Protein AF-A0A6A7G0G7-F1 (afdb_monomer)

InterPro domains:
  IPR011989 Armadillo-like helical [G3DSA:1.25.10.10] (144-352)
  IPR016024 Armadillo-type fold [SSF48371] (147-342)
  IPR021133 HEAT, type 2 [PS50077] (295-333)
  IPR034085 TOG domain [SM01349] (129-358)

Mean predicted aligned error: 17.04 Å

pLDDT: mean 71.74, std 29.47, range [22.48, 98.75]

Radius of gyration: 30.57 Å; Cα contacts (8 Å, |Δi|>4): 276; chains: 1; bounding box: 88×88×100 Å

Organism: NCBI:txid1518452

Solvent-accessible surface area (backbone atoms only — not comparable to full-atom values): 23245 Å² total; per-residue (Å²): 134,86,86,89,88,78,91,84,78,90,84,82,89,76,75,81,82,78,83,74,90,84,88,83,85,88,86,86,84,88,87,86,87,82,90,76,91,82,90,80,89,81,87,82,84,89,79,90,82,88,87,85,87,80,89,85,81,91,80,89,88,84,91,83,91,81,90,84,86,90,82,86,86,87,84,86,87,86,87,87,86,90,84,90,86,84,87,83,84,83,87,88,82,89,81,91,80,92,86,82,80,91,63,100,71,87,78,84,49,76,67,57,57,54,62,58,59,74,50,67,50,69,60,46,42,53,49,50,54,50,34,55,49,46,67,68,66,50,85,79,56,95,55,78,43,53,58,51,40,46,51,34,45,54,49,45,36,51,43,33,73,74,43,41,60,66,57,45,67,78,40,41,71,63,52,51,52,51,42,62,58,39,60,70,46,91,48,54,72,48,28,21,40,40,33,45,27,55,35,36,36,55,70,32,72,86,48,39,72,67,42,65,86,42,44,64,61,50,53,54,54,37,35,55,36,49,63,49,92,46,69,64,27,28,51,28,21,52,55,27,36,38,50,50,33,56,69,47,61,64,71,63,53,50,63,59,34,41,59,34,34,63,70,43,55,88,51,36,15,36,45,34,38,51,27,50,37,35,26,56,75,62,49,60,39,73,62,51,56,72,42,40,82,67,48,44,64,27,38,60,53,24,52,69,40,91,49,66,69,33,20,52,35,25,52,54,33,52,40,52,47,36,74,50,50,32,64,83,71,47,48,79,71,50,69,84,49,57,70,70,58,49,53,51,50,51,53,52,40,55,51,51,52,53,63,67,57,65,80,65,76,81,81,79,78,83,83,133

Secondary structure (DSSP, 8-state):
---------------GGG---------------------------------------------------------------------------------------S---HHHHHHTT-S-HHHHHHHHHHHHHHHHHTTS-SSHHHHHHHHHHHHHHHHHHHS-HHHHHHHHHHHHHHHHHHTT-S-HHHHHHHHHHHHHHHHSHHHHHHHGGGHHHHHHHHHHGGG-SSHHHHHHHHHHHHHHHHHS-HHHHHHHHHHHHHHPPTTHHHHHHHHHHHHHHHS-HHHHHHHHHHHHHHHHHHHT-SSHHHHHHHHHHHHHHHHHH-HHHHHHHHTTS-HHHHHHHHHHHHHHHHHHHTT-----PPP-

Structure (mmCIF, N/CA/C/O backbone):
data_AF-A0A6A7G0G7-F1
#
_entry.id   AF-A0A6A7G0G7-F1
#
loop_
_atom_site.group_PDB
_atom_site.id
_atom_site.type_symbol
_atom_site.label_atom_id
_atom_site.label_alt_id
_atom_site.label_comp_id
_atom_site.label_asym_id
_atom_site.label_entity_id
_atom_site.label_seq_id
_atom_site.pdbx_PDB_ins_code
_atom_site.Cartn_x
_atom_site.Cartn_y
_atom_site.Cartn_z
_atom_site.occupancy
_atom_site.B_iso_or_equiv
_atom_site.auth_seq_id
_atom_site.auth_comp_id
_atom_site.auth_asym_id
_atom_site.auth_atom_id
_atom_site.pdbx_PDB_model_num
ATOM 1 N N . GLN A 1 1 ? -38.908 9.859 -48.781 1.00 34.94 1 GLN A N 1
ATOM 2 C CA . GLN A 1 1 ? -37.747 10.245 -49.603 1.00 34.94 1 GLN A CA 1
ATOM 3 C C . GLN A 1 1 ? -36.650 10.562 -48.596 1.00 34.94 1 GLN A C 1
ATOM 5 O O . GLN A 1 1 ? -36.760 11.580 -47.932 1.00 34.94 1 GLN A O 1
ATOM 10 N N . ASP A 1 2 ? -35.967 9.528 -48.093 1.00 33.44 2 ASP A N 1
ATOM 11 C CA . ASP A 1 2 ? -34.634 9.066 -48.559 1.00 33.44 2 ASP A CA 1
ATOM 12 C C . ASP A 1 2 ? -33.589 10.191 -48.471 1.00 33.44 2 ASP A C 1
ATOM 14 O O . ASP A 1 2 ? -33.844 11.280 -48.962 1.00 33.44 2 ASP A O 1
ATOM 18 N N . SER A 1 3 ? -32.396 10.052 -47.892 1.00 37.91 3 SER A N 1
ATOM 19 C CA . SER A 1 3 ? -31.595 8.891 -47.472 1.00 37.91 3 SER A CA 1
ATOM 20 C C . SER A 1 3 ? -30.309 9.437 -46.819 1.00 37.91 3 SER A C 1
ATOM 22 O O . SER A 1 3 ? -29.847 10.495 -47.246 1.00 37.91 3 SER A O 1
ATOM 24 N N . GLY A 1 4 ? -29.674 8.723 -45.878 1.00 29.58 4 GLY A N 1
ATOM 25 C CA . GLY A 1 4 ? -28.279 9.028 -45.509 1.00 29.58 4 GLY A CA 1
ATOM 26 C C . GLY A 1 4 ? -27.792 8.545 -44.141 1.00 29.58 4 GLY A C 1
ATOM 27 O O . GLY A 1 4 ? -27.326 9.353 -43.347 1.00 29.58 4 GLY A O 1
ATOM 28 N N . ILE A 1 5 ? -27.885 7.240 -43.867 1.00 34.88 5 ILE A N 1
ATOM 29 C CA . ILE A 1 5 ? -27.209 6.571 -42.743 1.00 34.88 5 ILE A CA 1
ATOM 30 C C . ILE A 1 5 ? -25.944 5.891 -43.285 1.00 34.88 5 ILE A C 1
ATOM 32 O O . ILE A 1 5 ? -26.058 5.020 -44.142 1.00 34.88 5 ILE A O 1
ATOM 36 N N . SER A 1 6 ? -24.781 6.230 -42.724 1.00 33.91 6 SER A N 1
ATOM 37 C CA . SER A 1 6 ? -23.532 5.445 -42.768 1.00 33.91 6 SER A CA 1
ATOM 38 C C . SER A 1 6 ? -22.862 5.611 -41.399 1.00 33.91 6 SER A C 1
ATOM 40 O O . SER A 1 6 ? -22.441 6.708 -41.051 1.00 33.91 6 SER A O 1
ATOM 42 N N . GLN A 1 7 ? -23.011 4.672 -40.461 1.00 31.38 7 GLN A N 1
ATOM 43 C CA . GLN A 1 7 ? -22.086 3.557 -40.205 1.00 31.38 7 GLN A CA 1
ATOM 44 C C . GLN A 1 7 ? -20.597 3.900 -40.367 1.00 31.38 7 GLN A C 1
ATOM 46 O O . GLN A 1 7 ? -20.078 3.892 -41.477 1.00 31.38 7 GLN A O 1
ATOM 51 N N . LEU A 1 8 ? -19.901 4.054 -39.235 1.00 30.91 8 LEU A N 1
ATOM 52 C CA . LEU A 1 8 ? -18.546 3.533 -39.062 1.00 30.91 8 LEU A CA 1
ATOM 53 C C . LEU A 1 8 ? -18.450 2.819 -37.712 1.00 30.91 8 LEU A C 1
ATOM 55 O O . LEU A 1 8 ? -18.943 3.279 -36.684 1.00 30.91 8 LEU A O 1
ATOM 59 N N . SER A 1 9 ? -17.886 1.624 -37.810 1.00 28.50 9 SER A N 1
ATOM 60 C CA . SER A 1 9 ? -17.938 0.514 -36.877 1.00 28.50 9 SER A CA 1
ATOM 61 C C . SER A 1 9 ? -16.769 0.516 -35.892 1.00 28.50 9 SER A C 1
ATOM 63 O O . SER A 1 9 ? -15.684 1.013 -36.177 1.00 28.50 9 SER A O 1
ATOM 65 N N . ALA A 1 10 ? -17.056 -0.120 -34.759 1.00 31.69 10 ALA A N 1
ATOM 66 C CA . ALA A 1 10 ? -16.210 -0.693 -33.723 1.00 31.69 10 ALA A CA 1
ATOM 67 C C . ALA A 1 10 ? -14.714 -0.915 -34.021 1.00 31.69 10 ALA A C 1
ATOM 69 O O . ALA A 1 10 ? -14.333 -1.500 -35.034 1.00 31.69 10 ALA A O 1
ATOM 70 N N . GLY A 1 11 ? -13.896 -0.618 -33.005 1.00 26.17 11 GLY A N 1
ATOM 71 C CA . GLY A 1 11 ? -12.540 -1.138 -32.863 1.00 26.17 11 GLY A CA 1
ATOM 72 C C . GLY A 1 11 ? -12.043 -1.073 -31.415 1.00 26.17 11 GLY A C 1
ATOM 73 O O . GLY A 1 11 ? -11.683 -0.006 -30.935 1.00 26.17 11 GLY A O 1
ATOM 74 N N . GLY A 1 12 ? -11.983 -2.229 -30.741 1.00 30.06 12 GLY A N 1
ATOM 75 C CA . GLY A 1 12 ? -10.941 -2.501 -29.740 1.00 30.06 12 GLY A CA 1
ATOM 76 C C . GLY A 1 12 ? -11.233 -2.241 -28.257 1.00 30.06 12 GLY A C 1
ATOM 77 O O . GLY A 1 12 ? -10.374 -1.707 -27.561 1.00 30.06 12 GLY A O 1
ATOM 78 N N . GLY A 1 13 ? -12.385 -2.667 -27.732 1.00 29.58 13 GLY A N 1
ATOM 79 C CA . GLY A 1 13 ? -12.567 -2.858 -26.286 1.00 29.58 13 GLY A CA 1
ATOM 80 C C . GLY A 1 13 ? -11.817 -4.104 -25.804 1.00 29.58 13 GLY A C 1
ATOM 81 O O . GLY A 1 13 ? -12.367 -5.198 -25.809 1.00 29.58 13 GLY A O 1
ATOM 82 N N . GLY A 1 14 ? -10.542 -3.956 -25.441 1.00 32.03 14 GLY A N 1
ATOM 83 C CA . GLY A 1 14 ? -9.771 -5.006 -24.772 1.00 32.03 14 GLY A CA 1
ATOM 84 C C . GLY A 1 14 ? -10.023 -4.979 -23.266 1.00 32.03 14 GLY A C 1
ATOM 85 O O . GLY A 1 14 ? -9.379 -4.210 -22.552 1.00 32.03 14 GLY A O 1
ATOM 86 N N . ASP A 1 15 ? -10.957 -5.806 -22.798 1.00 32.72 15 ASP A N 1
ATOM 87 C CA . ASP A 1 15 ? -11.280 -6.000 -21.383 1.00 32.72 15 ASP A CA 1
ATOM 88 C C . ASP A 1 15 ? -10.048 -6.454 -20.574 1.00 32.72 15 ASP A C 1
ATOM 90 O O . ASP A 1 15 ? -9.529 -7.556 -20.741 1.00 32.72 15 ASP A O 1
ATOM 94 N N . LEU A 1 16 ? -9.591 -5.610 -19.639 1.00 39.34 16 LEU A N 1
ATOM 95 C CA . LEU A 1 16 ? -8.617 -5.974 -18.594 1.00 39.34 16 LEU A CA 1
ATOM 96 C C . LEU A 1 16 ? -9.263 -6.706 -17.401 1.00 39.34 16 LEU A C 1
ATOM 98 O O . LEU A 1 16 ? -8.578 -7.012 -16.428 1.00 39.34 16 LEU A O 1
ATOM 102 N N . ARG A 1 17 ? -10.565 -7.005 -17.471 1.00 35.94 17 ARG A N 1
ATOM 103 C CA . ARG A 1 17 ? -11.309 -7.731 -16.429 1.00 35.94 17 ARG A CA 1
ATOM 104 C C . ARG A 1 17 ? -11.047 -9.243 -16.398 1.00 35.94 17 ARG A C 1
ATOM 106 O O . ARG A 1 17 ? -11.525 -9.907 -15.490 1.00 35.94 17 ARG A O 1
ATOM 113 N N . SER A 1 18 ? -10.257 -9.786 -17.324 1.00 34.88 18 SER A N 1
ATOM 114 C CA . SER A 1 18 ? -10.039 -11.237 -17.463 1.00 34.88 18 SER A CA 1
ATOM 115 C C . SER A 1 18 ? -8.810 -11.794 -16.724 1.00 34.88 18 SER A C 1
ATOM 117 O O . SER A 1 18 ? -8.313 -12.852 -17.095 1.00 34.88 18 SER A O 1
ATOM 119 N N . LEU A 1 19 ? -8.282 -11.111 -15.702 1.00 38.56 19 LEU A N 1
ATOM 120 C CA . LEU A 1 19 ? -7.096 -11.564 -14.947 1.00 38.56 19 LEU A CA 1
ATOM 121 C C . LEU A 1 19 ? -7.419 -12.308 -13.634 1.00 38.56 19 LEU A C 1
ATOM 123 O O . LEU A 1 19 ? -6.564 -12.400 -12.754 1.00 38.56 19 LEU A O 1
ATOM 127 N N . GLU A 1 20 ? -8.614 -12.894 -13.516 1.00 33.66 20 GLU A N 1
ATOM 128 C CA . GLU A 1 20 ? -8.984 -13.777 -12.404 1.00 33.66 20 GLU A CA 1
ATOM 129 C C . GLU A 1 20 ? -9.326 -15.211 -12.870 1.00 33.66 20 GLU A C 1
ATOM 131 O O . GLU A 1 20 ? -10.279 -15.440 -13.606 1.00 33.66 20 GLU A O 1
ATOM 136 N N . I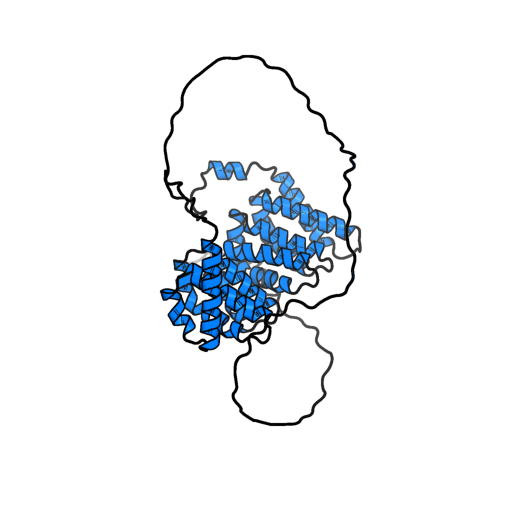LE A 1 21 ? -8.544 -16.158 -12.327 1.00 33.84 21 ILE A N 1
ATOM 137 C CA . ILE A 1 21 ? -8.809 -17.592 -12.079 1.00 33.84 21 ILE A CA 1
ATOM 138 C C . ILE A 1 21 ? -8.577 -18.605 -13.224 1.00 33.84 21 ILE A C 1
ATOM 140 O O . ILE A 1 21 ? -9.418 -18.866 -14.077 1.00 33.84 21 ILE A O 1
ATOM 144 N N . GLY A 1 22 ? -7.463 -19.326 -13.066 1.00 26.91 22 GLY A N 1
ATOM 145 C CA . GLY A 1 22 ? -7.235 -20.736 -13.407 1.00 26.91 22 GLY A CA 1
ATOM 146 C C . GLY A 1 22 ? -5.876 -21.099 -12.792 1.00 26.91 22 GLY A C 1
ATOM 147 O O . GLY A 1 22 ? -4.883 -20.471 -13.125 1.00 26.91 22 GLY A O 1
ATOM 148 N N . GLY A 1 23 ? -5.726 -21.929 -11.764 1.00 26.20 23 GLY A N 1
ATOM 149 C CA . GLY A 1 23 ? -6.361 -23.207 -11.485 1.00 26.20 23 GLY A CA 1
ATOM 150 C C . GLY A 1 23 ? -5.241 -24.247 -11.534 1.00 26.20 23 GLY A C 1
ATOM 151 O O . GLY A 1 23 ? -4.833 -24.620 -12.620 1.00 26.20 23 GLY A O 1
ATOM 152 N N . ASN A 1 24 ? -4.723 -24.665 -10.377 1.00 28.34 24 ASN A N 1
ATOM 153 C CA . ASN A 1 24 ? -4.057 -25.957 -10.217 1.00 28.34 24 ASN A CA 1
ATOM 154 C C . ASN A 1 24 ? -4.375 -26.463 -8.810 1.00 28.34 24 ASN A C 1
ATOM 156 O O . ASN A 1 24 ? -3.899 -25.922 -7.811 1.00 28.34 24 ASN A O 1
ATOM 160 N N . GLY A 1 25 ? -5.276 -27.441 -8.777 1.00 26.47 25 GLY A N 1
ATOM 161 C CA . GLY A 1 25 ? -5.603 -28.229 -7.606 1.00 26.47 25 GLY A CA 1
ATOM 162 C C . GLY A 1 25 ? -4.661 -29.418 -7.435 1.00 26.47 25 GLY A C 1
ATOM 163 O O . GLY A 1 25 ? -3.776 -29.666 -8.252 1.00 26.47 25 GLY A O 1
ATOM 164 N N . ASP A 1 26 ? -4.966 -30.139 -6.363 1.00 26.75 26 ASP A N 1
ATOM 165 C CA . ASP A 1 26 ? -4.500 -31.460 -5.950 1.00 26.75 26 ASP A CA 1
ATOM 166 C C . ASP A 1 26 ? -3.193 -31.507 -5.153 1.00 26.75 26 ASP A C 1
ATOM 168 O O . ASP A 1 26 ? -2.092 -31.465 -5.691 1.00 26.75 26 ASP A O 1
ATOM 172 N N . CYS A 1 27 ? -3.340 -31.674 -3.831 1.00 26.83 27 CYS A N 1
ATOM 173 C CA . CYS A 1 27 ? -2.954 -32.910 -3.140 1.00 26.83 27 CYS A CA 1
ATOM 174 C C . CYS A 1 27 ? -3.470 -32.937 -1.681 1.00 26.83 27 CYS A C 1
ATOM 176 O O . CYS A 1 27 ? -3.237 -32.012 -0.909 1.00 26.83 27 CYS A O 1
ATOM 178 N N . MET A 1 28 ? -4.057 -34.085 -1.322 1.00 27.17 28 MET A N 1
ATOM 179 C CA . MET A 1 28 ? -4.250 -34.669 0.019 1.00 27.17 28 MET A CA 1
ATOM 180 C C . MET A 1 28 ? -5.543 -34.382 0.799 1.00 27.17 28 MET A C 1
ATOM 182 O O . MET A 1 28 ? -5.667 -33.460 1.601 1.00 27.17 28 MET A O 1
ATOM 186 N N . ALA A 1 29 ? -6.464 -35.331 0.625 1.00 26.03 29 ALA A N 1
ATOM 187 C CA . ALA A 1 29 ? -7.542 -35.665 1.536 1.00 26.03 29 ALA A CA 1
ATOM 188 C C . ALA A 1 29 ? -7.064 -36.586 2.680 1.00 26.03 29 ALA A C 1
ATOM 190 O O . ALA A 1 29 ? -6.302 -37.520 2.448 1.00 26.03 29 ALA A O 1
ATOM 191 N N . GLY A 1 30 ? -7.636 -36.365 3.870 1.00 23.08 30 GLY A N 1
ATOM 192 C CA . GLY A 1 30 ? -8.114 -37.417 4.776 1.00 23.08 30 GLY A CA 1
ATOM 193 C C . GLY A 1 30 ? -7.166 -37.933 5.860 1.00 23.08 30 GLY A C 1
ATOM 194 O O . GLY A 1 30 ? -6.303 -38.735 5.549 1.00 23.08 30 GLY A O 1
ATOM 195 N N . ILE A 1 31 ? -7.458 -37.601 7.131 1.00 27.08 31 ILE A N 1
ATOM 196 C CA . ILE A 1 31 ? -7.625 -38.564 8.245 1.00 27.08 31 ILE A CA 1
ATOM 197 C C . ILE A 1 31 ? -8.688 -38.001 9.216 1.00 27.08 31 ILE A C 1
ATOM 199 O O . ILE A 1 31 ? -8.594 -36.859 9.660 1.00 27.08 31 ILE A O 1
ATOM 203 N N . SER A 1 32 ? -9.703 -38.819 9.511 1.00 25.78 32 SER A N 1
ATOM 204 C CA . SER A 1 32 ? -10.804 -38.591 10.463 1.00 25.78 32 SER A CA 1
ATOM 205 C C . SER A 1 32 ? -10.525 -39.202 11.848 1.00 25.78 32 SER A C 1
ATOM 207 O O . SER A 1 32 ? -9.626 -40.027 11.986 1.00 25.78 32 SER A O 1
ATOM 209 N N . HIS A 1 33 ? -11.423 -38.880 12.798 1.00 27.16 33 HIS A N 1
ATOM 210 C CA . HIS A 1 33 ? -11.582 -39.310 14.208 1.00 27.16 33 HIS A CA 1
ATOM 211 C C . HIS A 1 33 ? -10.867 -38.395 15.220 1.00 27.16 33 HIS A C 1
ATOM 213 O O . HIS A 1 33 ? -9.677 -38.159 15.104 1.00 27.16 33 HIS A O 1
A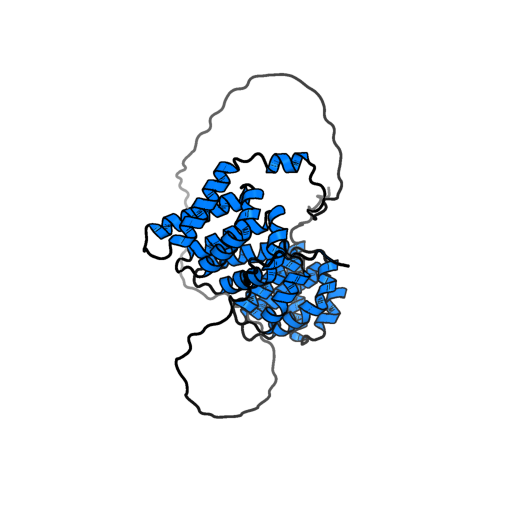TOM 219 N N . GLY A 1 34 ? -11.503 -37.809 16.239 1.00 22.48 34 GLY A N 1
ATOM 220 C CA . GLY A 1 34 ? -12.749 -38.123 16.948 1.00 22.48 34 GLY A CA 1
ATOM 221 C C . GLY A 1 34 ? -12.442 -38.180 18.457 1.00 22.48 34 GLY A C 1
ATOM 222 O O . GLY A 1 34 ? -11.366 -38.646 18.809 1.00 22.48 34 GLY A O 1
ATOM 223 N N . LEU A 1 35 ? -13.400 -37.772 19.309 1.00 25.83 35 LEU A N 1
ATOM 224 C CA . LEU A 1 35 ? -13.350 -37.596 20.786 1.00 25.83 35 LEU A CA 1
ATOM 225 C C . LEU A 1 35 ? -12.915 -36.180 21.212 1.00 25.83 35 LEU A C 1
ATOM 227 O O . LEU A 1 35 ? -11.928 -35.658 20.723 1.00 25.83 35 LEU A O 1
ATOM 231 N N . GLY A 1 36 ? -13.569 -35.474 22.127 1.00 24.50 36 GLY A N 1
ATOM 232 C CA . GLY A 1 36 ? -14.703 -35.763 22.992 1.00 24.50 36 GLY A CA 1
ATOM 233 C C . GLY A 1 36 ? -14.853 -34.571 23.946 1.00 24.50 36 GLY A C 1
ATOM 234 O O . GLY A 1 36 ? -13.863 -33.969 24.350 1.00 24.50 36 GLY A O 1
ATOM 235 N N . SER A 1 37 ? -16.102 -34.211 24.226 1.00 24.38 37 SER A N 1
ATOM 236 C CA . SER A 1 37 ? -16.552 -33.224 25.215 1.00 24.38 37 SER A CA 1
ATOM 237 C C . SER A 1 37 ? -15.744 -33.241 26.518 1.00 24.38 37 SER A C 1
ATOM 239 O O . SER A 1 37 ? -15.443 -34.327 26.997 1.00 24.38 37 SER A O 1
ATOM 241 N N . LEU A 1 38 ? -15.504 -32.070 27.123 1.00 24.64 38 LEU A N 1
ATOM 242 C CA . LEU A 1 38 ? -15.735 -31.846 28.557 1.00 24.64 38 LEU A CA 1
ATOM 243 C C . LEU A 1 38 ? -15.773 -30.339 28.873 1.00 24.64 38 LEU A C 1
ATOM 245 O O . LEU A 1 38 ? -14.800 -29.605 28.722 1.00 24.64 38 LEU A O 1
ATOM 249 N N . ILE A 1 39 ? -16.949 -29.911 29.324 1.00 25.02 39 ILE A N 1
ATOM 250 C CA . ILE A 1 39 ? -17.215 -28.675 30.060 1.00 25.02 39 ILE A CA 1
ATOM 251 C C . ILE A 1 39 ? -16.638 -28.833 31.470 1.00 25.02 39 ILE A C 1
ATOM 253 O O . ILE A 1 39 ?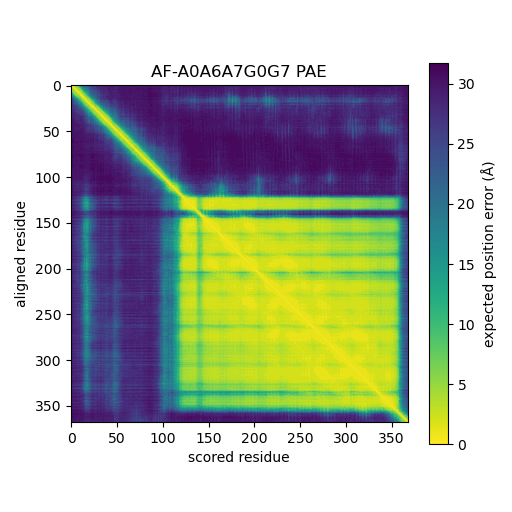 -16.902 -29.854 32.100 1.00 25.02 39 ILE A O 1
ATOM 257 N N . LEU A 1 40 ? -15.959 -27.808 31.995 1.00 27.03 40 LEU A N 1
ATOM 258 C CA . LEU A 1 40 ? -16.019 -27.450 33.418 1.00 27.03 40 LEU A CA 1
ATOM 259 C C . LEU A 1 40 ? -15.506 -26.024 33.656 1.00 27.03 40 LEU A C 1
ATOM 261 O O . LEU A 1 40 ? -14.372 -25.670 33.343 1.00 27.03 40 LEU A O 1
ATOM 265 N N . SER A 1 41 ? -16.401 -25.222 34.222 1.00 25.42 41 SER A N 1
ATOM 266 C CA . SER A 1 41 ? -16.170 -23.922 34.840 1.00 25.42 41 SER A CA 1
ATOM 267 C C . SER A 1 41 ? -15.200 -24.016 36.020 1.00 25.42 41 SER A C 1
ATOM 269 O O . SER A 1 41 ? -15.302 -24.954 36.803 1.00 25.42 41 SER A O 1
ATOM 271 N N . SER A 1 42 ? -14.374 -22.989 36.236 1.00 27.53 42 SER A N 1
ATOM 272 C CA . SER A 1 42 ? -14.136 -22.417 37.572 1.00 27.53 42 SER A CA 1
ATOM 273 C C . SER A 1 42 ? -13.305 -21.134 37.490 1.00 27.53 42 SER A C 1
ATOM 275 O O . SER A 1 42 ? -12.354 -21.030 36.722 1.00 27.53 42 SER A O 1
ATOM 277 N N . ASN A 1 43 ? -13.711 -20.186 38.328 1.00 27.30 43 ASN A N 1
ATOM 278 C CA . ASN A 1 43 ? -13.117 -18.900 38.676 1.00 27.30 43 ASN A CA 1
ATOM 279 C C . ASN A 1 43 ? -11.617 -18.945 39.012 1.00 27.30 43 ASN A C 1
ATOM 281 O O . ASN A 1 43 ? -11.125 -19.960 39.500 1.00 27.30 43 ASN A O 1
ATOM 285 N N . GLY A 1 44 ? -10.975 -17.770 38.955 1.00 26.91 44 GLY A N 1
ATOM 286 C CA . GLY A 1 44 ? -9.929 -17.427 39.925 1.00 26.91 44 GLY A CA 1
ATOM 287 C C . GLY A 1 44 ? -8.726 -16.672 39.372 1.00 26.91 44 GLY A C 1
ATOM 288 O O . GLY A 1 44 ? -7.779 -17.284 38.908 1.00 26.91 44 GLY A O 1
ATOM 289 N N . ASP A 1 45 ? -8.797 -15.353 39.516 1.00 25.16 45 ASP A N 1
ATOM 290 C CA . ASP A 1 45 ? -7.733 -14.408 39.864 1.00 25.16 45 ASP A CA 1
ATOM 291 C C . ASP A 1 45 ? -6.447 -14.189 39.049 1.00 25.16 45 ASP A C 1
ATOM 293 O O . ASP A 1 45 ? -5.744 -15.058 38.545 1.00 25.16 45 ASP A O 1
ATOM 297 N N . ALA A 1 46 ? -6.162 -12.887 39.018 1.00 28.44 46 ALA A N 1
ATOM 298 C CA . ALA A 1 46 ? -4.995 -12.185 38.539 1.00 28.44 46 ALA A CA 1
ATOM 299 C C . ALA A 1 46 ? -3.659 -12.743 39.048 1.00 28.44 46 ALA A C 1
ATOM 301 O O . ALA A 1 46 ? -3.463 -12.941 40.244 1.00 28.44 46 ALA A O 1
ATOM 302 N N . ALA A 1 47 ? -2.675 -12.784 38.150 1.00 28.08 47 ALA A N 1
ATOM 303 C CA . ALA A 1 47 ? -1.281 -12.603 38.524 1.00 28.08 47 ALA A CA 1
ATOM 304 C C . ALA A 1 47 ? -0.545 -11.826 37.427 1.00 28.08 47 ALA A C 1
ATOM 306 O O . ALA A 1 47 ? -0.420 -12.252 36.280 1.00 28.08 47 ALA A O 1
ATOM 307 N N . VAL A 1 48 ? -0.094 -10.639 37.823 1.00 29.61 48 VAL A N 1
ATOM 308 C CA . VAL A 1 48 ? 0.927 -9.829 37.164 1.00 29.61 48 VAL A CA 1
ATOM 309 C C . VAL A 1 48 ? 2.248 -10.587 37.255 1.00 29.61 48 VAL A C 1
ATOM 311 O O . VAL A 1 48 ? 2.607 -11.033 38.341 1.00 29.61 48 VAL A O 1
ATOM 314 N N . VAL A 1 49 ? 2.997 -10.696 36.155 1.00 31.16 49 VAL A N 1
ATOM 315 C CA . VAL A 1 49 ? 4.389 -11.163 36.220 1.00 31.16 49 VAL A CA 1
ATOM 316 C C . VAL A 1 49 ? 5.269 -10.346 35.278 1.00 31.16 49 VAL A C 1
ATOM 318 O O . VAL A 1 49 ? 5.202 -10.463 34.056 1.00 31.16 49 VAL A O 1
ATOM 321 N N . SER A 1 50 ? 6.076 -9.481 35.888 1.00 28.52 50 SER A N 1
ATOM 322 C CA . SER A 1 50 ? 7.328 -8.941 35.361 1.00 28.52 50 SER A CA 1
ATOM 323 C C . SER A 1 50 ? 8.451 -9.939 35.646 1.00 28.52 50 SER A C 1
ATOM 325 O O . SER A 1 50 ? 8.534 -10.431 36.770 1.00 28.52 50 SER A O 1
ATOM 327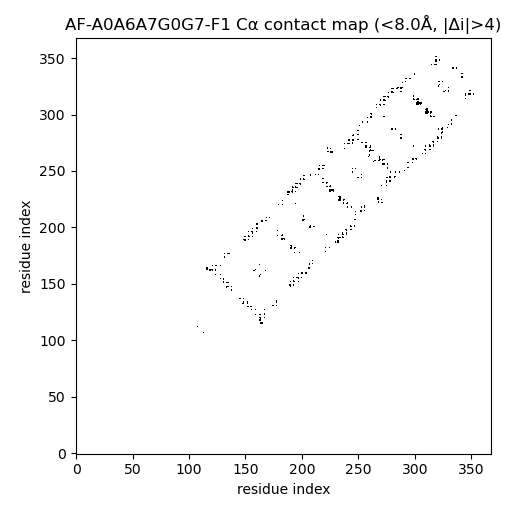 N N . ALA A 1 51 ? 9.331 -10.196 34.678 1.00 28.48 51 ALA A N 1
ATOM 328 C CA . ALA A 1 51 ? 10.522 -11.021 34.874 1.00 28.48 51 ALA A CA 1
ATOM 329 C C . ALA A 1 51 ? 11.757 -10.375 34.217 1.00 28.48 51 ALA A C 1
ATOM 331 O O . ALA A 1 51 ? 11.855 -10.313 32.994 1.00 28.48 51 ALA A O 1
ATOM 332 N N . VAL A 1 52 ? 12.653 -9.887 35.077 1.00 31.73 52 VAL A N 1
ATOM 333 C CA . VAL A 1 52 ? 14.112 -9.661 34.959 1.00 31.73 52 VAL A CA 1
ATOM 334 C C . VAL A 1 52 ? 14.555 -9.797 36.433 1.00 31.73 52 VAL A C 1
ATOM 336 O O . VAL A 1 52 ? 13.857 -9.249 37.283 1.00 31.73 52 VAL A O 1
ATOM 339 N N . ASP A 1 53 ? 15.557 -10.524 36.910 1.00 29.44 53 ASP A N 1
ATOM 340 C CA . ASP A 1 53 ? 16.815 -11.104 36.431 1.00 29.44 53 ASP A CA 1
ATOM 341 C C . ASP A 1 53 ? 17.219 -12.172 37.487 1.00 29.44 53 ASP A C 1
ATOM 343 O O . ASP A 1 53 ? 16.750 -12.086 38.625 1.00 29.44 53 ASP A O 1
ATOM 347 N N . ASP A 1 54 ? 18.107 -13.116 37.174 1.00 28.62 54 ASP A N 1
ATOM 348 C CA . ASP A 1 54 ? 18.844 -13.923 38.175 1.00 28.62 54 ASP A CA 1
ATOM 349 C C . ASP A 1 54 ? 20.201 -14.276 37.533 1.00 28.62 54 ASP A C 1
ATOM 351 O O . ASP A 1 54 ? 20.234 -14.855 36.447 1.00 28.62 54 ASP A O 1
ATOM 355 N N . GLY A 1 55 ? 21.336 -13.719 37.980 1.00 27.95 55 GLY A N 1
ATOM 356 C CA . GLY A 1 55 ? 22.099 -14.154 39.163 1.00 27.95 55 GLY A CA 1
ATOM 357 C C . GLY A 1 55 ? 23.035 -15.310 38.757 1.00 27.95 55 GLY A C 1
ATOM 358 O O . GLY A 1 55 ? 22.597 -16.255 38.122 1.00 27.95 55 GLY A O 1
ATOM 359 N N . GLY A 1 56 ? 24.343 -15.374 39.004 1.00 26.17 56 GLY A N 1
ATOM 360 C CA . GLY A 1 56 ? 25.328 -14.669 39.822 1.00 26.17 56 GLY A CA 1
ATOM 361 C C . GLY A 1 56 ? 26.528 -15.635 39.997 1.00 26.17 56 GLY A C 1
ATOM 362 O O . GLY A 1 56 ? 26.378 -16.819 39.710 1.00 26.17 56 GLY A O 1
ATOM 363 N N . SER A 1 57 ? 27.707 -15.139 40.410 1.00 29.09 57 SER A N 1
ATOM 364 C CA . SER A 1 57 ? 28.719 -15.815 41.273 1.00 29.09 57 SER A CA 1
ATOM 365 C C . SER A 1 57 ? 30.082 -15.094 41.203 1.00 29.09 57 SER A C 1
ATOM 367 O O . SER A 1 57 ? 30.673 -14.998 40.135 1.00 29.09 57 SER A O 1
ATOM 369 N N . SER A 1 58 ? 30.499 -14.411 42.286 1.00 31.19 58 SER A N 1
ATOM 370 C CA . SER A 1 58 ? 31.541 -14.824 43.272 1.00 31.19 58 SER A CA 1
ATOM 371 C C . SER A 1 58 ? 32.983 -14.580 42.751 1.00 31.19 58 SER A C 1
ATOM 373 O O . SER A 1 58 ? 33.328 -15.078 41.694 1.00 31.19 58 SER A O 1
ATOM 375 N N . SER A 1 59 ? 33.934 -13.876 43.392 1.00 32.53 59 SER A N 1
ATOM 376 C CA . SER A 1 59 ? 34.375 -13.907 44.800 1.00 32.53 59 SER A CA 1
ATOM 377 C C . SER A 1 59 ? 35.457 -12.825 45.082 1.00 32.53 59 SER A C 1
ATOM 379 O O . SER A 1 59 ? 36.318 -12.624 44.237 1.00 32.53 59 SER A O 1
ATOM 381 N N . GLY A 1 60 ? 35.451 -12.234 46.291 1.00 28.11 60 GLY A N 1
ATOM 382 C CA . GLY A 1 60 ? 36.603 -11.967 47.193 1.00 28.11 60 GLY A CA 1
ATOM 383 C C . GLY A 1 60 ? 37.776 -11.019 46.838 1.00 28.11 60 GLY A C 1
ATOM 384 O O . GLY A 1 60 ? 38.451 -11.197 45.834 1.00 28.11 60 GLY A O 1
ATOM 385 N N . GLY A 1 61 ? 38.152 -10.146 47.793 1.00 27.17 61 GLY A N 1
ATOM 386 C CA . GLY A 1 61 ? 39.555 -9.722 48.001 1.00 27.17 61 GLY A CA 1
ATOM 387 C C . GLY A 1 61 ? 39.809 -8.228 48.254 1.00 27.17 61 GLY A C 1
ATOM 388 O O . GLY A 1 61 ? 39.294 -7.376 47.551 1.00 27.17 61 GLY A O 1
ATOM 389 N N . LEU A 1 62 ? 40.625 -7.919 49.264 1.00 30.27 62 LEU A N 1
ATOM 390 C CA . LEU A 1 62 ? 40.855 -6.615 49.906 1.00 30.27 62 LEU A CA 1
ATOM 391 C C . LEU A 1 62 ? 42.104 -5.850 49.387 1.00 30.27 62 LEU A C 1
ATOM 393 O O . LEU A 1 62 ? 43.107 -6.474 49.069 1.00 30.27 62 LEU A O 1
ATOM 397 N N . LEU A 1 63 ? 42.042 -4.508 49.487 1.00 31.47 63 LEU A N 1
ATOM 398 C CA . LEU A 1 63 ? 43.108 -3.501 49.738 1.00 31.47 63 LEU A CA 1
ATOM 399 C C . LEU A 1 63 ? 44.276 -3.291 48.736 1.00 31.47 63 LEU A C 1
ATOM 401 O O . LEU A 1 63 ? 45.085 -4.178 48.502 1.00 31.47 63 LEU A O 1
ATOM 405 N N . SER A 1 64 ? 44.467 -2.019 48.338 1.00 29.14 64 SER A N 1
ATOM 406 C CA . SER A 1 64 ? 45.734 -1.237 48.337 1.00 29.14 64 SER A CA 1
ATOM 407 C C . SER A 1 64 ? 45.880 -0.339 47.099 1.00 29.14 64 SER A C 1
ATOM 409 O O . SER A 1 64 ? 45.610 -0.746 45.973 1.00 29.14 64 SER A O 1
ATOM 411 N N . GLY A 1 65 ? 46.287 0.913 47.325 1.00 28.38 65 GLY A N 1
ATOM 412 C CA . GLY A 1 65 ? 46.412 1.943 46.296 1.00 28.38 65 GLY A CA 1
ATOM 413 C C . GLY A 1 65 ? 47.678 1.857 45.442 1.00 28.38 65 GLY A C 1
ATOM 414 O O . GLY A 1 65 ? 48.630 1.164 45.785 1.00 28.38 65 GLY A O 1
ATOM 415 N N . ARG A 1 66 ? 47.682 2.638 44.353 1.00 29.89 66 ARG A N 1
ATOM 416 C CA . ARG A 1 66 ? 48.797 3.445 43.815 1.00 29.89 66 ARG A CA 1
ATOM 417 C C . ARG A 1 66 ? 48.440 3.963 42.421 1.00 29.89 66 ARG A C 1
ATOM 419 O O . ARG A 1 66 ? 47.975 3.217 41.568 1.00 29.89 66 ARG A O 1
ATOM 426 N N . SER A 1 67 ? 48.700 5.246 42.207 1.00 32.25 67 SER A N 1
ATOM 427 C CA . SER A 1 67 ? 48.690 5.910 40.906 1.00 32.25 67 SER A CA 1
ATOM 428 C C . SER A 1 67 ? 49.843 5.427 40.020 1.00 32.25 67 SER A C 1
ATOM 430 O O . SER A 1 67 ? 50.963 5.302 40.513 1.00 32.25 67 SER A O 1
ATOM 432 N N . SER A 1 68 ? 49.606 5.299 38.712 1.00 31.50 68 SER A N 1
ATOM 433 C CA . SER A 1 68 ? 50.595 5.608 37.667 1.00 31.50 68 SER A CA 1
ATOM 434 C C . SER A 1 68 ? 49.950 5.716 36.279 1.00 31.50 68 SER A C 1
ATOM 436 O O . SER A 1 68 ? 48.933 5.093 35.996 1.00 31.50 68 SER A O 1
ATOM 438 N N . SER A 1 69 ? 50.584 6.565 35.479 1.00 29.36 69 SER A N 1
ATOM 439 C CA . SER A 1 69 ? 50.190 7.282 34.263 1.00 29.36 69 SER A CA 1
ATOM 440 C C . SER A 1 69 ? 50.210 6.478 32.946 1.00 29.36 69 SER A C 1
ATOM 442 O O . SER A 1 69 ? 50.525 5.298 32.971 1.00 29.36 69 SER A O 1
ATOM 444 N N . VAL A 1 70 ? 50.028 7.223 31.831 1.00 30.42 70 VAL A N 1
ATOM 445 C CA . VAL A 1 70 ? 50.251 6.963 30.375 1.00 30.42 70 VAL A CA 1
ATOM 446 C C . VAL A 1 70 ? 49.008 6.506 29.583 1.00 30.42 70 VAL A C 1
ATOM 448 O O . VAL A 1 70 ? 48.298 5.630 30.044 1.00 30.42 70 VAL A O 1
ATOM 451 N N . SER A 1 71 ? 48.634 7.000 28.392 1.00 29.72 71 SER A N 1
ATOM 452 C CA . SER A 1 71 ? 49.077 8.082 27.488 1.00 29.72 71 SER A CA 1
ATOM 453 C C . SER A 1 71 ? 47.976 8.337 26.432 1.00 29.72 71 SER A C 1
ATOM 455 O O . SER A 1 71 ? 47.242 7.418 26.075 1.00 29.72 71 SER A O 1
ATOM 457 N N . SER A 1 72 ? 47.890 9.570 25.917 1.00 31.20 72 SER A N 1
ATOM 458 C CA . SER A 1 72 ? 47.033 10.011 24.793 1.00 31.20 72 SER A CA 1
ATOM 459 C C . SER A 1 72 ? 47.442 9.409 23.431 1.00 31.20 72 SER A C 1
ATOM 461 O O . SER A 1 72 ? 48.532 8.844 23.314 1.00 31.20 72 SER A O 1
ATOM 463 N N . PRO A 1 73 ? 46.655 9.650 22.359 1.00 37.47 73 PRO A N 1
ATOM 464 C CA . PRO A 1 73 ? 47.161 10.619 21.384 1.00 37.47 73 PRO A CA 1
ATOM 465 C C . PRO A 1 73 ? 46.148 11.633 20.819 1.00 37.47 73 PRO A C 1
ATOM 467 O O . PRO A 1 73 ? 44.944 11.430 20.711 1.00 37.47 73 PRO A O 1
ATOM 470 N N . THR A 1 74 ? 46.778 12.747 20.473 1.00 34.19 74 THR A N 1
ATOM 471 C CA . THR A 1 74 ? 46.434 14.034 19.868 1.00 34.19 74 THR A CA 1
ATOM 472 C C . THR A 1 74 ? 45.786 13.955 18.478 1.00 34.19 74 THR A C 1
ATOM 474 O O . THR A 1 74 ? 46.169 13.113 17.673 1.00 34.19 74 THR A O 1
ATOM 477 N N . HIS A 1 75 ? 44.971 14.956 18.115 1.00 30.95 75 HIS A N 1
ATOM 478 C CA . HIS A 1 75 ? 45.005 15.501 16.752 1.00 30.95 75 HIS A CA 1
ATOM 479 C C . HIS A 1 75 ? 44.926 17.032 16.739 1.00 30.95 75 HIS A C 1
ATOM 481 O O . HIS A 1 75 ? 44.284 17.673 17.568 1.00 30.95 75 HIS A O 1
ATOM 487 N N . HIS A 1 76 ? 45.708 17.574 15.814 1.00 28.95 76 HIS A N 1
ATOM 488 C CA . HIS A 1 76 ? 46.293 18.903 15.775 1.00 28.95 76 HIS A CA 1
ATOM 489 C C . HIS A 1 76 ? 45.347 19.995 15.252 1.00 28.95 76 HIS A C 1
ATOM 491 O O . HIS A 1 76 ? 44.525 19.771 14.368 1.00 28.95 76 HIS A O 1
ATOM 497 N N . ARG A 1 77 ? 45.561 21.204 15.774 1.00 27.16 77 ARG A N 1
ATOM 498 C CA . ARG A 1 77 ? 44.974 22.497 15.395 1.00 27.16 77 ARG A CA 1
ATOM 499 C C . ARG A 1 77 ? 45.768 23.129 14.242 1.00 27.16 77 ARG A C 1
ATOM 501 O O . ARG A 1 77 ? 46.995 23.033 14.251 1.00 27.16 77 ARG A O 1
ATOM 508 N N . VAL A 1 78 ? 45.096 23.868 13.352 1.00 29.11 78 VAL A N 1
ATOM 509 C CA . VAL A 1 78 ? 45.700 24.908 12.491 1.00 29.11 78 VAL A CA 1
ATOM 510 C C . VAL A 1 78 ? 44.795 26.155 12.492 1.00 29.11 78 VAL A C 1
ATOM 512 O O . VAL A 1 78 ? 43.586 26.046 12.318 1.00 29.11 78 VAL A O 1
ATOM 515 N N . ILE A 1 79 ? 45.397 27.325 12.736 1.00 30.89 79 ILE A N 1
ATOM 516 C CA . ILE A 1 79 ? 44.890 28.715 12.604 1.00 30.89 79 ILE A CA 1
ATOM 517 C C . ILE A 1 79 ? 45.921 29.394 11.673 1.00 30.89 79 ILE A C 1
ATOM 519 O O . ILE A 1 79 ? 47.099 29.076 11.812 1.00 30.89 79 ILE A O 1
ATOM 523 N N . ALA A 1 80 ? 45.624 30.200 10.646 1.00 30.16 80 ALA A N 1
ATOM 524 C CA . ALA A 1 80 ? 45.080 31.575 10.542 1.00 30.16 80 ALA A CA 1
ATOM 525 C C . ALA A 1 80 ? 45.227 31.998 9.037 1.00 30.16 80 ALA A C 1
ATOM 527 O O . ALA A 1 80 ? 45.760 31.172 8.292 1.00 30.16 80 ALA A O 1
ATOM 528 N N . PRO A 1 81 ? 44.919 33.231 8.547 1.00 38.66 81 PRO A N 1
ATOM 529 C CA . PRO A 1 81 ? 44.584 34.468 9.260 1.00 38.66 81 PRO A CA 1
ATOM 530 C C . PRO A 1 81 ? 43.416 35.304 8.671 1.00 38.66 81 PRO A C 1
ATOM 532 O O . PRO A 1 81 ? 42.784 34.983 7.672 1.00 38.66 81 PRO A O 1
ATOM 535 N N . THR A 1 82 ? 43.160 36.405 9.374 1.00 31.00 82 THR A N 1
ATOM 536 C CA . THR A 1 82 ? 42.231 37.524 9.164 1.00 31.00 82 THR A CA 1
ATOM 537 C C . THR A 1 82 ? 42.501 38.397 7.929 1.00 31.00 82 THR A C 1
ATOM 539 O O . THR A 1 82 ? 43.651 38.743 7.667 1.00 31.00 82 THR A O 1
ATOM 542 N N . PHE A 1 83 ? 41.432 38.907 7.300 1.00 25.69 83 PHE A N 1
ATOM 543 C CA . PHE A 1 83 ? 41.419 40.180 6.563 1.00 25.69 83 PHE A CA 1
ATOM 544 C C . PHE A 1 83 ? 40.087 40.919 6.797 1.00 25.69 83 PHE A C 1
ATOM 546 O O . PHE A 1 83 ? 39.024 40.309 6.880 1.00 25.69 83 PHE A O 1
ATOM 553 N N . SER A 1 84 ? 40.185 42.235 6.958 1.00 29.91 84 SER A N 1
ATOM 554 C CA . SER A 1 84 ? 39.137 43.220 7.248 1.00 29.91 84 SER A CA 1
ATOM 555 C C . SER A 1 84 ? 38.325 43.632 6.013 1.00 29.91 84 SER A C 1
ATOM 557 O O . SER A 1 84 ? 38.906 43.847 4.955 1.00 29.91 84 SER A O 1
ATOM 559 N N . GLY A 1 85 ? 37.021 43.890 6.164 1.00 26.47 85 GLY A N 1
ATOM 560 C CA . GLY A 1 85 ? 36.198 44.534 5.132 1.00 26.47 85 GLY A CA 1
ATOM 561 C C . GLY A 1 85 ? 34.833 44.976 5.664 1.00 26.47 85 GLY A C 1
ATOM 562 O O . GLY A 1 85 ? 34.125 44.194 6.278 1.00 26.47 85 GLY A O 1
ATOM 563 N N . SER A 1 86 ? 34.519 46.253 5.467 1.00 28.59 86 SER A N 1
ATOM 564 C CA . SER A 1 86 ? 33.450 47.060 6.073 1.00 28.59 86 SER A CA 1
ATOM 565 C C . SER A 1 86 ? 32.114 47.025 5.306 1.00 28.59 86 SER A C 1
ATOM 567 O O . SER A 1 86 ? 32.123 46.934 4.083 1.00 28.59 86 SER A O 1
ATOM 569 N N . GLY A 1 87 ? 31.013 47.310 6.021 1.00 27.83 87 GLY A N 1
ATOM 570 C CA . GLY A 1 87 ? 29.718 47.785 5.493 1.00 27.83 87 GLY A CA 1
ATOM 571 C C . GLY A 1 87 ? 28.648 46.690 5.500 1.00 27.83 87 GLY A C 1
ATOM 572 O O . GLY A 1 87 ? 28.892 45.604 5.006 1.00 27.83 87 GLY A O 1
ATOM 573 N N . GLY A 1 88 ? 27.446 46.835 6.050 1.00 26.30 88 GLY A N 1
ATOM 574 C CA . GLY A 1 88 ? 26.659 47.999 6.437 1.00 26.30 88 GLY A CA 1
ATOM 575 C C . GLY A 1 88 ? 25.191 47.674 6.111 1.00 26.30 88 GLY A C 1
ATOM 576 O O . GLY A 1 88 ? 24.929 47.054 5.088 1.00 26.30 88 GLY A O 1
ATOM 577 N N . ALA A 1 89 ? 24.273 48.127 6.968 1.00 30.84 89 ALA A N 1
ATOM 578 C CA . ALA A 1 89 ? 22.808 48.150 6.818 1.00 30.84 89 ALA A CA 1
ATOM 579 C C . ALA A 1 89 ? 21.971 46.915 7.256 1.00 30.84 89 ALA A C 1
ATOM 581 O O . ALA A 1 89 ? 21.741 45.972 6.511 1.00 30.84 89 ALA A O 1
ATOM 582 N N . SER A 1 90 ? 21.434 47.058 8.476 1.00 30.42 90 SER A N 1
ATOM 583 C CA . SER A 1 90 ? 19.990 47.098 8.798 1.00 30.42 90 SER A CA 1
ATOM 584 C C . SER A 1 90 ? 19.131 45.819 8.775 1.00 30.42 90 SER A C 1
ATOM 586 O O . SER A 1 90 ? 18.849 45.233 7.738 1.00 30.42 90 SER A O 1
ATOM 588 N N . LEU A 1 91 ? 18.608 45.495 9.968 1.00 33.59 91 LEU A N 1
ATOM 589 C CA . LEU A 1 91 ? 17.457 44.617 10.255 1.00 33.59 91 LEU A CA 1
ATOM 590 C C . LEU A 1 91 ? 16.140 45.204 9.667 1.00 33.59 91 LEU A C 1
ATOM 592 O O . LEU A 1 91 ? 16.117 46.393 9.337 1.00 33.59 91 LEU A O 1
ATOM 596 N N . PRO A 1 92 ? 15.021 44.444 9.613 1.00 37.38 92 PRO A N 1
ATOM 597 C CA . PRO A 1 92 ? 14.188 44.304 10.810 1.00 37.38 92 PRO A CA 1
ATOM 598 C C . PRO A 1 92 ? 13.599 42.903 11.068 1.00 37.38 92 PRO A C 1
ATOM 600 O O . PRO A 1 92 ? 13.637 41.978 10.265 1.00 37.38 92 PRO A O 1
ATOM 603 N N . PHE A 1 93 ? 13.082 42.826 12.287 1.00 28.12 93 PHE A N 1
ATOM 604 C CA . PHE A 1 93 ? 12.417 41.766 13.033 1.00 28.12 93 PHE A CA 1
ATOM 605 C C . PHE A 1 93 ? 10.882 41.767 12.802 1.00 28.12 93 PHE A C 1
ATOM 607 O O . PHE A 1 93 ? 10.362 42.761 12.302 1.00 28.12 93 PHE A O 1
ATOM 614 N N . MET A 1 94 ? 10.199 40.704 13.281 1.00 32.91 94 MET A N 1
ATOM 615 C CA . MET A 1 94 ? 8.738 40.409 13.348 1.00 32.91 94 MET A CA 1
ATOM 616 C C . MET A 1 94 ? 8.107 39.802 12.079 1.00 32.91 94 MET A C 1
ATOM 618 O O . MET A 1 94 ? 8.354 40.271 10.983 1.00 32.91 94 MET A O 1
ATOM 622 N N . GLY A 1 95 ? 7.264 38.766 12.129 1.00 27.78 95 GLY A N 1
ATOM 623 C CA . GLY A 1 95 ? 6.600 38.075 13.234 1.00 27.78 95 GLY A CA 1
ATOM 624 C C . GLY A 1 95 ? 5.783 36.880 12.703 1.00 27.78 95 GLY A C 1
ATOM 625 O O . GLY A 1 95 ? 5.680 36.656 11.501 1.00 27.78 95 GLY A O 1
ATOM 626 N N . THR A 1 96 ? 5.266 36.094 13.636 1.00 34.59 96 THR A N 1
ATOM 627 C CA . THR A 1 96 ? 4.445 34.881 13.498 1.00 34.59 96 THR A CA 1
ATOM 628 C C . THR A 1 96 ? 3.106 35.113 12.782 1.00 34.59 96 THR A C 1
ATOM 630 O O . THR A 1 96 ? 2.443 36.087 13.110 1.00 34.59 96 THR A O 1
ATOM 633 N N . ASP A 1 97 ? 2.671 34.206 11.895 1.00 26.75 97 ASP A N 1
ATOM 634 C CA . ASP A 1 97 ? 1.478 33.355 12.110 1.00 26.75 97 ASP A CA 1
ATOM 635 C C . ASP A 1 97 ? 1.132 32.438 10.912 1.00 26.75 97 ASP A C 1
ATOM 637 O O . ASP A 1 97 ? 1.041 32.864 9.765 1.00 26.75 97 ASP A O 1
ATOM 641 N N . SER A 1 98 ? 0.941 31.156 11.234 1.00 33.81 98 SER A N 1
ATOM 642 C CA . SER A 1 98 ? -0.209 30.300 10.899 1.00 33.81 98 SER A CA 1
ATOM 643 C C . SER A 1 98 ? -0.898 30.410 9.524 1.00 33.81 98 SER A C 1
ATOM 645 O O . SER A 1 98 ? -1.697 31.307 9.292 1.00 33.81 98 SER A O 1
ATOM 647 N N . HIS A 1 99 ? -0.689 29.391 8.675 1.00 31.22 99 HIS A N 1
ATOM 648 C CA . HIS A 1 99 ? -1.709 28.543 8.015 1.00 31.22 99 HIS A CA 1
ATOM 649 C C . HIS A 1 99 ? -1.133 27.913 6.740 1.00 31.22 99 HIS A C 1
ATOM 651 O O . HIS A 1 99 ? -1.141 28.508 5.667 1.00 31.22 99 HIS A O 1
ATOM 657 N N . GLN A 1 100 ? -0.660 26.672 6.843 1.00 36.22 100 GLN A N 1
ATOM 658 C CA . GLN A 1 100 ? -0.286 25.875 5.678 1.00 36.22 100 GLN A CA 1
ATOM 659 C C . GLN A 1 100 ? -1.449 24.934 5.344 1.00 36.22 100 GLN A C 1
ATOM 661 O O . GLN A 1 100 ? -1.728 24.028 6.136 1.00 36.22 100 GLN A O 1
ATOM 666 N N . PRO A 1 101 ? -2.167 25.116 4.221 1.00 35.12 101 PRO A N 1
ATOM 667 C CA . PRO A 1 101 ? -3.145 24.133 3.803 1.00 35.12 101 PRO A CA 1
ATOM 668 C C . PRO A 1 101 ? -2.391 22.933 3.222 1.00 35.12 101 PRO A C 1
ATOM 670 O O . PRO A 1 101 ? -1.827 22.980 2.131 1.00 35.12 101 PRO A O 1
ATOM 673 N N . ARG A 1 102 ? -2.389 21.823 3.966 1.00 45.56 102 ARG A N 1
ATOM 674 C CA . ARG A 1 102 ? -2.280 20.485 3.380 1.00 45.56 102 ARG A CA 1
ATOM 675 C C . ARG A 1 102 ? -3.544 20.270 2.556 1.00 45.56 102 ARG A C 1
ATOM 677 O O . ARG A 1 102 ? -4.577 19.966 3.134 1.00 45.56 102 ARG A O 1
ATOM 684 N N . ASN A 1 103 ? -3.463 20.531 1.256 1.00 35.97 103 ASN A N 1
ATOM 685 C CA . ASN A 1 103 ? -4.281 19.936 0.199 1.00 35.97 103 ASN A CA 1
ATOM 686 C C . ASN A 1 103 ? -3.750 20.453 -1.142 1.00 35.97 103 ASN A C 1
ATOM 688 O O . ASN A 1 103 ? -3.941 21.614 -1.491 1.00 35.97 103 ASN A O 1
ATOM 692 N N . GLY A 1 104 ? -3.038 19.587 -1.865 1.00 40.88 104 GLY A N 1
ATOM 693 C CA . GLY A 1 104 ? -2.445 19.868 -3.173 1.00 40.88 104 GLY A CA 1
ATOM 694 C C . GLY A 1 104 ? -3.483 19.895 -4.289 1.00 40.88 104 GLY A C 1
ATOM 695 O O . GLY A 1 104 ? -3.453 19.050 -5.180 1.00 40.88 104 GLY A O 1
ATOM 696 N N . LEU A 1 105 ? -4.403 20.853 -4.240 1.00 43.91 105 LEU A N 1
ATOM 697 C CA . LEU A 1 105 ? -5.298 21.134 -5.349 1.00 43.91 105 LEU A CA 1
ATOM 698 C C . LEU A 1 105 ? -5.472 22.650 -5.482 1.00 43.91 105 LEU A C 1
ATOM 700 O O . LEU A 1 105 ? -5.895 23.302 -4.531 1.00 43.91 105 LEU A O 1
ATOM 704 N N . LEU A 1 106 ? -5.202 23.139 -6.702 1.00 52.16 106 LEU A N 1
ATOM 705 C CA . LEU A 1 106 ? -5.254 24.525 -7.211 1.00 52.16 106 LEU A CA 1
ATOM 706 C C . LEU A 1 106 ? -3.964 25.322 -6.916 1.00 52.16 106 LEU A C 1
ATOM 708 O O . LEU A 1 106 ? -3.561 25.439 -5.770 1.00 52.16 106 LEU A O 1
ATOM 712 N N . SER A 1 107 ? -3.222 25.887 -7.869 1.00 44.03 107 SER A N 1
ATOM 713 C CA . SER A 1 107 ? -3.496 26.346 -9.233 1.00 44.03 107 SER A CA 1
ATOM 714 C C . SER A 1 107 ? -2.197 26.190 -10.035 1.00 44.03 107 SER A C 1
ATOM 716 O O . SER A 1 107 ? -1.230 26.873 -9.717 1.00 44.03 107 SER A O 1
ATOM 718 N N . LEU A 1 108 ? -2.148 25.300 -11.032 1.00 49.97 108 LEU A N 1
ATOM 719 C CA . LEU A 1 108 ? -1.022 25.288 -11.975 1.00 49.97 108 LEU A CA 1
ATOM 720 C C . LEU A 1 108 ? -1.221 26.465 -12.931 1.00 49.97 108 LEU A C 1
ATOM 722 O O . LEU A 1 108 ? -2.283 26.570 -13.549 1.00 49.97 108 LEU A O 1
ATOM 726 N N . THR A 1 109 ? -0.255 27.376 -12.998 1.00 46.69 109 THR A N 1
ATOM 727 C CA . THR A 1 109 ? -0.231 28.396 -14.052 1.00 46.69 109 THR A CA 1
ATOM 728 C C . THR A 1 109 ? 0.138 27.728 -15.376 1.00 46.69 109 THR A C 1
ATOM 730 O O . THR A 1 109 ? 0.778 26.679 -15.382 1.00 46.69 109 THR A O 1
ATOM 733 N N . ASP A 1 110 ? -0.270 28.317 -16.501 1.00 48.78 110 ASP A N 1
ATOM 734 C CA . ASP A 1 110 ? 0.050 27.813 -17.851 1.00 48.78 110 ASP A CA 1
ATOM 735 C C . ASP A 1 110 ? 1.579 27.638 -18.033 1.00 48.78 110 ASP A C 1
ATOM 737 O O . ASP A 1 110 ? 2.043 26.654 -18.606 1.00 48.78 110 ASP A O 1
ATOM 741 N N . ASP A 1 111 ? 2.365 28.509 -17.386 1.00 50.00 111 ASP A N 1
ATOM 742 C CA . ASP A 1 111 ? 3.832 28.465 -17.339 1.00 50.00 111 ASP A CA 1
ATOM 743 C C . ASP A 1 111 ? 4.408 27.267 -16.543 1.00 50.00 111 ASP A C 1
ATOM 745 O O . ASP A 1 111 ? 5.489 26.771 -16.866 1.00 50.00 111 ASP A O 1
ATOM 749 N N . ASP A 1 112 ? 3.704 26.750 -15.525 1.00 54.44 112 ASP A N 1
ATOM 750 C CA . ASP A 1 112 ? 4.119 25.537 -14.795 1.00 54.44 112 ASP A CA 1
ATOM 751 C C . ASP A 1 112 ? 3.880 24.269 -15.630 1.00 54.44 112 ASP A C 1
ATOM 753 O O . ASP A 1 112 ? 4.587 23.269 -15.474 1.00 54.44 112 ASP A O 1
ATOM 757 N N . VAL A 1 113 ? 2.902 24.298 -16.542 1.00 56.00 113 VAL A N 1
ATOM 758 C CA . VAL A 1 113 ? 2.657 23.210 -17.500 1.00 56.00 113 VAL A CA 1
ATOM 759 C C . VAL A 1 113 ? 3.771 23.177 -18.546 1.00 56.00 113 VAL A C 1
ATOM 761 O O . VAL A 1 113 ? 4.255 22.091 -18.873 1.00 56.00 113 VAL A O 1
ATOM 764 N N . ASP A 1 114 ? 4.245 24.352 -18.974 1.00 47.78 114 ASP A N 1
ATOM 765 C CA . ASP A 1 114 ? 5.365 24.485 -19.908 1.00 47.78 114 ASP A CA 1
ATOM 766 C C . ASP A 1 114 ? 6.726 24.129 -19.281 1.00 47.78 114 ASP A C 1
ATOM 768 O O . ASP A 1 114 ? 7.611 23.580 -19.936 1.00 47.78 114 ASP A O 1
ATOM 772 N N . HIS A 1 115 ? 6.911 24.315 -17.973 1.00 50.06 115 HIS A N 1
ATOM 773 C CA . HIS A 1 115 ? 8.139 23.851 -17.316 1.00 50.06 115 HIS A CA 1
ATOM 774 C C . HIS A 1 115 ? 8.151 22.324 -17.079 1.00 50.06 115 HIS A C 1
ATOM 776 O O . HIS A 1 115 ? 9.220 21.718 -16.980 1.00 50.06 115 HIS A O 1
ATOM 782 N N . LEU A 1 116 ? 6.977 21.676 -17.049 1.00 49.59 116 LEU A N 1
ATOM 783 C CA . LEU A 1 116 ? 6.828 20.213 -17.020 1.00 49.59 116 LEU A CA 1
ATOM 784 C C . LEU A 1 116 ? 6.963 19.555 -18.409 1.00 49.59 116 LEU A C 1
ATOM 786 O O . LEU A 1 116 ? 7.106 18.329 -18.482 1.00 49.59 116 LEU A O 1
ATOM 790 N N . THR A 1 117 ? 6.918 20.333 -19.496 1.00 49.75 117 THR A N 1
ATOM 791 C CA . THR A 1 117 ? 7.126 19.875 -20.883 1.00 49.75 117 THR A CA 1
ATOM 792 C C . THR A 1 117 ? 8.560 20.078 -21.383 1.00 49.75 117 THR A C 1
ATOM 794 O O . THR A 1 117 ? 8.945 19.417 -22.344 1.00 49.75 117 THR A O 1
ATOM 797 N N . MET A 1 118 ? 9.397 20.874 -20.705 1.00 47.97 118 MET A N 1
ATOM 798 C CA . MET A 1 118 ? 10.809 21.112 -21.073 1.00 47.97 118 MET A CA 1
ATOM 799 C C . MET A 1 118 ? 11.781 20.070 -20.487 1.00 47.97 118 MET A C 1
ATOM 801 O O . MET A 1 118 ? 12.860 20.386 -19.986 1.00 47.97 118 MET A O 1
ATOM 805 N N . GLY A 1 119 ? 11.390 18.798 -20.552 1.00 50.09 119 GLY A N 1
ATOM 806 C CA . GLY A 1 119 ? 12.296 17.656 -20.436 1.00 50.09 119 GLY A CA 1
ATOM 807 C C . GLY A 1 119 ? 12.512 17.048 -21.816 1.00 50.09 119 GLY A C 1
ATOM 808 O O . GLY A 1 119 ? 11.640 17.161 -22.669 1.00 50.09 119 GLY A O 1
ATOM 809 N N . ASP A 1 120 ? 13.658 16.406 -22.028 1.00 55.47 120 ASP A N 1
ATOM 810 C CA . ASP A 1 120 ? 14.078 15.700 -23.248 1.00 55.47 120 ASP A CA 1
ATOM 811 C C . ASP A 1 120 ? 13.089 14.571 -23.645 1.00 55.47 120 ASP A C 1
ATOM 813 O O . ASP A 1 120 ? 13.353 13.380 -23.489 1.00 55.47 120 ASP A O 1
ATOM 817 N N . GLY A 1 121 ? 11.880 14.943 -24.076 1.00 60.41 121 GLY A N 1
ATOM 818 C CA . GLY A 1 121 ? 10.731 14.051 -24.231 1.00 60.41 121 GLY A CA 1
ATOM 819 C C . GLY A 1 121 ? 10.943 12.984 -25.300 1.00 60.41 121 GLY A C 1
ATOM 820 O O . GLY A 1 121 ? 10.394 11.887 -25.191 1.00 60.41 121 GLY A O 1
ATOM 821 N N . GLU A 1 122 ? 11.787 13.271 -26.291 1.00 66.31 122 GLU A N 1
ATOM 822 C CA . GLU A 1 122 ? 12.207 12.310 -27.309 1.00 66.31 122 GLU A CA 1
ATOM 823 C C . GLU A 1 122 ? 13.135 11.237 -26.710 1.00 66.31 122 GLU A C 1
ATOM 825 O O . GLU A 1 122 ? 12.923 10.039 -26.924 1.00 66.31 122 GLU A O 1
ATOM 830 N N . SER A 1 123 ? 14.076 11.635 -25.850 1.00 85.56 123 SER A N 1
ATOM 831 C CA . SER A 1 123 ? 14.940 10.717 -25.095 1.00 85.56 123 SER A CA 1
ATOM 832 C C . SER A 1 123 ? 14.176 9.900 -24.051 1.00 85.56 123 SER A C 1
ATOM 834 O O . SER A 1 123 ? 14.391 8.689 -23.924 1.00 85.56 123 SER A O 1
ATOM 836 N N . ASP A 1 124 ? 13.222 10.505 -23.341 1.00 90.50 124 ASP A N 1
ATOM 837 C CA . ASP A 1 124 ? 12.363 9.789 -22.391 1.00 90.50 124 ASP A CA 1
ATOM 838 C C . ASP A 1 124 ? 11.437 8.790 -23.103 1.00 90.50 124 ASP A C 1
ATOM 840 O O . ASP A 1 124 ? 11.237 7.682 -22.600 1.00 90.50 124 ASP A O 1
ATOM 844 N N . SER A 1 125 ? 10.917 9.128 -24.289 1.00 92.38 125 SER A N 1
ATOM 845 C CA . SER A 1 125 ? 10.114 8.219 -25.120 1.00 92.38 125 SER A CA 1
ATOM 846 C C . SER A 1 125 ? 10.925 7.008 -25.598 1.00 92.38 125 SER A C 1
ATOM 848 O O . SER A 1 125 ? 10.486 5.857 -25.456 1.00 92.38 125 SER A O 1
ATOM 850 N N . ALA A 1 126 ? 12.151 7.238 -26.082 1.00 93.31 126 ALA A N 1
ATOM 851 C CA . ALA A 1 126 ? 13.072 6.168 -26.461 1.00 93.31 126 ALA A CA 1
ATOM 852 C C . ALA A 1 126 ? 13.443 5.288 -25.255 1.00 93.31 126 ALA A C 1
ATOM 854 O O . ALA A 1 126 ? 13.416 4.055 -25.338 1.00 93.31 126 ALA A O 1
ATOM 855 N N . THR A 1 127 ? 13.715 5.911 -24.104 1.00 94.38 127 THR A N 1
ATOM 856 C CA . THR A 1 127 ? 14.027 5.206 -22.855 1.00 94.38 127 THR A CA 1
ATOM 857 C C . THR A 1 127 ? 12.848 4.349 -22.390 1.00 94.38 127 THR A C 1
ATOM 859 O O . THR A 1 127 ? 13.034 3.173 -22.076 1.00 94.38 127 THR A O 1
ATOM 862 N N . MET A 1 128 ? 11.628 4.896 -22.382 1.00 95.38 128 MET A N 1
ATOM 863 C CA . MET A 1 128 ? 10.407 4.170 -22.016 1.00 95.38 128 MET A CA 1
ATOM 864 C C . MET A 1 128 ? 10.185 2.961 -22.929 1.00 95.38 128 MET A C 1
ATOM 866 O O . MET A 1 128 ? 9.939 1.854 -22.448 1.00 95.38 128 MET A O 1
ATOM 870 N N . SER A 1 129 ? 10.337 3.150 -24.241 1.00 94.50 129 SER A N 1
ATOM 871 C CA . SER A 1 129 ? 10.192 2.081 -25.234 1.00 94.50 129 SER A CA 1
ATOM 872 C C . SER A 1 129 ? 11.202 0.952 -25.010 1.00 94.50 129 SER A C 1
ATOM 874 O O . SER A 1 129 ? 10.834 -0.225 -25.037 1.00 94.50 129 SER A O 1
ATOM 876 N N . SER A 1 130 ? 12.458 1.302 -24.716 1.00 93.75 130 SER A N 1
ATOM 877 C CA . SER A 1 130 ? 13.512 0.340 -24.376 1.00 93.75 130 SER A CA 1
ATOM 878 C C . SER A 1 130 ? 13.181 -0.444 -23.101 1.00 93.75 130 SER A C 1
ATOM 880 O O . SER A 1 130 ? 13.213 -1.676 -23.101 1.00 93.75 130 SER A O 1
ATOM 882 N N . VAL A 1 131 ? 12.757 0.242 -22.032 1.00 94.25 131 VAL A N 1
ATOM 883 C CA . VAL A 1 131 ? 12.342 -0.402 -20.774 1.00 94.25 131 VAL A CA 1
ATOM 884 C C . VAL A 1 131 ? 11.180 -1.373 -21.003 1.00 94.25 131 VAL A C 1
ATOM 886 O O . VAL A 1 131 ? 11.243 -2.518 -20.555 1.00 94.25 131 VAL A O 1
ATOM 889 N N . ILE A 1 132 ? 10.139 -0.957 -21.732 1.00 93.94 132 ILE A N 1
ATOM 890 C CA . ILE A 1 132 ? 8.987 -1.811 -22.067 1.00 93.94 132 ILE A CA 1
ATOM 891 C C . ILE A 1 132 ? 9.444 -3.061 -22.826 1.00 93.94 132 ILE A C 1
ATOM 893 O O . ILE A 1 132 ? 8.988 -4.166 -22.521 1.00 93.94 132 ILE A O 1
ATOM 897 N N . HIS A 1 133 ? 10.350 -2.905 -23.794 1.00 92.00 133 HIS A N 1
ATOM 898 C CA . HIS A 1 133 ? 10.894 -4.020 -24.562 1.00 92.00 133 HIS A CA 1
ATOM 899 C C . HIS A 1 133 ? 11.656 -5.013 -23.668 1.00 92.00 133 HIS A C 1
ATOM 901 O O . HIS A 1 133 ? 11.362 -6.210 -23.701 1.00 92.00 133 HIS A O 1
ATOM 907 N N . ILE A 1 134 ? 12.571 -4.529 -22.821 1.00 91.56 134 ILE A N 1
ATOM 908 C CA . ILE A 1 134 ? 13.367 -5.367 -21.906 1.00 91.56 134 ILE A CA 1
ATOM 909 C C . ILE A 1 134 ? 12.459 -6.144 -20.943 1.00 91.56 134 ILE A C 1
ATOM 911 O O . ILE A 1 134 ? 12.609 -7.359 -20.776 1.00 91.56 134 ILE A O 1
ATOM 915 N N . LEU A 1 135 ? 11.478 -5.469 -20.333 1.00 90.25 135 LEU A N 1
ATOM 916 C CA . LEU A 1 135 ? 10.577 -6.099 -19.365 1.00 90.25 135 LEU A CA 1
ATOM 917 C C . LEU A 1 135 ? 9.646 -7.134 -20.006 1.00 90.25 135 LEU A C 1
ATOM 919 O O . LEU A 1 135 ? 9.328 -8.127 -19.351 1.00 90.25 135 LEU A O 1
ATOM 923 N N . ARG A 1 136 ? 9.250 -6.937 -21.272 1.00 87.19 136 ARG A N 1
ATOM 924 C CA . ARG A 1 136 ? 8.385 -7.862 -22.023 1.00 87.19 136 ARG A CA 1
ATOM 925 C C . ARG A 1 136 ? 9.136 -9.085 -22.555 1.00 87.19 136 ARG A C 1
ATOM 927 O O . ARG A 1 136 ? 8.620 -10.194 -22.479 1.00 87.19 136 ARG A O 1
ATOM 934 N N . VAL A 1 137 ? 10.328 -8.897 -23.121 1.00 78.50 137 VAL A N 1
ATOM 935 C CA . VAL A 1 137 ? 11.086 -9.967 -23.803 1.00 78.50 137 VAL A CA 1
ATOM 936 C C . VAL A 1 137 ? 11.921 -10.803 -22.823 1.00 78.50 137 VAL A C 1
ATOM 938 O O . VAL A 1 137 ? 12.250 -11.954 -23.104 1.00 78.50 137 VAL A O 1
ATOM 941 N N . GLY A 1 138 ? 12.243 -10.264 -21.645 1.00 59.00 138 GLY A N 1
ATOM 942 C CA . GLY A 1 138 ? 13.206 -10.846 -20.706 1.00 59.00 138 GLY A CA 1
ATOM 943 C C . GLY A 1 138 ? 12.828 -12.165 -20.010 1.00 59.00 138 GLY A C 1
ATOM 944 O O . GLY A 1 138 ? 13.583 -12.600 -19.148 1.00 59.00 138 GLY A O 1
ATOM 945 N N . GLY A 1 139 ? 11.715 -12.822 -20.351 1.00 55.25 139 GLY A N 1
ATOM 946 C CA . GLY A 1 139 ? 11.205 -14.007 -19.640 1.00 55.25 139 GLY A CA 1
ATOM 947 C C . GLY A 1 139 ? 11.969 -15.331 -19.834 1.00 55.25 139 GLY A C 1
ATOM 948 O O . GLY A 1 139 ? 11.582 -16.324 -19.227 1.00 55.25 139 GLY A O 1
ATOM 949 N N . SER A 1 140 ? 13.021 -15.399 -20.666 1.00 51.59 140 SER A N 1
ATOM 950 C CA . SER A 1 140 ? 13.619 -16.689 -21.085 1.00 51.59 140 SER A CA 1
ATOM 951 C C . SER A 1 140 ? 15.161 -16.742 -21.195 1.00 51.59 140 SER A C 1
ATOM 953 O O . SER A 1 140 ? 15.701 -17.224 -22.187 1.00 51.59 140 SER A O 1
ATOM 955 N N . GLY A 1 141 ? 15.924 -16.257 -20.203 1.00 51.75 141 GLY A N 1
ATOM 956 C CA . GLY A 1 141 ? 17.385 -16.506 -20.137 1.00 51.75 141 GLY A CA 1
ATOM 957 C C . GLY A 1 141 ? 18.039 -16.019 -18.835 1.00 51.75 141 GLY A C 1
ATOM 958 O O . GLY A 1 141 ? 17.771 -14.903 -18.418 1.00 51.75 141 GLY A O 1
ATOM 959 N N . VAL A 1 142 ? 18.859 -16.853 -18.181 1.00 64.69 142 VAL A N 1
ATOM 960 C CA . VAL A 1 142 ? 18.782 -17.058 -16.714 1.00 64.69 142 VAL A CA 1
ATOM 961 C C . VAL A 1 142 ? 19.605 -16.134 -15.791 1.00 64.69 142 VAL A C 1
ATOM 963 O O . VAL A 1 142 ? 19.249 -16.074 -14.627 1.00 64.69 142 VAL A O 1
ATOM 966 N N . GLU A 1 143 ? 20.586 -15.328 -16.215 1.00 58.88 143 GLU A N 1
ATOM 967 C CA . GLU A 1 143 ? 21.256 -14.400 -15.255 1.00 58.88 143 GLU A CA 1
ATOM 968 C C . GLU A 1 143 ? 21.591 -13.019 -15.833 1.00 58.88 143 GLU A C 1
ATOM 970 O O . GLU A 1 143 ? 21.199 -12.009 -15.257 1.00 58.88 143 GLU A O 1
ATOM 975 N N . ALA A 1 144 ? 22.198 -12.941 -17.023 1.00 60.00 144 ALA A N 1
ATOM 976 C CA . ALA A 1 144 ? 22.525 -11.652 -17.654 1.00 60.00 144 ALA A CA 1
ATOM 977 C C . ALA A 1 144 ? 21.289 -10.761 -17.906 1.00 60.00 144 ALA A C 1
ATOM 979 O O . ALA A 1 144 ? 21.368 -9.537 -17.830 1.00 60.00 144 ALA A O 1
ATOM 980 N N . ARG A 1 145 ? 20.120 -11.371 -18.149 1.00 77.56 145 ARG A N 1
ATOM 981 C CA . ARG A 1 145 ? 18.856 -10.634 -18.294 1.00 77.56 145 ARG A CA 1
ATOM 982 C C . ARG A 1 145 ? 18.282 -10.158 -16.964 1.00 77.56 145 ARG A C 1
ATOM 984 O O . ARG A 1 145 ? 17.520 -9.200 -16.975 1.00 77.56 145 ARG A O 1
ATOM 991 N N . ALA A 1 146 ? 18.618 -10.784 -15.836 1.00 81.38 146 ALA A N 1
ATOM 992 C CA . ALA A 1 146 ? 18.124 -10.345 -14.531 1.00 81.38 146 ALA A CA 1
ATOM 993 C C . ALA A 1 146 ? 18.717 -8.977 -14.158 1.00 81.38 146 ALA A C 1
ATOM 995 O O . ALA A 1 146 ? 17.989 -8.080 -13.733 1.00 81.38 146 ALA A O 1
ATOM 996 N N . ASP A 1 147 ? 20.015 -8.776 -14.405 1.00 86.75 147 ASP A N 1
ATOM 997 C CA . ASP A 1 147 ? 20.666 -7.479 -14.196 1.00 86.75 147 ASP A CA 1
ATOM 998 C C . ASP A 1 147 ? 20.139 -6.407 -15.159 1.00 86.75 147 ASP A C 1
ATOM 1000 O O . ASP A 1 147 ? 19.871 -5.279 -14.743 1.00 86.75 147 ASP A O 1
ATOM 1004 N N . GLU A 1 148 ? 19.905 -6.764 -16.425 1.00 89.75 148 GLU A N 1
ATOM 1005 C CA . GLU A 1 148 ? 19.310 -5.862 -17.418 1.00 89.75 148 GLU A CA 1
ATOM 1006 C C . GLU A 1 148 ? 17.885 -5.439 -17.023 1.00 89.75 148 GLU A C 1
ATOM 1008 O O . GLU A 1 148 ? 17.540 -4.257 -17.063 1.00 89.75 148 GLU A O 1
ATOM 1013 N N . ARG A 1 149 ? 17.059 -6.381 -16.558 1.00 90.56 149 ARG A N 1
ATOM 1014 C CA . ARG A 1 149 ? 15.696 -6.112 -16.075 1.00 90.56 149 ARG A CA 1
ATOM 1015 C C . ARG A 1 149 ? 15.699 -5.264 -14.813 1.00 90.56 149 ARG A C 1
ATOM 1017 O O . ARG A 1 149 ? 14.914 -4.321 -14.704 1.00 90.56 149 ARG A O 1
ATOM 1024 N N . LYS A 1 150 ? 16.614 -5.538 -13.884 1.00 92.38 150 LYS A N 1
ATOM 1025 C CA . LYS A 1 150 ? 16.831 -4.710 -12.696 1.00 92.38 150 LYS A CA 1
ATOM 1026 C C . LYS A 1 150 ? 17.217 -3.279 -13.085 1.00 92.38 150 LYS A C 1
ATOM 1028 O O . LYS A 1 150 ? 16.655 -2.331 -12.535 1.00 92.38 150 LYS A O 1
ATOM 1033 N N . ALA A 1 151 ? 18.123 -3.110 -14.048 1.00 93.75 151 ALA A N 1
ATOM 1034 C CA . ALA A 1 151 ? 18.513 -1.802 -14.573 1.00 93.75 151 ALA A CA 1
ATOM 1035 C C . ALA A 1 151 ? 17.350 -1.089 -15.288 1.00 93.75 151 ALA A C 1
ATOM 1037 O O . ALA A 1 151 ? 17.165 0.120 -15.114 1.00 93.75 151 ALA A O 1
ATOM 1038 N N . ALA A 1 152 ? 16.515 -1.828 -16.023 1.00 95.25 152 ALA A N 1
ATOM 1039 C CA . ALA A 1 152 ? 15.317 -1.297 -16.665 1.00 95.25 152 ALA A CA 1
ATOM 1040 C C . ALA A 1 152 ? 14.285 -0.814 -15.632 1.00 95.25 152 ALA A C 1
ATOM 1042 O O . ALA A 1 152 ? 13.783 0.304 -15.743 1.00 95.25 152 ALA A O 1
ATOM 1043 N N . LEU A 1 153 ? 14.023 -1.593 -14.576 1.00 96.12 153 LEU A N 1
ATOM 1044 C CA . LEU A 1 153 ? 13.147 -1.179 -13.474 1.00 96.12 153 LEU A CA 1
ATOM 1045 C C . LEU A 1 153 ? 13.710 0.031 -12.717 1.00 96.12 153 LEU A C 1
ATOM 1047 O O . LEU A 1 153 ? 12.960 0.948 -12.397 1.00 96.12 153 LEU A O 1
ATOM 1051 N N . ALA A 1 154 ? 15.022 0.085 -12.471 1.00 96.00 154 ALA A N 1
ATOM 1052 C CA . ALA A 1 154 ? 15.661 1.249 -11.853 1.00 96.00 154 ALA A CA 1
ATOM 1053 C C . ALA A 1 154 ? 15.537 2.509 -12.731 1.00 96.00 154 ALA A C 1
ATOM 1055 O O . ALA A 1 154 ? 15.247 3.599 -12.234 1.00 96.00 154 ALA A O 1
ATOM 1056 N N . THR A 1 155 ? 15.679 2.356 -14.048 1.00 96.19 155 THR A N 1
ATOM 1057 C CA . THR A 1 155 ? 15.415 3.430 -15.014 1.00 96.19 155 THR A CA 1
ATOM 1058 C C . THR A 1 155 ? 13.950 3.862 -14.976 1.00 96.19 155 THR A C 1
ATOM 1060 O O . THR A 1 155 ? 13.659 5.057 -15.012 1.00 96.19 155 THR A O 1
ATOM 1063 N N . LEU A 1 156 ? 13.021 2.917 -14.824 1.00 96.25 156 LEU A N 1
ATOM 1064 C CA . LEU A 1 156 ? 11.599 3.217 -14.694 1.00 96.25 156 LEU A CA 1
ATOM 1065 C C . LEU A 1 156 ? 11.279 3.972 -13.397 1.00 96.25 156 LEU A C 1
ATOM 1067 O O . LEU A 1 156 ? 10.448 4.872 -13.425 1.00 96.25 156 LEU A O 1
ATOM 1071 N N . VAL A 1 157 ? 11.979 3.691 -12.289 1.00 95.62 157 VAL A N 1
ATOM 1072 C CA . VAL A 1 157 ? 11.896 4.495 -11.052 1.00 95.62 157 VAL A CA 1
ATOM 1073 C C . VAL A 1 157 ? 12.324 5.941 -11.322 1.00 95.62 157 VAL A C 1
ATOM 1075 O O . VAL A 1 157 ? 11.641 6.870 -10.894 1.00 95.62 157 VAL A O 1
ATOM 1078 N N . ARG A 1 158 ? 13.424 6.157 -12.059 1.00 94.75 158 ARG A N 1
ATOM 1079 C CA . ARG A 1 158 ? 13.868 7.508 -12.456 1.00 94.75 158 ARG A CA 1
ATOM 1080 C C . ARG A 1 158 ? 12.799 8.213 -13.295 1.00 94.75 158 ARG A C 1
ATOM 1082 O O . ARG A 1 158 ? 12.408 9.331 -12.965 1.00 94.75 158 ARG A O 1
ATOM 1089 N N . LEU A 1 159 ? 12.288 7.553 -14.336 1.00 94.19 159 LEU A N 1
ATOM 1090 C CA . LEU A 1 159 ? 11.215 8.088 -15.182 1.00 94.19 159 LEU A CA 1
ATOM 1091 C C . LEU A 1 159 ? 9.950 8.393 -14.369 1.00 94.19 159 LEU A C 1
ATOM 1093 O O . LEU A 1 159 ? 9.302 9.416 -14.590 1.00 94.19 159 LEU A O 1
ATOM 1097 N N . ALA A 1 160 ? 9.612 7.547 -13.397 1.00 93.38 160 ALA A N 1
ATOM 1098 C CA . ALA A 1 160 ? 8.457 7.729 -12.526 1.00 93.38 160 ALA A CA 1
ATOM 1099 C C . ALA A 1 160 ? 8.619 8.908 -11.564 1.00 93.38 160 ALA A C 1
ATOM 1101 O O . ALA A 1 160 ? 7.622 9.336 -11.009 1.00 93.38 160 ALA A O 1
ATOM 1102 N N . ARG A 1 161 ? 9.826 9.458 -11.382 1.00 92.19 161 ARG A N 1
ATOM 1103 C CA . ARG A 1 161 ? 10.071 10.661 -10.572 1.00 92.19 161 ARG A CA 1
ATOM 1104 C C . ARG A 1 161 ? 10.110 11.933 -11.405 1.00 92.19 161 ARG A C 1
ATOM 1106 O O . ARG A 1 161 ? 9.486 12.916 -11.026 1.00 92.19 161 ARG A O 1
ATOM 1113 N N . THR A 1 162 ? 10.830 11.914 -12.526 1.00 89.50 162 THR A N 1
ATOM 1114 C CA . THR A 1 162 ? 11.169 13.144 -13.264 1.00 89.50 162 THR A CA 1
ATOM 1115 C C . THR A 1 162 ? 10.874 13.087 -14.760 1.00 89.50 162 THR A C 1
ATOM 1117 O O . THR A 1 162 ? 11.135 14.062 -15.449 1.00 89.50 162 THR A O 1
ATOM 1120 N N . GLY A 1 163 ? 10.386 11.962 -15.289 1.00 88.94 163 GLY A N 1
ATOM 1121 C CA . GLY A 1 163 ? 10.180 11.803 -16.731 1.00 88.94 163 GLY A CA 1
ATOM 1122 C C . GLY A 1 163 ? 8.987 12.595 -17.272 1.00 88.94 163 GLY A C 1
ATOM 1123 O O . GLY A 1 163 ? 8.100 12.996 -16.510 1.00 88.94 163 GLY A O 1
ATOM 1124 N N . SER A 1 164 ? 8.919 12.764 -18.589 1.00 89.94 164 SER A N 1
ATOM 1125 C CA . SER A 1 164 ? 7.802 13.449 -19.254 1.00 89.94 164 SER A CA 1
ATOM 1126 C C . SER A 1 164 ? 6.438 12.827 -18.918 1.00 89.94 164 SER A C 1
ATOM 1128 O O . SER A 1 164 ? 6.216 11.623 -19.073 1.00 89.94 164 SER A O 1
ATOM 1130 N N . THR A 1 165 ? 5.493 13.661 -18.476 1.00 89.50 165 THR A N 1
ATOM 1131 C CA . THR A 1 165 ? 4.118 13.235 -18.164 1.00 89.50 165 THR A CA 1
ATOM 1132 C C . THR A 1 165 ? 3.381 12.736 -19.412 1.00 89.50 165 THR A C 1
ATOM 1134 O O . THR A 1 165 ? 2.589 11.803 -19.316 1.00 89.50 165 THR A O 1
ATOM 1137 N N . ILE A 1 166 ? 3.670 13.312 -20.585 1.00 90.69 166 ILE A N 1
ATOM 1138 C CA . ILE A 1 166 ? 3.055 12.924 -21.864 1.00 90.69 166 ILE A CA 1
ATOM 1139 C C . ILE A 1 166 ? 3.421 11.473 -22.197 1.00 90.69 166 ILE A C 1
ATOM 1141 O O . ILE A 1 166 ? 2.538 10.641 -22.391 1.00 90.69 166 ILE A O 1
ATOM 1145 N N . VAL A 1 167 ? 4.716 11.138 -22.129 1.00 92.50 167 VAL A N 1
ATOM 1146 C CA . VAL A 1 167 ? 5.213 9.772 -22.367 1.00 92.50 167 VAL A CA 1
ATOM 1147 C C . VAL A 1 167 ? 4.566 8.773 -21.404 1.00 92.50 167 VAL A C 1
ATOM 1149 O O . VAL A 1 167 ? 4.204 7.665 -21.805 1.00 92.50 167 VAL A O 1
ATOM 1152 N N . TRP A 1 168 ? 4.386 9.153 -20.136 1.00 93.19 168 TRP A N 1
ATOM 1153 C CA . TRP A 1 168 ? 3.687 8.316 -19.162 1.00 93.19 168 TRP A CA 1
ATOM 1154 C C . TRP A 1 168 ? 2.216 8.106 -19.503 1.00 93.19 168 TRP A C 1
ATOM 1156 O O . TRP A 1 168 ? 1.759 6.969 -19.423 1.00 93.19 168 TRP A O 1
ATOM 1166 N N . ASN A 1 169 ? 1.488 9.155 -19.886 1.00 91.75 169 ASN A N 1
ATOM 1167 C CA . ASN A 1 169 ? 0.076 9.051 -20.255 1.00 91.75 169 ASN A CA 1
ATOM 1168 C C . ASN A 1 169 ? -0.127 8.062 -21.412 1.00 91.75 169 ASN A C 1
ATOM 1170 O O . ASN A 1 169 ? -0.984 7.180 -21.315 1.00 91.75 169 ASN A O 1
ATOM 1174 N N . ASP A 1 170 ? 0.714 8.142 -22.444 1.00 93.75 170 ASP A N 1
ATOM 1175 C CA . ASP A 1 170 ? 0.627 7.278 -23.627 1.00 93.75 170 ASP A CA 1
ATOM 1176 C C . ASP A 1 170 ? 0.941 5.810 -23.304 1.00 93.75 170 ASP A C 1
ATOM 1178 O O . ASP A 1 170 ? 0.336 4.885 -23.850 1.00 93.75 170 ASP A O 1
ATOM 1182 N N . ASN A 1 171 ? 1.868 5.577 -22.371 1.00 95.12 171 ASN A N 1
ATOM 1183 C CA . ASN A 1 171 ? 2.376 4.241 -22.061 1.00 95.12 171 ASN A CA 1
ATOM 1184 C C . ASN A 1 171 ? 1.788 3.628 -20.780 1.00 95.12 171 ASN A C 1
ATOM 1186 O O . ASN A 1 171 ? 2.063 2.462 -20.481 1.00 95.12 171 ASN A O 1
ATOM 1190 N N . PHE A 1 172 ? 0.955 4.358 -20.030 1.00 94.69 172 PHE A N 1
ATOM 1191 C CA . PHE A 1 172 ? 0.546 3.996 -18.669 1.00 94.69 172 PHE A CA 1
ATOM 1192 C C . PHE A 1 172 ? -0.008 2.576 -18.563 1.00 94.69 172 PHE A C 1
ATOM 1194 O O . PHE A 1 172 ? 0.444 1.794 -17.733 1.00 94.69 172 PHE A O 1
ATOM 1201 N N . ARG A 1 173 ? -0.967 2.209 -19.424 1.00 94.38 173 ARG A N 1
ATOM 1202 C CA . ARG A 1 173 ? -1.617 0.886 -19.368 1.00 94.38 173 ARG A CA 1
ATOM 1203 C C . ARG A 1 173 ? -0.641 -0.248 -19.665 1.00 94.38 173 ARG A C 1
ATOM 1205 O O . ARG A 1 173 ? -0.727 -1.306 -19.045 1.00 94.38 173 ARG A O 1
ATOM 1212 N N . ALA A 1 174 ? 0.265 -0.036 -20.618 1.00 95.06 174 ALA A N 1
ATOM 1213 C CA . ALA A 1 174 ? 1.271 -1.024 -20.985 1.00 95.06 174 ALA A CA 1
ATOM 1214 C C . ALA A 1 174 ? 2.270 -1.224 -19.841 1.00 95.06 174 ALA A C 1
ATOM 1216 O O . ALA A 1 174 ? 2.538 -2.362 -19.458 1.00 95.06 174 ALA A O 1
ATOM 1217 N N . VAL A 1 175 ? 2.756 -0.126 -19.257 1.00 95.69 175 VAL A N 1
ATOM 1218 C CA . VAL A 1 175 ? 3.683 -0.165 -18.124 1.00 95.69 175 VAL A CA 1
ATOM 1219 C C . VAL A 1 175 ? 3.015 -0.768 -16.893 1.00 95.69 175 VAL A C 1
ATOM 1221 O O . VAL A 1 175 ? 3.578 -1.672 -16.290 1.00 95.69 175 VAL A O 1
ATOM 1224 N N . LEU A 1 176 ? 1.799 -0.344 -16.545 1.00 95.69 176 LEU A N 1
ATOM 1225 C CA . LEU A 1 176 ? 1.073 -0.875 -15.393 1.00 95.69 176 LEU A CA 1
ATOM 1226 C C . LEU A 1 176 ? 0.858 -2.389 -15.509 1.00 95.69 176 LEU A C 1
ATOM 1228 O O . LEU A 1 176 ? 1.087 -3.114 -14.543 1.00 95.69 176 LEU A O 1
ATOM 1232 N N . ARG A 1 177 ? 0.467 -2.877 -16.692 1.00 94.31 177 ARG A N 1
ATOM 1233 C CA . ARG A 1 177 ? 0.328 -4.315 -16.945 1.00 94.31 177 ARG A CA 1
ATOM 1234 C C . ARG A 1 177 ? 1.647 -5.050 -16.700 1.00 94.31 177 ARG A C 1
ATOM 1236 O O . ARG A 1 177 ? 1.659 -6.017 -15.945 1.00 94.31 177 ARG A O 1
ATOM 1243 N N . LEU A 1 178 ? 2.745 -4.550 -17.271 1.00 94.94 178 LEU A N 1
ATOM 1244 C CA . LEU A 1 178 ? 4.073 -5.128 -17.064 1.00 94.94 178 LEU A CA 1
ATOM 1245 C C . LEU A 1 178 ? 4.452 -5.128 -15.580 1.00 94.94 178 LEU A C 1
ATOM 1247 O O . LEU A 1 178 ? 4.898 -6.148 -15.073 1.00 94.94 178 LEU A O 1
ATOM 1251 N N . LEU A 1 179 ? 4.239 -4.030 -14.854 1.00 96.06 179 LEU A N 1
ATOM 1252 C CA . LEU A 1 179 ? 4.519 -3.968 -13.418 1.00 96.06 179 LEU A CA 1
ATOM 1253 C C . LEU A 1 179 ? 3.741 -5.045 -12.651 1.00 96.06 179 LEU A C 1
ATOM 1255 O O . LEU A 1 179 ? 4.331 -5.774 -11.861 1.00 96.06 179 LEU A O 1
ATOM 1259 N N . VAL A 1 180 ? 2.445 -5.204 -12.922 1.00 94.31 180 VAL A N 1
ATOM 1260 C CA . VAL A 1 180 ? 1.613 -6.218 -12.256 1.00 94.31 180 VAL A CA 1
ATOM 1261 C C . VAL A 1 180 ? 2.093 -7.643 -12.550 1.00 94.31 180 VAL A C 1
ATOM 1263 O O . VAL A 1 180 ? 2.142 -8.452 -11.626 1.00 94.31 180 VAL A O 1
ATOM 1266 N N . GLU A 1 181 ? 2.487 -7.942 -13.788 1.00 91.81 181 GLU A N 1
ATOM 1267 C CA . GLU A 1 181 ? 3.087 -9.234 -14.164 1.00 91.81 181 GLU A CA 1
ATOM 1268 C C . GLU A 1 181 ? 4.428 -9.459 -13.442 1.00 91.81 181 GLU A C 1
ATOM 1270 O O . GLU A 1 181 ? 4.706 -10.538 -12.924 1.00 91.81 181 GLU A O 1
ATOM 1275 N N . ASN A 1 182 ? 5.249 -8.414 -13.327 1.00 92.06 182 ASN A N 1
ATOM 1276 C CA . ASN A 1 182 ? 6.570 -8.488 -12.701 1.00 92.06 182 ASN A CA 1
ATOM 1277 C C . ASN A 1 182 ? 6.521 -8.571 -11.161 1.00 92.06 182 ASN A C 1
ATOM 1279 O O . ASN A 1 182 ? 7.525 -8.933 -10.546 1.00 92.06 182 ASN A O 1
ATOM 1283 N N . LEU A 1 183 ? 5.368 -8.329 -10.522 1.00 93.69 183 LEU A N 1
ATOM 1284 C CA . LEU A 1 183 ? 5.155 -8.672 -9.105 1.00 93.69 183 LEU A CA 1
ATOM 1285 C C . LEU A 1 183 ? 5.182 -10.186 -8.851 1.00 93.69 183 LEU A C 1
ATOM 1287 O O . LEU A 1 183 ? 5.313 -10.600 -7.703 1.00 93.69 183 LEU A O 1
ATOM 1291 N N . GLU A 1 184 ? 5.067 -11.009 -9.892 1.00 89.19 184 GLU A N 1
ATOM 1292 C CA . GLU A 1 184 ? 5.135 -12.473 -9.810 1.00 89.19 184 GLU A CA 1
ATOM 1293 C C . GLU A 1 184 ? 6.508 -13.012 -10.255 1.00 89.19 184 GLU A C 1
ATOM 1295 O O . GLU A 1 184 ? 6.701 -14.222 -10.364 1.00 89.19 184 GLU A O 1
ATOM 1300 N N . SER A 1 185 ? 7.490 -12.123 -10.470 1.00 88.56 185 SER A N 1
ATOM 1301 C CA . SER A 1 185 ? 8.866 -12.503 -10.805 1.00 88.56 185 SER A CA 1
ATOM 1302 C C . SER A 1 185 ? 9.477 -13.414 -9.738 1.00 88.56 185 SER A C 1
ATOM 1304 O O . SER A 1 185 ? 9.230 -13.256 -8.539 1.00 88.56 185 SER A O 1
ATOM 1306 N N . SER A 1 186 ? 10.337 -14.345 -10.158 1.00 86.50 186 SER A N 1
ATOM 1307 C CA . SER A 1 186 ? 11.086 -15.222 -9.253 1.00 86.50 186 SER A CA 1
ATOM 1308 C C . SER A 1 186 ? 12.082 -14.448 -8.379 1.00 86.50 186 SER A C 1
ATOM 1310 O O . SER A 1 186 ? 12.317 -14.835 -7.229 1.00 86.50 186 SER A O 1
ATOM 1312 N N . ALA A 1 187 ? 12.607 -13.323 -8.874 1.00 90.25 187 ALA A N 1
ATOM 1313 C CA . ALA A 1 187 ? 13.595 -12.492 -8.195 1.00 90.25 187 ALA A CA 1
ATOM 1314 C C . ALA A 1 187 ? 12.930 -11.416 -7.320 1.00 90.25 187 ALA A C 1
ATOM 1316 O O . ALA A 1 187 ? 12.244 -10.525 -7.825 1.00 90.25 187 ALA A O 1
ATOM 1317 N N . GLY A 1 188 ? 13.149 -11.440 -6.000 1.00 93.06 188 GLY A N 1
ATOM 1318 C CA . GLY A 1 188 ? 12.526 -10.445 -5.119 1.00 93.06 188 GLY A CA 1
ATOM 1319 C C . GLY A 1 188 ? 13.100 -9.041 -5.241 1.00 93.06 188 GLY A C 1
ATOM 1320 O O . GLY A 1 188 ? 12.382 -8.080 -4.982 1.00 93.06 188 GLY A O 1
ATOM 1321 N N . CYS A 1 189 ? 14.328 -8.878 -5.741 1.00 94.00 189 CYS A N 1
ATOM 1322 C CA . CYS A 1 189 ? 14.844 -7.552 -6.085 1.00 94.00 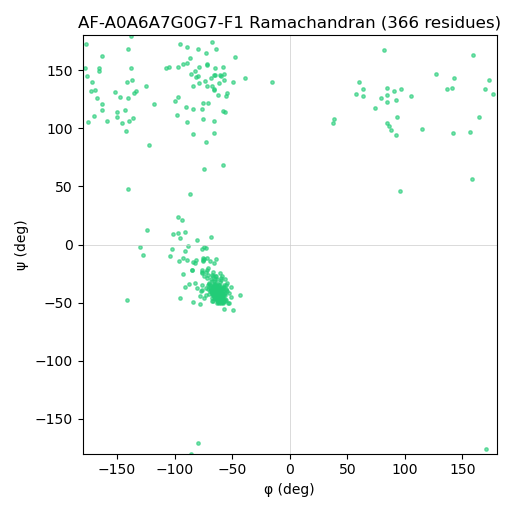189 CYS A CA 1
ATOM 1323 C C . CYS A 1 189 ? 14.004 -6.873 -7.184 1.00 94.00 189 CYS A C 1
ATOM 1325 O O . CYS A 1 189 ? 13.748 -5.673 -7.090 1.00 94.00 189 CYS A O 1
ATOM 1327 N N . GLU A 1 190 ? 13.511 -7.629 -8.175 1.00 94.12 190 GLU A N 1
ATOM 1328 C CA . GLU A 1 190 ? 12.593 -7.116 -9.197 1.00 94.12 190 GLU A CA 1
ATOM 1329 C C . GLU A 1 190 ? 11.239 -6.767 -8.574 1.00 94.12 190 GLU A C 1
ATOM 1331 O O . GLU A 1 190 ? 10.764 -5.647 -8.752 1.00 94.12 190 GLU A O 1
ATOM 1336 N N . ARG A 1 191 ? 10.651 -7.668 -7.769 1.00 96.69 191 ARG A N 1
ATOM 1337 C CA . ARG A 1 191 ? 9.365 -7.415 -7.085 1.00 96.69 191 ARG A CA 1
ATOM 1338 C C . ARG A 1 191 ? 9.418 -6.159 -6.201 1.00 96.69 191 ARG A C 1
ATOM 1340 O O . ARG A 1 191 ? 8.499 -5.341 -6.227 1.00 96.69 191 ARG A O 1
ATOM 1347 N N . ALA A 1 192 ? 10.510 -5.960 -5.460 1.00 97.88 192 ALA A N 1
ATOM 1348 C CA . ALA A 1 192 ? 10.725 -4.768 -4.636 1.00 97.88 192 ALA A CA 1
ATOM 1349 C C . ALA A 1 192 ? 10.871 -3.488 -5.480 1.00 97.88 192 ALA A C 1
ATOM 1351 O O . ALA A 1 192 ? 10.300 -2.446 -5.138 1.00 97.88 192 ALA A O 1
ATOM 1352 N N . LEU A 1 193 ? 11.594 -3.554 -6.605 1.00 97.69 193 LEU A N 1
ATOM 1353 C CA . LEU A 1 193 ? 11.709 -2.429 -7.534 1.00 97.69 193 LEU A CA 1
ATOM 1354 C C . LEU A 1 193 ? 10.367 -2.088 -8.180 1.00 97.69 193 LEU A C 1
ATOM 1356 O O . LEU A 1 193 ? 10.038 -0.913 -8.273 1.00 97.69 193 LEU A O 1
ATOM 1360 N N . VAL A 1 194 ? 9.557 -3.077 -8.552 1.00 97.94 194 VAL A N 1
ATOM 1361 C CA . VAL A 1 194 ? 8.208 -2.856 -9.089 1.00 97.94 194 VAL A CA 1
ATOM 1362 C C . VAL A 1 194 ? 7.330 -2.091 -8.096 1.00 97.94 194 VAL A C 1
ATOM 1364 O O . VAL A 1 194 ? 6.708 -1.096 -8.465 1.00 97.94 194 VAL A O 1
ATOM 1367 N N . LEU A 1 195 ? 7.317 -2.499 -6.823 1.00 98.44 195 LEU A N 1
ATOM 1368 C CA . LEU A 1 195 ? 6.598 -1.773 -5.766 1.00 98.44 195 LEU A CA 1
ATOM 1369 C C . LEU A 1 195 ? 7.139 -0.349 -5.591 1.00 98.44 195 LEU A C 1
ATOM 1371 O O . LEU A 1 195 ? 6.372 0.585 -5.354 1.00 98.44 195 LEU A O 1
ATOM 1375 N N . THR A 1 196 ? 8.449 -0.164 -5.760 1.00 98.19 196 THR A N 1
ATOM 1376 C CA . THR A 1 196 ? 9.079 1.162 -5.748 1.00 98.19 196 THR A CA 1
ATOM 1377 C C . THR A 1 196 ? 8.606 2.009 -6.930 1.00 98.19 196 THR A C 1
ATOM 1379 O O . THR A 1 196 ? 8.206 3.148 -6.718 1.00 98.19 196 THR A O 1
ATOM 1382 N N . VAL A 1 197 ? 8.556 1.462 -8.150 1.00 97.56 197 VAL A N 1
ATOM 1383 C CA . VAL A 1 197 ? 8.019 2.161 -9.331 1.00 97.56 197 VAL A CA 1
ATOM 1384 C C . VAL A 1 197 ? 6.570 2.583 -9.088 1.00 97.56 197 VAL A C 1
ATOM 1386 O O . VAL A 1 197 ? 6.258 3.759 -9.249 1.00 97.56 197 VAL A O 1
ATOM 1389 N N . LEU A 1 198 ? 5.704 1.666 -8.637 1.00 97.19 198 LEU A N 1
ATOM 1390 C CA . LEU A 1 198 ? 4.305 1.980 -8.313 1.00 97.19 198 LEU A CA 1
ATOM 1391 C C . LEU A 1 198 ? 4.202 3.104 -7.274 1.00 97.19 198 LEU A C 1
ATOM 1393 O O . LEU A 1 198 ? 3.389 4.012 -7.422 1.00 97.19 198 LEU A O 1
ATOM 1397 N N . THR A 1 199 ? 5.060 3.074 -6.253 1.00 97.31 199 THR A N 1
ATOM 1398 C CA . THR A 1 199 ? 5.123 4.118 -5.223 1.00 97.31 199 THR A CA 1
ATOM 1399 C C . THR A 1 199 ? 5.474 5.481 -5.821 1.00 97.31 199 THR A C 1
ATOM 1401 O O . THR A 1 199 ? 4.797 6.464 -5.532 1.00 97.31 199 THR A O 1
ATOM 1404 N N . GLU A 1 200 ? 6.512 5.565 -6.655 1.00 96.19 200 GLU A N 1
ATOM 1405 C CA . GLU A 1 200 ? 6.927 6.836 -7.265 1.00 96.19 200 GLU A CA 1
ATOM 1406 C C . GLU A 1 200 ? 5.899 7.355 -8.277 1.00 96.19 200 GLU A C 1
ATOM 1408 O O . GLU A 1 200 ? 5.601 8.547 -8.284 1.00 96.19 200 GLU A O 1
ATOM 1413 N N . MET A 1 201 ? 5.280 6.466 -9.062 1.00 94.25 201 MET A N 1
ATOM 1414 C CA . MET A 1 201 ? 4.197 6.844 -9.973 1.00 94.25 201 MET A CA 1
ATOM 1415 C C . MET A 1 201 ? 3.018 7.471 -9.213 1.00 94.25 201 MET A C 1
ATOM 1417 O O . MET A 1 201 ? 2.492 8.494 -9.640 1.00 94.25 201 MET A O 1
ATOM 1421 N N . MET A 1 202 ? 2.632 6.898 -8.069 1.00 93.31 202 MET A N 1
ATOM 1422 C CA . MET A 1 202 ? 1.545 7.410 -7.223 1.00 93.31 202 MET A CA 1
ATOM 1423 C C . MET A 1 202 ? 1.874 8.754 -6.559 1.00 93.31 202 MET A C 1
ATOM 1425 O O . MET A 1 202 ? 0.967 9.524 -6.263 1.00 93.31 202 MET A O 1
ATOM 1429 N N . ARG A 1 203 ? 3.155 9.067 -6.333 1.00 92.88 203 ARG A N 1
ATOM 1430 C CA . ARG A 1 203 ? 3.580 10.369 -5.786 1.00 92.88 203 ARG A CA 1
ATOM 1431 C C . ARG A 1 203 ? 3.517 11.501 -6.806 1.00 92.88 203 ARG A C 1
ATOM 1433 O O . ARG A 1 203 ? 3.588 12.667 -6.425 1.00 92.88 203 ARG A O 1
ATOM 1440 N N . ARG A 1 204 ? 3.386 11.188 -8.097 1.00 89.25 204 ARG A N 1
ATOM 1441 C CA . ARG A 1 204 ? 3.264 12.196 -9.149 1.00 89.25 204 ARG A CA 1
ATOM 1442 C C . ARG A 1 204 ? 1.811 12.560 -9.385 1.00 89.25 204 ARG A C 1
ATOM 1444 O O . ARG A 1 204 ? 1.104 11.828 -10.073 1.00 89.25 204 ARG A O 1
ATOM 1451 N N . CYS A 1 205 ? 1.408 13.739 -8.909 1.00 82.31 205 CYS A N 1
ATOM 1452 C CA . CYS A 1 205 ? 0.044 14.263 -9.052 1.00 82.31 205 CYS A CA 1
ATOM 1453 C C . CYS A 1 205 ? -0.573 14.065 -10.455 1.00 82.31 205 CYS A C 1
ATOM 1455 O O . CYS A 1 205 ? -1.712 13.606 -10.515 1.00 82.31 205 CYS A O 1
ATOM 1457 N N . PRO A 1 206 ? 0.140 14.300 -11.583 1.00 84.12 206 PRO A N 1
ATOM 1458 C CA . PRO A 1 206 ? -0.448 14.096 -12.909 1.00 84.12 206 PRO A CA 1
ATOM 1459 C C . PRO A 1 206 ? -0.848 12.644 -13.217 1.00 84.12 206 PRO A C 1
ATOM 1461 O O . PRO A 1 206 ? -1.799 12.416 -13.961 1.00 84.12 206 PRO A O 1
ATOM 1464 N N . LEU A 1 207 ? -0.156 11.658 -12.637 1.00 86.38 207 LEU A N 1
ATOM 1465 C CA . LEU A 1 207 ? -0.421 10.237 -12.879 1.00 86.38 207 LEU A CA 1
ATOM 1466 C C . LEU A 1 207 ? -1.535 9.686 -11.986 1.00 86.38 207 LEU A C 1
ATOM 1468 O O . LEU A 1 207 ? -2.158 8.690 -12.348 1.00 86.38 207 LEU A O 1
ATOM 1472 N N . VAL A 1 208 ? -1.824 10.329 -10.850 1.00 86.56 208 VAL A N 1
ATOM 1473 C CA . VAL A 1 208 ? -2.826 9.864 -9.870 1.00 86.56 208 VAL A CA 1
ATOM 1474 C C . VAL A 1 208 ? -4.195 9.642 -10.517 1.00 86.56 208 VAL A C 1
ATOM 1476 O O . VAL A 1 208 ? -4.841 8.627 -10.261 1.00 86.56 208 VAL A O 1
ATOM 1479 N N . ASN A 1 209 ? -4.608 10.527 -11.427 1.00 87.25 209 ASN A N 1
ATOM 1480 C CA . ASN A 1 209 ? -5.886 10.404 -12.138 1.00 87.25 209 ASN A CA 1
ATOM 1481 C C . ASN A 1 209 ? -5.989 9.112 -12.964 1.00 87.25 209 ASN A C 1
ATOM 1483 O O . ASN A 1 209 ? -7.068 8.533 -13.086 1.00 87.25 209 ASN A O 1
ATOM 1487 N N . LEU A 1 210 ? -4.867 8.623 -13.500 1.00 88.69 210 LEU A N 1
ATOM 1488 C CA . LEU A 1 210 ? -4.830 7.370 -14.251 1.00 88.69 210 LEU A CA 1
ATOM 1489 C C . LEU A 1 210 ? -5.047 6.166 -13.332 1.00 88.69 210 LEU A C 1
ATOM 1491 O O . LEU A 1 210 ? -5.684 5.197 -13.743 1.00 88.69 210 LEU A O 1
ATOM 1495 N N . PHE A 1 211 ? -4.562 6.239 -12.089 1.00 88.31 211 PHE A N 1
ATOM 1496 C CA . PHE A 1 211 ? -4.673 5.168 -11.100 1.00 88.31 211 PHE A CA 1
ATOM 1497 C C . PHE A 1 211 ? -6.075 4.981 -10.532 1.00 88.31 211 PHE A C 1
ATOM 1499 O O . PHE A 1 211 ? -6.384 3.875 -10.094 1.00 88.31 211 PHE A O 1
ATOM 1506 N N . LEU A 1 212 ? -6.941 5.998 -10.562 1.00 89.19 212 LEU A N 1
ATOM 1507 C CA . LEU A 1 212 ? -8.295 5.897 -10.000 1.00 89.19 212 LEU A CA 1
ATOM 1508 C C . LEU A 1 212 ? -9.086 4.722 -10.602 1.00 89.19 212 LEU A C 1
ATOM 1510 O O . LEU A 1 212 ? -9.745 3.981 -9.870 1.00 89.19 212 LEU A O 1
ATOM 1514 N N . ASN A 1 213 ? -8.914 4.477 -11.905 1.00 90.75 213 ASN A N 1
ATOM 1515 C CA . ASN A 1 213 ? -9.544 3.369 -12.634 1.00 90.75 213 ASN A CA 1
ATOM 1516 C C . ASN A 1 213 ? -8.965 1.981 -12.301 1.00 90.75 213 ASN A C 1
ATOM 1518 O O . ASN A 1 213 ? -9.540 0.968 -12.690 1.00 90.75 213 ASN A O 1
ATOM 1522 N N . TYR A 1 214 ? -7.829 1.924 -11.604 1.00 94.38 214 TYR A N 1
ATOM 1523 C CA . TYR A 1 214 ? -7.119 0.691 -11.243 1.00 94.38 214 TYR A CA 1
ATOM 1524 C C . TYR A 1 214 ? -6.897 0.570 -9.731 1.00 94.38 214 TYR A C 1
ATOM 1526 O O . TYR A 1 214 ? -6.123 -0.273 -9.285 1.00 94.38 214 TYR A O 1
ATOM 1534 N N . SER A 1 215 ? -7.562 1.411 -8.941 1.00 94.38 215 SER A N 1
ATOM 1535 C CA . SER A 1 215 ? -7.387 1.525 -7.491 1.00 94.38 215 SER A CA 1
ATOM 1536 C C . SER A 1 215 ? -7.536 0.182 -6.772 1.00 94.38 215 SER A C 1
ATOM 1538 O O . SER A 1 215 ? -6.634 -0.223 -6.042 1.00 94.38 215 SER A O 1
ATOM 1540 N N . GLU A 1 216 ? -8.617 -0.552 -7.041 1.00 95.62 216 GLU A N 1
ATOM 1541 C CA . GLU A 1 216 ? -8.859 -1.883 -6.472 1.00 95.62 216 GLU A CA 1
ATOM 1542 C C . GLU A 1 216 ? -7.739 -2.873 -6.816 1.00 95.62 216 GLU A C 1
ATOM 1544 O O . GLU A 1 216 ? -7.160 -3.488 -5.919 1.00 95.62 216 GLU A O 1
ATOM 1549 N N . LEU A 1 217 ? -7.360 -2.962 -8.095 1.00 96.00 217 LEU A N 1
ATOM 1550 C CA . LEU A 1 217 ? -6.266 -3.824 -8.548 1.00 96.00 217 LEU A CA 1
ATOM 1551 C C . LEU A 1 217 ? -4.959 -3.502 -7.812 1.00 96.00 217 LEU A C 1
ATOM 1553 O O . LEU A 1 217 ? -4.296 -4.411 -7.313 1.00 96.00 217 LEU A O 1
ATOM 1557 N N . ILE A 1 218 ? -4.584 -2.223 -7.730 1.00 96.38 218 ILE A N 1
ATOM 1558 C CA . ILE A 1 218 ? -3.346 -1.795 -7.069 1.00 96.38 218 ILE A CA 1
ATOM 1559 C C . ILE A 1 218 ? -3.371 -2.138 -5.582 1.00 96.38 218 ILE A C 1
ATOM 1561 O O . ILE A 1 218 ? -2.410 -2.728 -5.085 1.00 96.38 218 ILE A O 1
ATOM 1565 N N . ILE A 1 219 ? -4.463 -1.827 -4.879 1.00 97.75 219 ILE A N 1
ATOM 1566 C CA . ILE A 1 219 ? -4.603 -2.125 -3.449 1.00 97.75 219 ILE A CA 1
ATOM 1567 C C . ILE A 1 219 ? -4.444 -3.632 -3.208 1.00 97.75 219 ILE A C 1
ATOM 1569 O O . ILE A 1 219 ? -3.641 -4.036 -2.364 1.00 97.75 219 ILE A O 1
ATOM 1573 N N . LEU A 1 220 ? -5.134 -4.473 -3.986 1.00 97.50 220 LEU A N 1
ATOM 1574 C CA . LEU A 1 220 ? -5.053 -5.931 -3.858 1.00 97.50 220 LEU A CA 1
ATOM 1575 C C . LEU A 1 220 ? -3.638 -6.457 -4.124 1.00 97.50 220 LEU A C 1
ATOM 1577 O O . LEU A 1 220 ? -3.130 -7.288 -3.367 1.00 97.50 220 LEU A O 1
ATOM 1581 N N . ARG A 1 221 ? -2.967 -5.952 -5.165 1.00 97.19 221 ARG A N 1
ATOM 1582 C CA . ARG A 1 221 ? -1.603 -6.369 -5.525 1.00 97.19 221 ARG A CA 1
ATOM 1583 C C . ARG A 1 221 ? -0.576 -5.963 -4.465 1.00 97.19 221 ARG A C 1
ATOM 1585 O O . ARG A 1 221 ? 0.254 -6.788 -4.082 1.00 97.19 221 ARG A O 1
ATOM 1592 N N . VAL A 1 222 ? -0.664 -4.745 -3.932 1.00 98.00 222 VAL A N 1
ATOM 1593 C CA . VAL A 1 222 ? 0.224 -4.256 -2.863 1.00 98.00 222 VAL A CA 1
ATOM 1594 C C . VAL A 1 222 ? 0.006 -5.027 -1.558 1.00 98.00 222 VAL A C 1
ATOM 1596 O O . VAL A 1 222 ? 0.969 -5.400 -0.882 1.00 98.00 222 VAL A O 1
ATOM 1599 N N . LEU A 1 223 ? -1.244 -5.319 -1.194 1.00 97.94 223 LEU A N 1
ATOM 1600 C CA . LEU A 1 223 ? -1.541 -6.100 0.008 1.00 97.94 223 LEU A CA 1
ATOM 1601 C C . LEU A 1 223 ? -1.087 -7.556 -0.123 1.00 97.94 223 LEU A C 1
ATOM 1603 O O . LEU A 1 223 ? -0.510 -8.089 0.824 1.00 97.94 223 LEU A O 1
ATOM 1607 N N . LYS A 1 224 ? -1.251 -8.177 -1.297 1.00 96.69 224 LYS A N 1
ATOM 1608 C CA . LYS A 1 224 ? -0.730 -9.526 -1.571 1.00 96.69 224 LYS A CA 1
ATOM 1609 C C . LYS A 1 224 ? 0.793 -9.595 -1.404 1.00 96.69 224 LYS A C 1
ATOM 1611 O O . LYS A 1 224 ? 1.295 -10.565 -0.842 1.00 96.69 224 LYS A O 1
ATOM 1616 N N . ALA A 1 225 ? 1.524 -8.550 -1.800 1.00 97.75 225 ALA A N 1
ATOM 1617 C CA . ALA A 1 225 ? 2.982 -8.482 -1.655 1.00 97.75 225 ALA A CA 1
ATOM 1618 C C . ALA A 1 225 ? 3.479 -8.473 -0.191 1.00 97.75 225 ALA A C 1
ATOM 1620 O O . ALA A 1 225 ? 4.660 -8.694 0.062 1.00 97.75 225 ALA A O 1
ATOM 1621 N N . HIS A 1 226 ? 2.603 -8.278 0.801 1.00 97.25 226 HIS A N 1
ATOM 1622 C CA . HIS A 1 226 ? 2.978 -8.428 2.212 1.00 97.25 226 HIS A CA 1
ATOM 1623 C C . HIS A 1 226 ? 3.134 -9.892 2.654 1.00 97.25 226 HIS A C 1
ATOM 1625 O O . HIS A 1 226 ? 3.665 -10.143 3.735 1.00 97.25 226 HIS A O 1
ATOM 1631 N N . ALA A 1 227 ? 2.682 -10.847 1.836 1.00 95.81 227 ALA A N 1
ATOM 1632 C CA . ALA A 1 227 ? 2.896 -12.278 2.038 1.00 95.81 227 ALA A CA 1
ATOM 1633 C C . ALA A 1 227 ? 4.176 -12.796 1.352 1.00 95.81 227 ALA A C 1
ATOM 1635 O O . ALA A 1 227 ? 4.368 -14.006 1.247 1.00 95.81 227 ALA A O 1
ATOM 1636 N N . ASP A 1 228 ? 5.039 -11.900 0.861 1.00 97.50 228 ASP A N 1
ATOM 1637 C CA . ASP A 1 228 ? 6.286 -12.288 0.207 1.00 97.50 228 ASP A CA 1
ATOM 1638 C C . ASP A 1 228 ? 7.255 -12.989 1.172 1.00 97.50 228 ASP A C 1
ATOM 1640 O O . ASP A 1 228 ? 7.271 -12.735 2.376 1.00 97.50 228 ASP A O 1
ATOM 1644 N N . LYS A 1 229 ? 8.106 -13.863 0.635 1.00 95.75 229 LYS A N 1
ATOM 1645 C CA . LYS A 1 229 ? 9.149 -14.559 1.401 1.00 95.75 229 LYS A CA 1
ATOM 1646 C C . LYS A 1 229 ? 10.350 -13.656 1.718 1.00 95.75 229 LYS A C 1
ATOM 1648 O O . LYS A 1 229 ? 11.076 -13.912 2.678 1.00 95.75 229 LYS A O 1
ATOM 1653 N N . GLU A 1 230 ? 10.581 -12.612 0.921 1.00 97.19 230 GLU A N 1
ATOM 1654 C CA . GLU A 1 230 ? 11.716 -11.700 1.057 1.00 97.19 230 GLU A CA 1
ATOM 1655 C C . GLU A 1 230 ? 11.340 -10.429 1.830 1.00 97.19 230 GLU A C 1
ATOM 1657 O O . GLU A 1 230 ? 10.417 -9.692 1.478 1.00 97.19 230 GLU A O 1
ATOM 1662 N N . LYS A 1 231 ? 12.113 -10.123 2.880 1.00 96.69 231 LYS A N 1
ATOM 1663 C CA . LYS A 1 231 ? 11.853 -8.978 3.771 1.00 96.69 231 LYS A CA 1
ATOM 1664 C C . LYS A 1 231 ? 11.894 -7.628 3.055 1.00 96.69 231 LYS A C 1
ATOM 1666 O O . LYS A 1 231 ? 11.123 -6.739 3.412 1.00 96.69 231 LYS A O 1
ATOM 1671 N N . GLU A 1 232 ? 12.758 -7.479 2.055 1.00 97.19 232 GLU A N 1
ATOM 1672 C CA . GLU A 1 232 ? 12.862 -6.240 1.276 1.00 97.19 232 GLU A CA 1
ATOM 1673 C C . GLU A 1 232 ? 11.605 -5.981 0.441 1.00 97.19 232 GLU A C 1
ATOM 1675 O O . GLU A 1 232 ? 11.137 -4.846 0.378 1.00 97.19 232 GLU A O 1
ATOM 1680 N N . VAL A 1 233 ? 10.985 -7.031 -0.110 1.00 98.19 233 VAL A N 1
ATOM 1681 C CA . VAL A 1 233 ? 9.704 -6.907 -0.820 1.00 98.19 233 VAL A CA 1
ATOM 1682 C C . VAL A 1 233 ? 8.605 -6.489 0.151 1.00 98.19 233 VAL A C 1
ATOM 1684 O O . VAL A 1 233 ? 7.868 -5.549 -0.136 1.00 98.19 233 VAL A O 1
ATOM 1687 N N . ILE A 1 234 ? 8.546 -7.104 1.338 1.00 98.00 234 ILE A N 1
ATOM 1688 C CA . ILE A 1 234 ? 7.586 -6.708 2.380 1.00 98.00 234 ILE A CA 1
ATOM 1689 C C . ILE A 1 234 ? 7.789 -5.236 2.776 1.00 98.00 234 ILE A C 1
ATOM 1691 O O . ILE A 1 234 ? 6.811 -4.503 2.919 1.00 98.00 234 ILE A O 1
ATOM 1695 N N . ARG A 1 235 ? 9.036 -4.767 2.942 1.00 98.12 235 ARG A N 1
ATOM 1696 C CA . ARG A 1 235 ? 9.316 -3.349 3.241 1.00 98.12 235 ARG A CA 1
ATOM 1697 C C . ARG A 1 235 ? 8.862 -2.430 2.111 1.00 98.12 235 ARG A C 1
ATOM 1699 O O . ARG A 1 235 ? 8.212 -1.424 2.387 1.00 98.12 235 ARG A O 1
ATOM 1706 N N . ALA A 1 236 ? 9.165 -2.769 0.860 1.00 98.31 236 ALA A N 1
ATOM 1707 C CA . ALA A 1 236 ? 8.714 -1.997 -0.295 1.00 98.31 236 ALA A CA 1
ATOM 1708 C C . ALA A 1 236 ? 7.177 -1.956 -0.376 1.00 98.31 236 ALA A C 1
ATOM 1710 O O . ALA A 1 236 ? 6.600 -0.896 -0.615 1.00 98.31 236 ALA A O 1
ATOM 1711 N N . ALA A 1 237 ? 6.506 -3.074 -0.081 1.00 98.50 237 ALA A N 1
ATOM 1712 C CA . ALA A 1 237 ? 5.050 -3.167 -0.053 1.00 98.50 237 ALA A CA 1
ATOM 1713 C C . ALA A 1 237 ? 4.445 -2.279 1.042 1.00 98.50 237 ALA A C 1
ATOM 1715 O O . ALA A 1 237 ? 3.443 -1.615 0.796 1.00 98.50 237 ALA A O 1
ATOM 1716 N N . GLN A 1 238 ? 5.070 -2.208 2.222 1.00 98.00 238 GLN A N 1
ATOM 1717 C CA . GLN A 1 238 ? 4.637 -1.325 3.311 1.00 98.00 238 GLN A CA 1
ATOM 1718 C C . GLN A 1 238 ? 4.729 0.153 2.927 1.00 98.00 238 GLN A C 1
ATOM 1720 O O . GLN A 1 238 ? 3.804 0.918 3.201 1.00 98.00 238 GLN A O 1
ATOM 1725 N N . VAL A 1 239 ? 5.831 0.558 2.288 1.00 98.31 239 VAL A N 1
ATOM 1726 C CA . VAL A 1 239 ? 6.004 1.937 1.806 1.00 98.31 239 VAL A CA 1
ATOM 1727 C C . VAL A 1 239 ? 4.958 2.256 0.739 1.00 98.31 239 VAL A C 1
ATOM 1729 O O . VAL A 1 239 ? 4.279 3.277 0.839 1.00 98.31 239 VAL A O 1
ATOM 1732 N N . CYS A 1 240 ? 4.776 1.354 -0.227 1.00 98.44 240 CYS A N 1
ATOM 1733 C CA . CYS A 1 240 ? 3.781 1.504 -1.283 1.00 98.44 240 CYS A CA 1
ATOM 1734 C C . CYS A 1 240 ? 2.365 1.607 -0.706 1.00 98.44 240 CYS A C 1
ATOM 1736 O O . CYS A 1 240 ? 1.616 2.509 -1.066 1.00 98.44 240 CYS A O 1
ATOM 1738 N N . ALA A 1 241 ? 2.020 0.751 0.260 1.00 98.31 241 ALA A N 1
ATOM 1739 C CA . ALA A 1 241 ? 0.720 0.764 0.916 1.00 98.31 241 ALA A CA 1
ATOM 1740 C C . ALA A 1 241 ? 0.427 2.085 1.631 1.00 98.31 241 ALA A C 1
ATOM 1742 O O . ALA A 1 241 ? -0.684 2.598 1.527 1.00 98.31 241 ALA A O 1
ATOM 1743 N N . GLY A 1 242 ? 1.423 2.646 2.325 1.00 97.88 242 GLY A N 1
ATOM 1744 C CA . GLY A 1 242 ? 1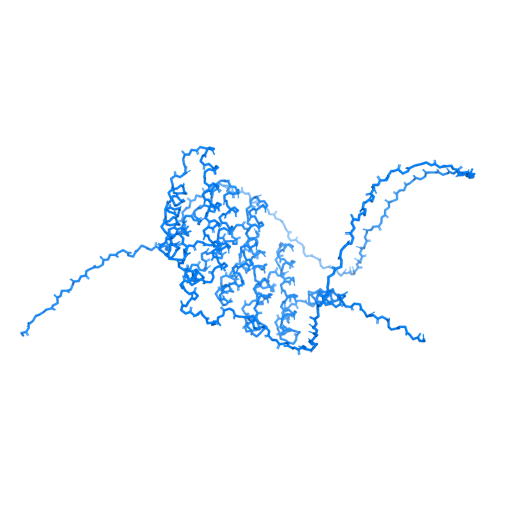.298 3.961 2.950 1.00 97.88 242 GLY A CA 1
ATOM 1745 C C . GLY A 1 242 ? 1.020 5.059 1.924 1.00 97.88 242 GLY A C 1
ATOM 1746 O O . GLY A 1 242 ? 0.093 5.837 2.106 1.00 97.88 242 GLY A O 1
ATOM 1747 N N . THR A 1 243 ? 1.758 5.071 0.812 1.00 97.88 243 THR A N 1
ATOM 1748 C CA . THR A 1 243 ? 1.538 6.039 -0.274 1.00 97.88 243 THR A CA 1
ATOM 1749 C C . THR A 1 243 ? 0.168 5.866 -0.936 1.00 97.88 243 THR A C 1
ATOM 1751 O O . THR A 1 243 ? -0.510 6.853 -1.190 1.00 97.88 243 THR A O 1
ATOM 1754 N N . VAL A 1 244 ? -0.292 4.634 -1.168 1.00 97.12 244 VAL A N 1
ATOM 1755 C CA . VAL A 1 244 ? -1.636 4.379 -1.716 1.00 97.12 244 VAL A CA 1
ATOM 1756 C C . VAL A 1 244 ? -2.729 4.910 -0.781 1.00 97.12 244 VAL A C 1
ATOM 1758 O O . VAL A 1 244 ? -3.667 5.547 -1.252 1.00 97.12 244 VAL A O 1
ATOM 1761 N N . ALA A 1 245 ? -2.592 4.688 0.528 1.00 97.25 245 ALA A N 1
ATOM 1762 C CA . ALA A 1 245 ? -3.541 5.156 1.539 1.00 97.25 245 ALA A CA 1
ATOM 1763 C C . ALA A 1 245 ? -3.600 6.691 1.669 1.00 97.25 245 ALA A C 1
ATOM 1765 O O . ALA A 1 245 ? -4.651 7.243 1.991 1.00 97.25 245 ALA A O 1
ATOM 1766 N N . GLU A 1 246 ? -2.477 7.368 1.430 1.00 95.94 246 GLU A N 1
ATOM 1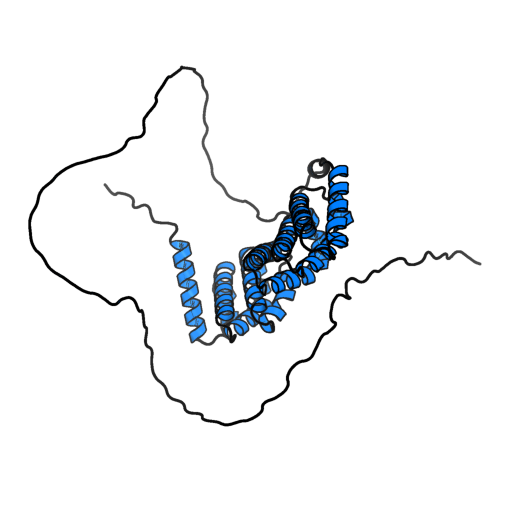767 C CA . GLU A 1 246 ? -2.370 8.829 1.470 1.00 95.94 246 GLU A CA 1
ATOM 1768 C C . GLU A 1 246 ? -2.959 9.488 0.213 1.00 95.94 246 GLU A C 1
ATOM 1770 O O . GLU A 1 246 ? -3.633 10.508 0.314 1.00 95.94 246 GLU A O 1
ATOM 1775 N N . ILE A 1 247 ? -2.727 8.900 -0.964 1.00 94.81 247 ILE A N 1
ATOM 1776 C CA . ILE A 1 247 ? -3.029 9.535 -2.254 1.00 94.81 247 ILE A CA 1
ATOM 1777 C C . ILE A 1 247 ? -4.434 9.213 -2.779 1.00 94.81 247 ILE A C 1
ATOM 1779 O O . ILE A 1 247 ? -5.057 10.061 -3.419 1.00 94.81 247 ILE A O 1
ATOM 1783 N N . LEU A 1 248 ? -4.938 7.992 -2.569 1.00 94.94 248 LEU A N 1
ATOM 1784 C CA . LEU A 1 248 ? -6.246 7.603 -3.101 1.00 94.94 248 LEU A CA 1
ATOM 1785 C C . LEU A 1 248 ? -7.409 8.145 -2.251 1.00 94.94 248 LEU A C 1
ATOM 1787 O O . LEU A 1 248 ? -7.261 8.304 -1.038 1.00 94.94 248 LEU A O 1
ATOM 1791 N N . PRO A 1 249 ? -8.595 8.357 -2.861 1.00 94.38 249 PRO A N 1
ATOM 1792 C CA . PRO A 1 249 ? -9.795 8.741 -2.128 1.00 94.38 249 PRO A CA 1
ATOM 1793 C C . PRO A 1 249 ? -10.115 7.757 -0.985 1.00 94.38 249 PRO A C 1
ATOM 1795 O O . PRO A 1 249 ? -10.145 6.540 -1.220 1.00 94.38 249 PRO A O 1
ATOM 1798 N N . PRO A 1 250 ? -10.369 8.245 0.247 1.00 96.38 250 PRO A N 1
ATOM 1799 C CA . PRO A 1 250 ? -10.597 7.385 1.407 1.00 96.38 250 PRO A CA 1
ATOM 1800 C C . PRO A 1 250 ? -11.724 6.369 1.234 1.00 96.38 250 PRO A C 1
ATOM 1802 O O . PRO A 1 250 ? -11.590 5.221 1.652 1.00 96.38 250 PRO A O 1
ATOM 1805 N N . ASP A 1 251 ? -12.819 6.762 0.587 1.00 95.94 251 ASP A N 1
ATOM 1806 C CA . ASP A 1 251 ? -13.982 5.912 0.334 1.00 95.94 251 ASP A CA 1
ATOM 1807 C C . ASP A 1 251 ? -13.640 4.715 -0.566 1.00 95.94 251 ASP A C 1
ATOM 1809 O O . ASP A 1 251 ? -14.097 3.595 -0.323 1.00 95.94 251 ASP A O 1
ATOM 1813 N N . VAL A 1 252 ? -12.788 4.926 -1.573 1.00 95.75 252 VAL A N 1
ATOM 1814 C CA . VAL A 1 252 ? -12.301 3.871 -2.469 1.00 95.75 252 VAL A CA 1
ATOM 1815 C C . VAL A 1 252 ? -11.418 2.895 -1.700 1.00 95.75 252 VAL A C 1
ATOM 1817 O O . VAL A 1 252 ? -11.633 1.684 -1.770 1.00 95.75 252 VAL A O 1
ATOM 1820 N N . VAL A 1 253 ? -10.459 3.406 -0.923 1.00 97.88 253 VAL A N 1
ATOM 1821 C CA . VAL A 1 253 ? -9.544 2.562 -0.144 1.00 97.88 253 VAL A CA 1
ATOM 1822 C C . VAL A 1 253 ? -10.319 1.739 0.885 1.00 97.88 253 VAL A C 1
ATOM 1824 O O . VAL A 1 253 ? -10.180 0.518 0.929 1.00 97.88 253 VAL A O 1
ATOM 1827 N N . ILE A 1 254 ? -11.192 2.370 1.673 1.00 97.88 254 ILE A N 1
ATOM 1828 C CA . ILE A 1 254 ? -11.966 1.701 2.729 1.00 97.88 254 ILE A CA 1
ATOM 1829 C C . ILE A 1 254 ? -12.870 0.612 2.151 1.00 97.88 254 ILE A C 1
ATOM 1831 O O . ILE A 1 254 ? -12.932 -0.485 2.712 1.00 97.88 254 ILE A O 1
ATOM 1835 N N . ARG A 1 255 ? -13.516 0.867 1.007 1.00 97.19 255 ARG A N 1
ATOM 1836 C CA . ARG A 1 255 ? -14.361 -0.117 0.317 1.00 97.19 255 ARG A CA 1
ATOM 1837 C C . ARG A 1 255 ? -13.606 -1.407 0.000 1.00 97.19 255 ARG A C 1
ATOM 1839 O O . ARG A 1 255 ? -14.149 -2.485 0.224 1.00 97.19 255 ARG A O 1
ATOM 1846 N N . VAL A 1 256 ? -12.365 -1.299 -0.477 1.00 97.81 256 VAL A N 1
ATOM 1847 C CA . VAL A 1 256 ? -11.519 -2.458 -0.808 1.00 97.81 256 VAL A CA 1
ATOM 1848 C C . VAL A 1 256 ? -10.957 -3.116 0.456 1.00 97.81 256 VAL A C 1
ATOM 1850 O O . VAL A 1 256 ? -10.915 -4.340 0.554 1.00 97.81 256 VAL A O 1
ATOM 1853 N N . LEU A 1 257 ? -10.559 -2.330 1.462 1.00 98.25 257 LEU A N 1
ATOM 1854 C CA . LEU A 1 257 ? -9.996 -2.863 2.707 1.00 98.25 257 LEU A CA 1
ATOM 1855 C C . LEU A 1 257 ? -11.025 -3.606 3.565 1.00 98.25 257 LEU A C 1
ATOM 1857 O O . LEU A 1 257 ? -10.673 -4.594 4.208 1.00 98.25 257 LEU A O 1
ATOM 1861 N N . LYS A 1 258 ? -12.288 -3.170 3.573 1.00 96.94 258 LYS A N 1
ATOM 1862 C CA . LYS A 1 258 ? -13.364 -3.740 4.400 1.00 96.94 258 LYS A CA 1
ATOM 1863 C C . LYS A 1 258 ? -13.473 -5.274 4.306 1.00 96.94 258 LYS A C 1
ATOM 1865 O O . LYS A 1 258 ? -13.342 -5.921 5.352 1.00 96.94 258 LYS A O 1
ATOM 1870 N N . PRO A 1 259 ? -13.650 -5.896 3.121 1.00 97.00 259 PRO A N 1
ATOM 1871 C CA . PRO A 1 259 ? -13.705 -7.356 3.017 1.00 97.00 259 PRO A CA 1
ATOM 1872 C C . PRO A 1 259 ? -12.380 -8.033 3.400 1.00 97.00 259 PRO A C 1
ATOM 1874 O O . PRO A 1 259 ? -12.397 -9.097 4.019 1.00 97.00 259 PRO A O 1
ATOM 1877 N N . LEU A 1 260 ? -11.231 -7.411 3.116 1.00 97.75 260 LEU A N 1
ATOM 1878 C CA . LEU A 1 260 ? -9.907 -7.971 3.423 1.00 97.75 260 LEU A CA 1
ATOM 1879 C C . LEU A 1 260 ? -9.617 -8.006 4.927 1.00 97.75 260 LEU A C 1
ATOM 1881 O O . LEU A 1 260 ? -9.028 -8.962 5.421 1.00 97.75 260 LEU A O 1
ATOM 1885 N N . ILE A 1 261 ? -10.057 -6.991 5.672 1.00 97.75 261 ILE A N 1
ATOM 1886 C CA . ILE A 1 261 ? -9.939 -6.953 7.135 1.00 97.75 261 ILE A CA 1
ATOM 1887 C C . ILE A 1 261 ? -10.859 -8.002 7.770 1.00 97.75 261 ILE A C 1
ATOM 1889 O O . ILE A 1 261 ? -10.479 -8.660 8.738 1.00 97.75 261 ILE A O 1
ATOM 1893 N N . GLN A 1 262 ? -12.072 -8.166 7.235 1.00 94.44 262 GLN A N 1
ATOM 1894 C CA . GLN A 1 262 ? -13.089 -9.033 7.829 1.00 94.44 262 GLN A CA 1
ATOM 1895 C C . GLN A 1 262 ? -12.905 -10.518 7.514 1.00 94.44 262 GLN A C 1
ATOM 1897 O O . GLN A 1 262 ? -13.238 -11.352 8.362 1.00 94.44 262 GLN A O 1
ATOM 1902 N N . MET A 1 263 ? -12.468 -10.842 6.299 1.00 93.75 263 MET A N 1
ATOM 1903 C CA . MET A 1 263 ? -12.457 -12.206 5.761 1.00 93.75 263 MET A CA 1
ATOM 1904 C C . MET A 1 263 ? -11.091 -12.634 5.222 1.00 93.75 263 MET A C 1
ATOM 1906 O O . MET A 1 263 ? -10.926 -13.803 4.895 1.00 93.75 263 MET A O 1
ATOM 1910 N N . GLY A 1 264 ? -10.124 -11.720 5.114 1.00 93.50 264 GLY A N 1
ATOM 1911 C CA . GLY A 1 264 ? -8.797 -12.049 4.609 1.00 93.50 264 GLY A CA 1
ATOM 1912 C C . GLY A 1 264 ? -7.978 -12.882 5.592 1.00 93.50 264 GLY A C 1
ATOM 1913 O O . GLY A 1 264 ? -8.145 -12.801 6.814 1.00 93.50 264 GLY A O 1
ATOM 1914 N N . ASP A 1 265 ? -7.031 -13.630 5.038 1.00 94.69 265 ASP A N 1
ATOM 1915 C CA . ASP A 1 265 ? -6.074 -14.427 5.795 1.00 94.69 265 ASP A CA 1
ATOM 1916 C C . ASP A 1 265 ? -4.841 -13.619 6.209 1.00 94.69 265 ASP A C 1
ATOM 1918 O O . ASP A 1 265 ? -4.508 -12.572 5.640 1.00 94.69 265 ASP A O 1
ATOM 1922 N N . TYR A 1 266 ? -4.133 -14.123 7.217 1.00 96.25 266 TYR A N 1
ATOM 1923 C CA . TYR A 1 266 ? -2.819 -13.609 7.584 1.00 96.25 266 TYR A CA 1
ATOM 1924 C C . TYR A 1 266 ? -1.794 -13.924 6.474 1.00 96.25 266 TYR A C 1
ATOM 1926 O O . TYR A 1 266 ? -1.779 -15.054 5.986 1.00 96.25 266 TYR A O 1
ATOM 1934 N N . PRO A 1 267 ? -0.906 -12.983 6.080 1.00 96.56 267 PRO A N 1
ATOM 1935 C CA . PRO A 1 267 ? -0.686 -11.638 6.638 1.00 96.56 267 PRO A CA 1
ATOM 1936 C C . PRO A 1 267 ? -1.434 -10.497 5.917 1.00 96.56 267 PRO A C 1
ATOM 1938 O O . PRO A 1 267 ? -1.215 -9.319 6.226 1.00 96.56 267 PRO A O 1
ATOM 1941 N N . VAL A 1 268 ? -2.296 -10.807 4.947 1.00 97.31 268 VAL A N 1
ATOM 1942 C CA . VAL A 1 268 ? -2.999 -9.809 4.122 1.00 97.31 268 VAL A CA 1
ATOM 1943 C C . VAL A 1 268 ? -3.956 -8.972 4.970 1.00 97.31 268 VAL A C 1
ATOM 1945 O O . VAL A 1 268 ? -3.912 -7.745 4.903 1.00 97.31 268 VAL A O 1
ATOM 1948 N N . ASN A 1 269 ? -4.753 -9.602 5.835 1.00 97.62 269 ASN A N 1
ATOM 1949 C CA . ASN A 1 269 ? -5.673 -8.903 6.739 1.00 97.62 269 ASN A CA 1
ATOM 1950 C C . ASN A 1 269 ? -4.952 -7.933 7.698 1.00 97.62 269 ASN A C 1
ATOM 1952 O O . ASN A 1 269 ? -5.387 -6.798 7.884 1.00 97.62 269 ASN A O 1
ATOM 1956 N N . GLN A 1 270 ? -3.803 -8.326 8.254 1.00 98.38 270 GLN A N 1
ATOM 1957 C CA . GLN A 1 270 ? -2.977 -7.469 9.102 1.00 98.38 270 GLN A CA 1
ATOM 1958 C C . GLN A 1 270 ? -2.485 -6.249 8.320 1.00 98.38 270 GLN A C 1
ATOM 1960 O O . GLN A 1 270 ? -2.460 -5.133 8.840 1.00 98.38 270 GLN A O 1
ATOM 1965 N N . SER A 1 271 ? -2.065 -6.469 7.078 1.00 98.38 271 SER A N 1
ATOM 1966 C CA . SER A 1 271 ? -1.535 -5.424 6.207 1.00 98.38 271 SER A CA 1
ATOM 1967 C C . SER A 1 271 ? -2.635 -4.466 5.754 1.00 98.38 271 SER A C 1
ATOM 1969 O O . SER A 1 271 ? -2.404 -3.261 5.722 1.00 98.38 271 SER A O 1
ATOM 1971 N N . ALA A 1 272 ? -3.853 -4.968 5.535 1.00 98.62 272 ALA A N 1
ATOM 1972 C CA . ALA A 1 272 ? -5.036 -4.153 5.282 1.00 98.62 272 ALA A CA 1
ATOM 1973 C C . ALA A 1 272 ? -5.341 -3.222 6.469 1.00 98.62 272 ALA A C 1
ATOM 1975 O O . ALA A 1 272 ? -5.532 -2.025 6.274 1.00 98.62 272 ALA A O 1
ATOM 1976 N N . ILE A 1 273 ? -5.278 -3.728 7.708 1.00 98.75 273 ILE A N 1
ATOM 1977 C CA . ILE A 1 273 ? -5.445 -2.896 8.916 1.00 98.75 273 ILE A CA 1
ATOM 1978 C C . ILE A 1 273 ? -4.335 -1.839 9.022 1.00 98.75 273 ILE A C 1
ATOM 1980 O O . ILE A 1 273 ? -4.599 -0.691 9.366 1.00 98.75 273 ILE A O 1
ATOM 1984 N N . LYS A 1 274 ? -3.082 -2.193 8.713 1.00 98.50 274 LYS A N 1
ATOM 1985 C CA . LYS A 1 274 ? -1.963 -1.235 8.735 1.00 98.50 274 LYS A CA 1
ATOM 1986 C C . LYS A 1 274 ? -2.087 -0.160 7.653 1.00 98.50 274 LYS A C 1
ATOM 1988 O O . LYS A 1 274 ? -1.770 0.994 7.924 1.00 98.50 274 LYS A O 1
ATOM 1993 N N . MET A 1 275 ? -2.550 -0.521 6.457 1.00 98.62 275 MET A N 1
ATOM 1994 C CA . MET A 1 275 ? -2.845 0.433 5.386 1.00 98.62 275 MET A CA 1
ATOM 1995 C C . MET A 1 275 ? -3.981 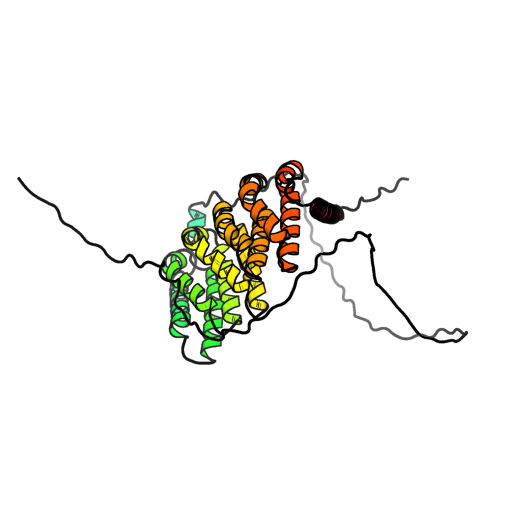1.374 5.805 1.00 98.62 275 MET A C 1
ATOM 1997 O O . MET A 1 275 ? -3.849 2.586 5.660 1.00 98.62 275 MET A O 1
ATOM 2001 N N . LEU A 1 276 ? -5.043 0.843 6.420 1.00 98.62 276 LEU A N 1
ATOM 2002 C CA . LEU A 1 276 ? -6.123 1.652 6.987 1.00 98.62 276 LEU A CA 1
ATOM 2003 C C . LEU A 1 276 ? -5.613 2.619 8.065 1.00 98.62 276 LEU A C 1
ATOM 2005 O O . LEU A 1 276 ? -5.997 3.782 8.079 1.00 98.62 276 LEU A O 1
ATOM 2009 N N . ASN A 1 277 ? -4.701 2.172 8.930 1.00 98.38 277 ASN A N 1
ATOM 2010 C CA . ASN A 1 277 ? -4.070 3.042 9.920 1.00 98.38 277 ASN A CA 1
ATOM 2011 C C . ASN A 1 277 ? -3.325 4.220 9.266 1.00 98.38 277 ASN A C 1
ATOM 2013 O O . ASN A 1 277 ? -3.388 5.335 9.770 1.00 98.38 277 ASN A O 1
ATOM 2017 N N . LYS A 1 278 ? -2.662 3.995 8.123 1.00 98.31 278 LYS A N 1
ATOM 2018 C CA . LYS A 1 278 ? -2.019 5.071 7.353 1.00 98.31 278 LYS A CA 1
ATOM 2019 C C . LYS A 1 278 ? -3.012 6.039 6.724 1.00 98.31 278 LYS A C 1
ATOM 2021 O O . LYS A 1 278 ? -2.754 7.235 6.740 1.00 98.31 278 LYS A O 1
ATOM 2026 N N . LEU A 1 279 ? -4.156 5.548 6.256 1.00 98.38 279 LEU A N 1
ATOM 2027 C CA . LEU A 1 279 ? -5.253 6.401 5.799 1.00 98.38 279 LEU A CA 1
ATOM 2028 C C . LEU A 1 279 ? -5.744 7.302 6.946 1.00 98.38 279 LEU A C 1
ATOM 2030 O O . LEU A 1 279 ? -5.858 8.510 6.782 1.00 98.38 279 LEU A O 1
ATOM 2034 N N . ILE A 1 280 ? -5.962 6.746 8.138 1.00 98.12 280 ILE A N 1
ATOM 2035 C CA . ILE A 1 280 ? -6.425 7.518 9.304 1.00 98.12 280 ILE A CA 1
ATOM 2036 C C . ILE A 1 280 ? -5.433 8.625 9.694 1.00 98.12 280 ILE A C 1
ATOM 2038 O O . ILE A 1 280 ? -5.855 9.718 10.058 1.00 98.12 280 ILE A O 1
ATOM 2042 N N . GLU A 1 281 ? -4.128 8.352 9.608 1.00 96.50 281 GLU A N 1
ATOM 2043 C CA . GLU A 1 281 ? -3.065 9.328 9.895 1.00 96.50 281 GLU A CA 1
ATOM 2044 C C . GLU A 1 281 ? -2.954 10.437 8.830 1.00 96.50 281 GLU A C 1
ATOM 2046 O O . GLU A 1 281 ? -2.467 11.527 9.132 1.00 96.50 281 GLU A O 1
ATOM 2051 N N . ALA A 1 282 ? -3.364 10.162 7.589 1.00 96.25 282 ALA A N 1
ATOM 2052 C CA . ALA A 1 282 ? -3.181 11.062 6.451 1.00 96.25 282 ALA A CA 1
ATOM 2053 C C . ALA A 1 282 ? -4.373 11.999 6.194 1.00 96.25 282 ALA A C 1
ATOM 2055 O O . ALA A 1 282 ? -4.186 13.070 5.614 1.00 96.25 282 ALA A O 1
ATOM 2056 N N . HIS A 1 283 ? -5.586 11.618 6.608 1.00 96.31 283 HIS A N 1
ATOM 2057 C CA . HIS A 1 283 ? -6.820 12.312 6.226 1.00 96.31 283 HIS A CA 1
ATOM 2058 C C . HIS A 1 283 ? -7.444 13.126 7.372 1.00 96.31 283 HIS A C 1
ATOM 2060 O O . HIS A 1 283 ? -7.283 12.773 8.541 1.00 96.31 283 HIS A O 1
ATOM 2066 N N . PRO A 1 284 ? -8.185 14.214 7.071 1.00 96.44 284 PRO A N 1
ATOM 2067 C CA . PRO A 1 284 ? -8.790 15.059 8.097 1.00 96.44 284 PRO A CA 1
ATOM 2068 C C . PRO A 1 284 ? -9.771 14.295 9.007 1.00 96.44 284 PRO A C 1
ATOM 2070 O O . PRO A 1 284 ? -10.550 13.477 8.502 1.00 96.44 284 PRO A O 1
ATOM 2073 N N . PRO A 1 285 ? -9.850 14.637 10.311 1.00 96.69 285 PRO A N 1
ATOM 2074 C CA . PRO A 1 285 ? -10.749 13.987 11.269 1.00 96.69 285 PRO A CA 1
ATOM 2075 C C . PRO A 1 285 ? -12.209 13.904 10.821 1.00 96.69 285 PRO A C 1
ATOM 2077 O O . PRO A 1 285 ? -12.868 12.897 11.052 1.00 96.69 285 PRO A O 1
ATOM 2080 N N . ALA A 1 286 ? -12.713 14.933 10.133 1.00 97.00 286 ALA A N 1
ATOM 2081 C CA . ALA A 1 286 ? -14.087 14.963 9.634 1.00 97.00 286 ALA A CA 1
ATOM 2082 C C . ALA A 1 286 ? -14.379 13.842 8.621 1.00 97.00 286 ALA A C 1
ATOM 2084 O O . ALA A 1 286 ? -15.462 13.260 8.648 1.00 97.00 286 ALA A O 1
ATOM 2085 N N . ILE A 1 287 ? -13.415 13.521 7.752 1.00 96.12 287 ILE A N 1
ATOM 2086 C CA . ILE A 1 287 ? -13.546 12.446 6.759 1.00 96.12 287 ILE A CA 1
ATOM 2087 C C . ILE A 1 287 ? -13.471 11.084 7.451 1.00 96.12 287 ILE A C 1
ATOM 2089 O O . ILE A 1 287 ? -14.288 10.204 7.188 1.00 96.12 287 ILE A O 1
ATOM 2093 N N . VAL A 1 288 ? -12.531 10.925 8.387 1.00 97.44 288 VAL A N 1
ATOM 2094 C CA . VAL A 1 288 ? -12.368 9.685 9.159 1.00 97.44 288 VAL A CA 1
ATOM 2095 C C . VAL A 1 288 ? -13.606 9.397 10.013 1.00 97.44 288 VAL A C 1
ATOM 2097 O O . VAL A 1 288 ? -14.078 8.261 10.033 1.00 97.44 288 VAL A O 1
ATOM 2100 N N . ALA A 1 289 ? -14.175 10.416 10.662 1.00 97.00 289 ALA A N 1
ATOM 2101 C CA . ALA A 1 289 ? -15.378 10.296 11.484 1.00 97.00 289 ALA A CA 1
ATOM 2102 C C . ALA A 1 289 ? -16.581 9.769 10.685 1.00 97.00 289 ALA A C 1
ATOM 2104 O O . ALA A 1 289 ? -17.286 8.876 11.152 1.00 97.00 289 ALA A O 1
ATOM 2105 N N . GLN A 1 290 ? -16.781 10.259 9.457 1.00 96.75 290 GLN A N 1
ATOM 2106 C CA . GLN A 1 290 ? -17.860 9.791 8.576 1.00 96.75 290 GLN A CA 1
ATOM 2107 C C . GLN A 1 290 ? -17.702 8.320 8.172 1.00 96.75 290 GLN A C 1
ATOM 2109 O O . GLN A 1 290 ? -18.697 7.644 7.922 1.00 96.75 290 GLN A O 1
ATOM 2114 N N . ALA A 1 291 ? -16.470 7.812 8.137 1.00 96.25 291 ALA A N 1
ATOM 2115 C CA . ALA A 1 291 ? -16.175 6.443 7.737 1.00 96.25 291 ALA A CA 1
ATOM 2116 C C . ALA A 1 291 ? -16.160 5.428 8.899 1.00 96.25 291 ALA A C 1
ATOM 2118 O O . ALA A 1 291 ? -16.046 4.221 8.661 1.00 96.25 291 ALA A O 1
ATOM 2119 N N . LEU A 1 292 ? -16.295 5.874 10.156 1.00 96.81 292 LEU A N 1
ATOM 2120 C CA . LEU A 1 292 ? -16.314 4.989 11.330 1.00 96.81 292 LEU A CA 1
ATOM 2121 C C . LEU A 1 292 ? -17.339 3.845 11.241 1.00 96.81 292 LEU A C 1
ATOM 2123 O O . LEU A 1 292 ? -16.962 2.720 11.587 1.00 96.81 292 LEU A O 1
ATOM 2127 N N . PRO A 1 293 ? -18.583 4.053 10.751 1.00 95.81 293 PRO A N 1
ATOM 2128 C CA . PRO A 1 293 ? -19.556 2.969 10.609 1.00 95.81 293 PRO A CA 1
ATOM 2129 C C . PRO A 1 293 ? -19.083 1.831 9.694 1.00 95.81 293 PRO A C 1
ATOM 2131 O O . PRO A 1 293 ? -19.461 0.679 9.904 1.00 95.81 293 PRO A O 1
ATOM 2134 N N . ASP A 1 294 ? -18.232 2.129 8.709 1.00 95.56 294 ASP A N 1
ATOM 2135 C CA . ASP A 1 294 ? -17.678 1.135 7.787 1.00 95.56 294 ASP A CA 1
ATOM 2136 C C . ASP A 1 294 ? -16.399 0.473 8.310 1.00 95.56 294 ASP A C 1
ATOM 2138 O O . ASP A 1 294 ? -16.175 -0.718 8.072 1.00 95.56 294 ASP A O 1
ATOM 2142 N N . ILE A 1 295 ? -15.575 1.227 9.041 1.00 96.38 295 ILE A N 1
ATOM 2143 C CA . ILE A 1 295 ? -14.283 0.778 9.571 1.00 96.38 295 ILE A CA 1
ATOM 2144 C C . ILE A 1 295 ? -14.456 -0.100 10.818 1.00 96.38 295 ILE A C 1
ATOM 2146 O O . ILE A 1 295 ? -13.891 -1.197 10.912 1.00 96.38 295 ILE A O 1
ATOM 2150 N N . MET A 1 296 ? -15.227 0.382 11.795 1.00 97.00 296 MET A N 1
ATOM 2151 C CA . MET A 1 296 ? -15.246 -0.173 13.149 1.00 97.00 296 MET A CA 1
ATOM 2152 C C . MET A 1 296 ? -15.715 -1.629 13.230 1.00 97.00 296 MET A C 1
ATOM 2154 O O . MET A 1 296 ? -15.052 -2.403 13.924 1.00 97.00 296 MET A O 1
ATOM 2158 N N . PRO A 1 297 ? -16.754 -2.075 12.494 1.00 95.81 297 PRO A N 1
ATOM 2159 C CA . PRO A 1 297 ? -17.150 -3.484 12.509 1.00 95.81 297 PRO A CA 1
ATOM 2160 C C . PRO A 1 297 ? -16.015 -4.428 12.087 1.00 95.81 297 PRO A C 1
ATOM 2162 O O . PRO A 1 297 ? -15.857 -5.514 12.648 1.00 95.81 297 PRO A O 1
ATOM 2165 N N . GLY A 1 298 ? -15.194 -4.008 11.117 1.00 96.44 298 GLY A N 1
ATOM 2166 C CA . GLY A 1 298 ? -14.016 -4.758 10.683 1.00 96.44 298 GLY A CA 1
ATOM 2167 C C . GLY A 1 298 ? -12.944 -4.842 11.768 1.00 96.44 298 GLY A C 1
ATOM 2168 O O . GLY A 1 298 ? -12.443 -5.930 12.050 1.00 96.44 298 GLY A O 1
ATOM 2169 N N . LEU A 1 299 ? -12.630 -3.719 12.418 1.00 97.75 299 LEU A N 1
ATOM 2170 C CA . LEU A 1 299 ? -11.625 -3.672 13.482 1.00 97.75 299 LEU A CA 1
ATOM 2171 C C . LEU A 1 299 ? -12.052 -4.462 14.723 1.00 97.75 299 LEU A C 1
ATOM 2173 O O . LEU A 1 299 ? -11.246 -5.223 15.262 1.00 97.75 299 LEU A O 1
ATOM 2177 N N . VAL A 1 300 ? -13.312 -4.342 15.151 1.00 95.94 300 VAL A N 1
ATOM 2178 C CA . VAL A 1 300 ? -13.852 -5.109 16.285 1.00 95.94 300 VAL A CA 1
ATOM 2179 C C . VAL A 1 300 ? -13.711 -6.606 16.020 1.00 95.94 300 VAL A C 1
ATOM 2181 O O . VAL A 1 300 ? -13.138 -7.317 16.843 1.00 95.94 300 VAL A O 1
ATOM 2184 N N . LYS A 1 301 ? -14.104 -7.075 14.828 1.00 95.00 301 LYS A N 1
ATOM 2185 C CA . LYS A 1 301 ? -13.910 -8.476 14.427 1.00 95.00 301 LYS A CA 1
ATOM 2186 C C . LYS A 1 301 ? -12.428 -8.871 14.399 1.00 95.00 301 LYS A C 1
ATOM 2188 O O . LYS A 1 301 ? -12.065 -9.943 14.877 1.00 95.00 301 LYS A O 1
ATOM 2193 N N . ALA A 1 302 ? -11.554 -8.012 13.874 1.00 96.88 302 ALA A N 1
ATOM 2194 C CA . ALA A 1 302 ? -10.115 -8.269 13.815 1.00 96.88 302 ALA A CA 1
ATOM 2195 C C . ALA A 1 302 ? -9.443 -8.319 15.202 1.00 96.88 302 ALA A C 1
ATOM 2197 O O . ALA A 1 302 ? -8.407 -8.966 15.363 1.00 96.88 302 ALA A O 1
ATOM 2198 N N . TYR A 1 303 ? -10.029 -7.683 16.220 1.00 96.44 303 TYR A N 1
ATOM 2199 C CA . TYR A 1 303 ? -9.556 -7.768 17.604 1.00 96.44 303 TYR A CA 1
ATOM 2200 C C . TYR A 1 303 ? -9.816 -9.160 18.224 1.00 96.44 303 TYR A C 1
ATOM 2202 O O . TYR A 1 303 ? -9.127 -9.576 19.155 1.00 96.44 303 TYR A O 1
ATOM 2210 N N . ASP A 1 304 ? -10.740 -9.929 17.649 1.00 94.56 304 ASP A N 1
ATOM 2211 C CA . ASP A 1 304 ? -11.021 -11.327 18.000 1.00 94.56 304 ASP A CA 1
ATOM 2212 C C . ASP A 1 304 ? -10.335 -12.349 17.087 1.00 94.56 304 ASP A C 1
ATOM 2214 O O . ASP A 1 304 ? -10.603 -13.547 17.156 1.00 94.56 304 ASP A O 1
ATOM 2218 N N . ASN A 1 305 ? -9.426 -11.900 16.223 1.00 96.94 305 ASN A N 1
ATOM 2219 C CA . ASN A 1 305 ? -8.745 -12.791 15.297 1.00 96.94 305 ASN A CA 1
ATOM 2220 C C . ASN A 1 305 ? -7.829 -13.797 16.030 1.00 96.94 305 ASN A C 1
ATOM 2222 O O . ASN A 1 305 ? -7.188 -13.464 17.030 1.00 96.94 305 ASN A O 1
ATOM 2226 N N . LYS A 1 306 ? -7.715 -15.019 15.494 1.00 96.00 306 LYS A N 1
ATOM 2227 C CA . LYS A 1 306 ? -6.811 -16.065 16.009 1.00 96.00 306 LYS A CA 1
ATOM 2228 C C . LYS A 1 306 ? -5.348 -15.601 16.056 1.00 96.00 306 LYS A C 1
ATOM 2230 O O . LYS A 1 306 ? -4.615 -15.933 16.985 1.00 96.00 306 LYS A O 1
ATOM 2235 N N . ASP A 1 307 ? -4.938 -14.781 15.091 1.00 97.44 307 ASP A N 1
ATOM 2236 C CA . ASP A 1 307 ? -3.569 -14.312 14.947 1.00 97.44 307 ASP A CA 1
ATOM 2237 C C . ASP A 1 307 ? -3.307 -13.088 15.837 1.00 97.44 307 ASP A C 1
ATOM 2239 O O . ASP A 1 307 ? -3.857 -11.999 15.648 1.00 97.44 307 ASP A O 1
ATOM 2243 N N . SER A 1 308 ? -2.396 -13.229 16.805 1.00 97.25 308 SER A N 1
ATOM 2244 C CA . SER A 1 308 ? -1.996 -12.146 17.726 1.00 97.25 308 SER A CA 1
ATOM 2245 C C . SER A 1 308 ? -1.518 -10.883 16.998 1.00 97.25 308 SER A C 1
ATOM 2247 O O . SER A 1 308 ? -1.777 -9.764 17.443 1.00 97.25 308 SER A O 1
ATOM 2249 N N . SER A 1 309 ? -0.856 -11.055 15.854 1.00 97.38 309 SER A N 1
ATOM 2250 C CA . SER A 1 309 ? -0.372 -9.968 14.999 1.00 97.38 309 SER A CA 1
ATOM 2251 C C . SER A 1 309 ? -1.500 -9.121 14.399 1.00 97.38 309 SER A C 1
ATOM 2253 O O . SER A 1 309 ? -1.334 -7.906 14.257 1.00 97.38 309 SER A O 1
ATOM 2255 N N . VAL A 1 310 ? -2.639 -9.742 14.075 1.00 98.19 310 VAL A N 1
ATOM 2256 C CA . VAL A 1 310 ? -3.842 -9.072 13.553 1.00 98.19 310 VAL A CA 1
ATOM 2257 C C . VAL A 1 310 ? -4.543 -8.324 14.681 1.00 98.19 310 VAL A C 1
ATOM 2259 O O . VAL A 1 310 ? -4.824 -7.135 14.541 1.00 98.19 310 VAL A O 1
ATOM 2262 N N . ARG A 1 311 ? -4.707 -8.972 15.843 1.00 97.88 311 ARG A N 1
ATOM 2263 C CA . ARG A 1 311 ? -5.286 -8.344 17.042 1.00 97.88 311 ARG A CA 1
ATOM 2264 C C . ARG A 1 311 ? -4.522 -7.089 17.451 1.00 97.88 311 ARG A C 1
ATOM 2266 O O . ARG A 1 311 ? -5.122 -6.039 17.657 1.00 97.88 311 ARG A O 1
ATOM 2273 N N . LYS A 1 312 ? -3.187 -7.167 17.497 1.00 97.56 312 LYS A N 1
ATOM 2274 C CA . LYS A 1 312 ? -2.327 -6.012 17.791 1.00 97.56 312 LYS A CA 1
ATOM 2275 C C . LYS A 1 312 ? -2.503 -4.892 16.762 1.00 97.56 312 LYS A C 1
ATOM 2277 O O . LYS A 1 312 ? -2.608 -3.738 17.157 1.00 97.56 312 LYS A O 1
ATOM 2282 N N . ALA A 1 313 ? -2.544 -5.210 15.466 1.00 98.19 313 ALA A N 1
ATOM 2283 C CA . ALA A 1 313 ? -2.759 -4.201 14.427 1.00 98.19 313 ALA A CA 1
ATOM 2284 C C . ALA A 1 313 ? -4.122 -3.508 14.582 1.00 98.19 313 ALA A C 1
ATOM 2286 O O . ALA A 1 313 ? -4.188 -2.290 14.454 1.00 98.19 313 ALA A O 1
ATOM 2287 N N . SER A 1 314 ? -5.175 -4.264 14.919 1.00 98.00 314 SER A N 1
ATOM 2288 C CA . SER A 1 314 ? -6.512 -3.714 15.173 1.00 98.00 314 SER A CA 1
ATOM 2289 C C . SER A 1 314 ? -6.510 -2.730 16.345 1.00 98.00 314 SER A C 1
ATOM 2291 O O . SER A 1 314 ? -6.962 -1.599 16.192 1.00 98.00 314 SER A O 1
ATOM 2293 N N . VAL A 1 315 ? -5.902 -3.104 17.479 1.00 97.44 315 VAL A N 1
ATOM 2294 C CA . VAL A 1 315 ? -5.789 -2.215 18.649 1.00 97.44 315 VAL A CA 1
ATOM 2295 C C . VAL A 1 315 ? -5.044 -0.930 18.304 1.00 97.44 315 VAL A C 1
ATOM 2297 O O . VAL A 1 315 ? -5.512 0.151 18.639 1.00 97.44 315 VAL A O 1
ATOM 2300 N N . PHE A 1 316 ? -3.909 -1.028 17.606 1.00 97.75 316 PHE A N 1
ATOM 2301 C CA . PHE A 1 316 ? -3.155 0.156 17.182 1.00 97.75 316 PHE A CA 1
ATOM 2302 C C . PHE A 1 316 ? -3.985 1.052 16.255 1.00 97.75 316 PHE A C 1
ATOM 2304 O O . PHE A 1 316 ? -3.967 2.266 16.417 1.00 97.75 316 PHE A O 1
ATOM 2311 N N . CYS A 1 317 ? -4.760 0.461 15.344 1.00 98.31 317 CYS A N 1
ATOM 2312 C CA . CYS A 1 317 ? -5.656 1.210 14.469 1.00 98.31 317 CYS A CA 1
ATOM 2313 C C . CYS A 1 317 ? -6.766 1.931 15.253 1.00 98.31 317 CYS A C 1
ATOM 2315 O O . CYS A 1 317 ? -7.028 3.101 14.992 1.00 98.31 317 CYS A O 1
ATOM 2317 N N . MET A 1 318 ? -7.357 1.288 16.268 1.00 98.06 318 MET A N 1
ATOM 2318 C CA . MET A 1 318 ? -8.338 1.926 17.158 1.00 98.06 318 MET A CA 1
ATOM 2319 C C . MET A 1 318 ? -7.737 3.068 17.993 1.00 98.06 318 MET A C 1
ATOM 2321 O O . MET A 1 318 ? -8.409 4.071 18.215 1.00 98.06 318 MET A O 1
ATOM 2325 N N . VAL A 1 319 ? -6.475 2.956 18.426 1.00 97.12 319 VAL A N 1
ATOM 2326 C CA . VAL A 1 319 ? -5.762 4.056 19.105 1.00 97.12 319 VAL A CA 1
ATOM 2327 C C . VAL A 1 319 ? -5.558 5.237 18.153 1.00 97.12 319 VAL A C 1
ATOM 2329 O O . VAL A 1 319 ? -5.816 6.375 18.530 1.00 97.12 319 VAL A O 1
ATOM 2332 N N . SER A 1 320 ? -5.163 4.992 16.902 1.00 97.44 320 SER A N 1
ATOM 2333 C CA . SER A 1 320 ? -5.037 6.066 15.908 1.00 97.44 320 SER A CA 1
ATOM 2334 C C . SER A 1 320 ? -6.381 6.713 15.576 1.00 97.44 320 SER A C 1
ATOM 2336 O O . SER A 1 320 ? -6.438 7.927 15.408 1.00 97.44 320 SER A O 1
ATOM 2338 N N . LEU A 1 321 ? -7.472 5.936 15.534 1.00 97.75 321 LEU A N 1
ATOM 2339 C CA . LEU A 1 321 ? -8.825 6.488 15.408 1.00 97.75 321 LEU A CA 1
ATOM 2340 C C . LEU A 1 321 ? -9.152 7.407 16.583 1.00 97.75 321 LEU A C 1
ATOM 2342 O O . LEU A 1 321 ? -9.584 8.530 16.352 1.00 97.75 321 LEU A O 1
ATOM 2346 N N . HIS A 1 322 ? -8.895 6.967 17.817 1.00 96.56 322 HIS A N 1
ATOM 2347 C CA . HIS A 1 322 ? -9.109 7.790 19.007 1.00 96.56 322 HIS A CA 1
ATOM 2348 C C . HIS A 1 322 ? -8.346 9.117 18.911 1.00 96.56 322 HIS A C 1
ATOM 2350 O O . HIS A 1 322 ? -8.924 10.181 19.111 1.00 96.56 322 HIS A O 1
ATOM 2356 N N . ASN A 1 323 ? -7.070 9.061 18.532 1.00 95.81 323 ASN A N 1
ATOM 2357 C CA . ASN A 1 323 ? -6.228 10.249 18.405 1.00 95.81 323 ASN A CA 1
ATOM 2358 C C . ASN A 1 323 ? -6.671 11.179 17.264 1.00 95.81 323 ASN A C 1
ATOM 2360 O O . ASN A 1 323 ? -6.413 12.377 17.321 1.00 95.81 323 ASN A O 1
ATOM 2364 N N . CYS A 1 324 ? -7.320 10.638 16.229 1.00 96.38 324 CYS A N 1
ATOM 2365 C CA . CYS A 1 324 ? -7.788 11.398 15.074 1.00 96.38 324 CYS A CA 1
ATOM 2366 C C . CYS A 1 324 ? -9.159 12.050 15.320 1.00 96.38 324 CYS A C 1
ATOM 2368 O O . CYS A 1 324 ? -9.309 13.246 15.087 1.00 96.38 324 CYS A O 1
ATOM 2370 N N . VAL A 1 325 ? -10.158 11.299 15.806 1.00 96.50 325 VAL A N 1
ATOM 2371 C CA . VAL A 1 325 ? -11.558 11.771 15.924 1.00 96.50 325 VAL A CA 1
ATOM 2372 C C . VAL A 1 325 ? -12.000 12.130 17.349 1.00 96.50 325 VAL A C 1
ATOM 2374 O O . VAL A 1 325 ? -13.086 12.688 17.528 1.00 96.50 325 VAL A O 1
ATOM 2377 N N . GLY A 1 326 ? -11.185 11.809 18.355 1.00 94.88 326 GLY A N 1
ATOM 2378 C CA . GLY A 1 326 ? -11.483 12.014 19.772 1.00 94.88 326 GLY A CA 1
ATOM 2379 C C . GLY A 1 326 ? -12.358 10.926 20.409 1.00 94.88 326 GLY A C 1
ATOM 2380 O O . GLY A 1 326 ? -12.977 10.099 19.733 1.00 94.88 326 GLY A O 1
ATOM 2381 N N . GLU A 1 327 ? -12.416 10.948 21.744 1.00 93.31 327 GLU A N 1
ATOM 2382 C CA . GLU A 1 327 ? -13.138 9.966 22.566 1.00 93.31 327 GLU A CA 1
ATOM 2383 C C . GLU A 1 327 ? -14.646 9.955 22.278 1.00 93.31 327 GLU A C 1
ATOM 2385 O O . GLU A 1 327 ? -15.211 8.897 22.001 1.00 93.31 327 GLU A O 1
ATOM 2390 N N . GLU A 1 328 ? -15.287 11.128 22.288 1.00 93.56 328 GLU A N 1
ATOM 2391 C CA . GLU A 1 328 ? -16.745 11.268 22.152 1.00 93.56 328 GLU A CA 1
ATOM 2392 C C . GLU A 1 328 ? -17.272 10.679 20.837 1.00 93.56 328 GLU A C 1
ATOM 2394 O O . GLU A 1 328 ? -18.292 9.993 20.822 1.00 93.56 328 GLU A O 1
ATOM 2399 N N . THR A 1 329 ? -16.543 10.888 19.739 1.00 94.62 329 THR A N 1
ATOM 2400 C CA . THR A 1 329 ? -16.919 10.385 18.412 1.00 94.62 329 THR A CA 1
ATOM 2401 C C . THR A 1 329 ? -16.723 8.872 18.301 1.00 94.62 329 THR A C 1
ATOM 2403 O O . THR A 1 329 ? -17.509 8.184 17.652 1.00 94.62 329 THR A O 1
ATOM 2406 N N . LEU A 1 330 ? -15.668 8.329 18.918 1.00 95.00 330 LEU A N 1
ATOM 2407 C CA . LEU A 1 330 ? -15.322 6.912 18.794 1.00 95.00 330 LEU A CA 1
ATOM 2408 C C . LEU A 1 330 ? -16.139 6.016 19.736 1.00 95.00 330 LEU A C 1
ATOM 2410 O O . LEU A 1 330 ? -16.450 4.873 19.394 1.00 95.00 330 LEU A O 1
ATOM 2414 N N . LYS A 1 331 ? -16.492 6.525 20.919 1.00 93.25 331 LYS A N 1
ATOM 2415 C CA . LYS A 1 331 ? -17.126 5.774 22.010 1.00 93.25 331 LYS A CA 1
ATOM 2416 C C . LYS A 1 331 ? -18.366 4.959 21.603 1.00 93.25 331 LYS A C 1
ATOM 2418 O O . LYS A 1 331 ? -18.379 3.778 21.959 1.00 93.25 331 LYS A O 1
ATOM 2423 N N . PRO A 1 332 ? -19.334 5.472 20.811 1.00 94.62 332 PRO A N 1
ATOM 2424 C CA . PRO A 1 332 ? -20.510 4.693 20.397 1.00 94.62 332 PRO A CA 1
ATOM 2425 C C . PRO A 1 332 ? -20.155 3.419 19.617 1.00 94.62 332 PRO A C 1
ATOM 2427 O O . PRO A 1 332 ? -20.876 2.426 19.651 1.00 94.62 332 PRO A O 1
ATOM 2430 N N . HIS A 1 333 ? -19.011 3.410 18.930 1.00 94.00 333 HIS A N 1
ATOM 2431 C CA . HIS A 1 333 ? -18.557 2.258 18.155 1.00 94.00 333 HIS A CA 1
ATOM 2432 C C . HIS A 1 333 ? -17.817 1.208 18.997 1.00 94.00 333 HIS A C 1
ATOM 2434 O O . HIS A 1 333 ? -17.626 0.078 18.543 1.00 94.00 333 HIS A O 1
ATOM 2440 N N . LEU A 1 334 ? -17.402 1.557 20.219 1.00 91.56 334 LEU A N 1
ATOM 2441 C CA . LEU A 1 334 ? -16.669 0.673 21.127 1.00 91.56 334 LEU A CA 1
ATOM 2442 C C . LEU A 1 334 ? -17.582 -0.102 22.084 1.00 91.56 334 LEU A C 1
ATOM 2444 O O . LEU A 1 334 ? -17.117 -1.048 22.715 1.00 91.56 334 LEU A O 1
ATOM 2448 N N . GLU A 1 335 ? -18.867 0.244 22.175 1.00 86.88 335 GLU A N 1
ATOM 2449 C CA . GLU A 1 335 ? -19.833 -0.391 23.090 1.00 86.88 335 GLU A CA 1
ATOM 2450 C C . GLU A 1 335 ? -20.009 -1.896 22.840 1.00 86.88 335 GLU A C 1
ATOM 2452 O O . GLU A 1 335 ? -20.347 -2.654 23.745 1.00 86.88 335 GLU A O 1
ATOM 2457 N N . THR A 1 336 ? -19.722 -2.348 21.617 1.00 86.19 336 THR A N 1
ATOM 2458 C CA . THR A 1 336 ? -19.767 -3.767 21.237 1.00 86.19 336 THR A CA 1
ATOM 2459 C C . THR A 1 336 ? -18.582 -4.582 21.773 1.00 86.19 336 THR A C 1
ATOM 2461 O O . THR A 1 336 ? -18.624 -5.814 21.758 1.00 86.19 336 THR A O 1
ATOM 2464 N N . LEU A 1 337 ? -17.518 -3.933 22.262 1.00 88.19 337 LEU A N 1
ATOM 2465 C CA . LEU A 1 337 ? -16.355 -4.613 22.827 1.00 88.19 337 LEU A CA 1
ATOM 2466 C C . LEU A 1 337 ? -16.628 -5.089 24.257 1.00 88.19 337 LEU A C 1
ATOM 2468 O O . LEU A 1 337 ? -17.146 -4.363 25.102 1.00 88.19 337 LEU A O 1
ATOM 2472 N N . ALA A 1 338 ? -16.162 -6.298 24.576 1.00 89.00 338 ALA A N 1
ATOM 2473 C CA . ALA A 1 338 ? -16.160 -6.792 25.950 1.00 89.00 338 ALA A CA 1
ATOM 2474 C C . ALA A 1 338 ? -15.377 -5.843 26.881 1.00 89.00 338 ALA A C 1
ATOM 2476 O O . ALA A 1 338 ? -14.301 -5.355 26.525 1.00 89.00 338 ALA A O 1
ATOM 2477 N N . GLY A 1 339 ? -15.862 -5.643 28.112 1.00 88.88 339 GLY A N 1
ATOM 2478 C CA . GLY A 1 339 ? -15.295 -4.655 29.042 1.00 88.88 339 GLY A CA 1
ATOM 2479 C C . GLY A 1 339 ? -13.797 -4.828 29.342 1.00 88.88 339 GLY A C 1
ATOM 2480 O O . GLY A 1 339 ? -13.098 -3.843 29.569 1.00 88.88 339 GLY A O 1
ATOM 2481 N N . SER A 1 340 ? -13.264 -6.054 29.297 1.00 91.12 340 SER A N 1
ATOM 2482 C CA . SER A 1 340 ? -11.821 -6.317 29.432 1.00 91.12 340 SER A CA 1
ATOM 2483 C C . SER A 1 340 ? -11.003 -5.772 28.254 1.00 91.12 340 SER A C 1
ATOM 2485 O O . SER A 1 340 ? -9.951 -5.172 28.471 1.00 91.12 340 SER A O 1
ATOM 2487 N N . LYS A 1 341 ? -11.501 -5.911 27.019 1.00 92.25 341 LYS A N 1
ATOM 2488 C CA . LYS A 1 341 ? -10.873 -5.352 25.811 1.00 92.25 341 LYS A CA 1
ATOM 2489 C C . LYS A 1 341 ? -10.933 -3.834 25.807 1.00 92.25 341 LYS A C 1
ATOM 2491 O O . LYS A 1 341 ? -9.938 -3.194 25.490 1.00 92.25 341 LYS A O 1
ATOM 2496 N N . LEU A 1 342 ? -12.063 -3.262 26.221 1.00 92.12 342 LEU A N 1
ATOM 2497 C CA . LEU A 1 342 ? -12.215 -1.812 26.326 1.00 92.12 342 LEU A CA 1
ATOM 2498 C C . LEU A 1 342 ? -11.225 -1.215 27.339 1.00 92.12 342 LEU A C 1
ATOM 2500 O O . LEU A 1 342 ? -10.547 -0.235 27.043 1.00 92.12 342 LEU A O 1
ATOM 2504 N N . LYS A 1 343 ? -11.064 -1.852 28.509 1.00 93.12 343 LYS A N 1
ATOM 2505 C CA . LYS A 1 343 ? -10.045 -1.461 29.500 1.00 93.12 343 LYS A CA 1
ATOM 2506 C C . LYS A 1 343 ? -8.630 -1.514 28.921 1.00 93.12 343 LYS A C 1
ATOM 2508 O O . LYS A 1 343 ? -7.847 -0.597 29.156 1.00 93.12 343 LYS A O 1
ATOM 2513 N N . LEU A 1 344 ? -8.309 -2.567 28.167 1.00 92.94 344 LEU A N 1
ATOM 2514 C CA . LEU A 1 344 ? -7.000 -2.713 27.536 1.00 92.94 344 LEU A CA 1
ATOM 2515 C C . LEU A 1 344 ? -6.764 -1.640 26.463 1.00 92.94 344 LEU A C 1
ATOM 2517 O O . LEU A 1 344 ? -5.698 -1.035 26.441 1.00 92.94 344 LEU A O 1
ATOM 2521 N N . LEU A 1 345 ? -7.756 -1.356 25.617 1.00 93.50 345 LEU A N 1
ATOM 2522 C CA . LEU A 1 345 ? -7.681 -0.282 24.626 1.00 93.50 345 LEU A CA 1
ATOM 2523 C C . LEU A 1 345 ? -7.443 1.080 25.294 1.00 93.50 345 LEU A C 1
ATOM 2525 O O . LEU A 1 345 ? -6.525 1.796 24.904 1.00 93.50 345 LEU A O 1
ATOM 2529 N N . ASN A 1 346 ? -8.184 1.392 26.360 1.00 92.75 346 ASN A N 1
ATOM 2530 C CA . ASN A 1 346 ? -8.007 2.631 27.122 1.00 92.75 346 ASN A CA 1
ATOM 2531 C C . ASN A 1 346 ? -6.610 2.748 27.749 1.00 92.75 346 ASN A C 1
ATOM 2533 O O . ASN A 1 346 ? -6.051 3.841 27.816 1.00 92.75 346 ASN A O 1
ATOM 2537 N N . LEU A 1 347 ? -6.011 1.634 28.183 1.00 93.75 347 LEU A N 1
ATOM 2538 C CA . LEU A 1 347 ? -4.620 1.621 28.641 1.00 93.75 347 LEU A CA 1
ATOM 2539 C C . LEU A 1 347 ? -3.653 2.009 27.509 1.00 93.75 347 LEU A C 1
ATOM 2541 O O . LEU A 1 347 ? -2.72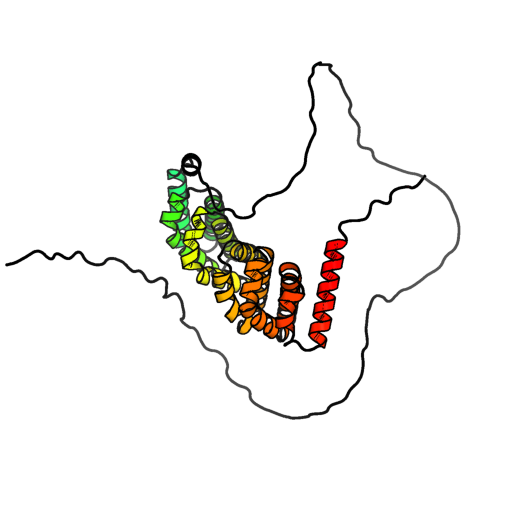5 2.785 27.738 1.00 93.75 347 LEU A O 1
ATOM 2545 N N . TYR A 1 348 ? -3.867 1.489 26.295 1.00 93.81 348 TYR A N 1
ATOM 2546 C CA . TYR A 1 348 ? -3.045 1.834 25.132 1.00 93.81 348 TYR A CA 1
ATOM 2547 C C . TYR A 1 348 ? -3.212 3.293 24.704 1.00 93.81 348 TYR A C 1
ATOM 2549 O O . TYR A 1 348 ? -2.204 3.931 24.407 1.00 93.81 348 TYR A O 1
ATOM 2557 N N . ILE A 1 349 ? -4.437 3.822 24.735 1.00 92.81 349 ILE A N 1
ATOM 2558 C CA . ILE A 1 349 ? -4.725 5.239 24.473 1.00 92.81 349 ILE A CA 1
ATOM 2559 C C . ILE A 1 349 ? -3.930 6.125 25.441 1.00 92.81 349 ILE A C 1
ATOM 2561 O O . ILE A 1 349 ? -3.077 6.894 25.009 1.00 92.81 349 ILE A O 1
ATOM 2565 N N . ARG A 1 350 ? -4.072 5.910 26.757 1.00 91.56 350 ARG A N 1
ATOM 2566 C CA . ARG A 1 350 ? -3.346 6.691 27.781 1.00 91.56 350 ARG A CA 1
ATOM 2567 C C . ARG A 1 350 ? -1.828 6.631 27.618 1.00 91.56 350 ARG A C 1
ATOM 2569 O O . ARG A 1 350 ? -1.119 7.607 27.874 1.00 91.56 350 ARG A O 1
ATOM 2576 N N . ARG A 1 351 ? -1.306 5.468 27.214 1.00 91.50 351 ARG A N 1
ATOM 2577 C CA . ARG A 1 351 ? 0.125 5.293 26.946 1.00 91.50 351 ARG A CA 1
ATOM 2578 C C . ARG A 1 351 ? 0.572 6.098 25.725 1.00 91.50 351 ARG A C 1
ATOM 2580 O O . ARG A 1 351 ? 1.654 6.679 25.772 1.00 91.50 351 ARG A O 1
ATOM 2587 N N . ALA A 1 352 ? -0.234 6.129 24.665 1.00 87.50 352 ALA A N 1
ATOM 2588 C CA . ALA A 1 352 ? 0.042 6.928 23.476 1.00 87.50 352 ALA A CA 1
ATOM 2589 C C . ALA A 1 352 ? 0.011 8.434 23.791 1.00 87.50 352 ALA A C 1
ATOM 2591 O O . ALA A 1 352 ? 0.930 9.147 23.393 1.00 87.50 352 ALA A O 1
ATOM 2592 N N . ASP A 1 353 ? -0.955 8.892 24.591 1.00 84.69 353 ASP A N 1
ATOM 2593 C CA . ASP A 1 353 ? -1.060 10.297 25.012 1.00 84.69 353 ASP A CA 1
ATOM 2594 C C . ASP A 1 353 ? 0.166 10.742 25.819 1.00 84.69 353 ASP A C 1
ATOM 2596 O O . ASP A 1 353 ? 0.778 11.768 25.530 1.00 84.69 353 ASP A O 1
ATOM 2600 N N . THR A 1 354 ? 0.603 9.918 26.779 1.00 81.38 354 THR A N 1
ATOM 2601 C CA . THR A 1 354 ? 1.797 10.209 27.596 1.00 81.38 354 THR A CA 1
ATOM 2602 C C . THR A 1 354 ? 3.065 10.290 26.738 1.00 81.38 354 THR A C 1
ATOM 2604 O O . THR A 1 354 ? 3.939 11.120 26.985 1.00 81.38 354 THR A O 1
ATOM 2607 N N . GLN A 1 355 ? 3.170 9.446 25.707 1.00 79.25 355 GLN A N 1
ATOM 2608 C CA . GLN A 1 355 ? 4.294 9.466 24.773 1.00 79.25 355 GLN A CA 1
ATOM 2609 C C . GLN A 1 355 ? 4.277 10.711 23.872 1.00 79.25 355 GLN A C 1
ATOM 2611 O O . GLN A 1 355 ? 5.341 11.230 23.541 1.00 79.25 355 GLN A O 1
ATOM 2616 N N . ASN A 1 356 ? 3.093 11.208 23.511 1.00 67.19 356 ASN A N 1
ATOM 2617 C CA . ASN A 1 356 ? 2.939 12.407 22.693 1.00 67.19 356 ASN A CA 1
ATOM 2618 C C . ASN A 1 356 ? 3.192 13.700 23.497 1.00 67.19 356 ASN A C 1
ATOM 2620 O O . ASN A 1 356 ? 3.779 14.646 22.980 1.00 67.19 356 ASN A O 1
ATOM 2624 N N . SER A 1 357 ? 2.821 13.729 24.782 1.00 63.50 357 SER A N 1
ATOM 2625 C CA . SER A 1 357 ? 3.033 14.880 25.678 1.00 63.50 357 SER A CA 1
ATOM 2626 C C . SER A 1 357 ? 4.438 14.956 26.299 1.00 63.50 357 SER A C 1
ATOM 2628 O O . SER A 1 357 ? 4.839 16.009 26.788 1.00 63.50 357 SER A O 1
ATOM 2630 N N . GLY A 1 358 ? 5.222 13.873 26.264 1.00 51.78 358 GLY A N 1
ATOM 2631 C CA . GLY A 1 358 ? 6.590 13.822 26.805 1.00 51.78 358 GLY A CA 1
ATOM 2632 C C . GLY A 1 358 ? 7.666 14.542 25.975 1.00 51.78 358 GLY A C 1
ATOM 2633 O O . GLY A 1 358 ? 8.822 14.571 26.389 1.00 51.78 358 GLY A O 1
ATOM 2634 N N . ALA A 1 359 ? 7.316 15.123 24.821 1.00 48.28 359 ALA A N 1
ATOM 2635 C CA . ALA A 1 359 ? 8.235 15.888 23.969 1.00 48.28 359 ALA A CA 1
ATOM 2636 C C . ALA A 1 359 ? 8.330 17.388 24.330 1.00 48.28 359 ALA A C 1
ATOM 2638 O O . ALA A 1 359 ? 9.115 18.116 23.723 1.00 48.28 359 ALA A O 1
ATOM 2639 N N . SER A 1 360 ? 7.585 17.857 25.337 1.00 42.94 360 SER A N 1
ATOM 2640 C CA . SER A 1 360 ? 7.683 19.221 25.870 1.00 42.94 360 SER A CA 1
ATOM 2641 C C . SER A 1 360 ? 8.008 19.197 27.366 1.00 42.94 360 SER A C 1
ATOM 2643 O O . SER A 1 360 ? 7.114 19.254 28.209 1.00 42.94 360 SER A O 1
ATOM 2645 N N . SER A 1 361 ? 9.297 19.110 27.711 1.00 37.66 361 SER A N 1
ATOM 2646 C CA . SER A 1 361 ? 9.752 19.385 29.081 1.00 37.66 361 SER A CA 1
ATOM 2647 C C . SER A 1 361 ? 9.519 20.862 29.433 1.00 37.66 361 SER A C 1
ATOM 2649 O O . SER A 1 361 ? 9.897 21.731 28.640 1.00 37.66 361 SER A O 1
ATOM 2651 N N . PRO A 1 362 ? 8.971 21.182 30.619 1.00 43.09 362 PRO A N 1
ATOM 2652 C CA . PRO A 1 362 ? 8.879 22.551 31.097 1.00 43.09 362 PRO A CA 1
ATOM 2653 C C . PRO A 1 362 ? 10.281 23.040 31.473 1.00 43.09 362 PRO A C 1
ATOM 2655 O O . PRO A 1 362 ? 10.974 22.447 32.300 1.00 43.09 362 PRO A O 1
ATOM 2658 N N . LYS A 1 363 ? 10.716 24.128 30.835 1.00 38.62 363 LYS A N 1
ATOM 2659 C CA . LYS A 1 363 ? 11.907 24.878 31.233 1.00 38.62 363 LYS A CA 1
ATOM 2660 C C . LYS A 1 363 ? 11.597 25.487 32.601 1.00 38.62 363 LYS A C 1
ATOM 2662 O O . LYS A 1 363 ? 10.784 26.397 32.699 1.00 38.62 363 LYS A O 1
ATOM 2667 N N . SER A 1 364 ? 12.194 24.937 33.649 1.00 42.62 364 SER A N 1
ATOM 2668 C CA . SER A 1 364 ? 12.196 25.522 34.986 1.00 42.62 364 SER A CA 1
ATOM 2669 C C . SER A 1 364 ? 12.778 26.937 34.919 1.00 42.62 364 SER A C 1
ATOM 2671 O O . SER A 1 364 ? 13.958 27.097 34.597 1.00 42.62 364 SER A O 1
ATOM 2673 N N . GLU A 1 365 ? 11.954 27.947 35.200 1.00 39.00 365 GLU A N 1
ATOM 2674 C CA . GLU A 1 365 ? 12.413 29.293 35.551 1.00 39.00 365 GLU A CA 1
ATOM 2675 C C . GLU A 1 365 ? 13.231 29.219 36.848 1.00 39.00 365 GLU A C 1
ATOM 2677 O O . GLU A 1 365 ? 12.752 28.651 37.835 1.00 39.00 365 GLU A O 1
ATOM 2682 N N . PRO A 1 366 ? 14.451 29.779 36.894 1.00 48.38 366 PRO A N 1
ATOM 2683 C CA . PRO A 1 366 ? 15.096 30.045 38.162 1.00 48.38 366 PRO A CA 1
ATOM 2684 C C . PRO A 1 366 ? 14.449 31.287 38.776 1.00 48.38 366 PRO A C 1
ATOM 2686 O O . PRO A 1 366 ? 14.518 32.387 38.230 1.00 48.38 366 PRO A O 1
ATOM 2689 N N . HIS A 1 367 ? 13.813 31.085 39.923 1.00 40.69 367 HIS A N 1
ATOM 2690 C CA . HIS A 1 367 ? 13.530 32.157 40.861 1.00 40.69 367 HIS A CA 1
ATOM 2691 C C . HIS A 1 367 ? 14.838 32.550 41.571 1.00 40.69 367 HIS A C 1
ATOM 2693 O O . HIS A 1 367 ? 15.586 31.666 41.999 1.00 40.69 367 HIS A O 1
ATOM 2699 N N . ILE A 1 368 ? 14.981 33.867 41.776 1.00 40.28 368 ILE A N 1
ATOM 2700 C CA . ILE A 1 368 ? 16.004 34.650 42.506 1.00 40.28 368 ILE A CA 1
ATOM 2701 C C . ILE A 1 368 ? 17.067 35.285 41.607 1.00 40.28 368 ILE A C 1
ATOM 2703 O O . ILE A 1 368 ? 17.999 34.584 41.156 1.00 40.28 368 ILE A O 1
#

Sequence (368 aa):
QDSGISQLSAGGGGDLRSLEIGGNGDCMAGISHGLGSLILSSNGDAAVVSAVDDGGSSSGGLLSGRSSSVSSPTHHRVIAPTFSGSGGASLPFMGTDSHQPRNGLLSLTDDDVDHLTMGDGESDSATMSSVIHILRVGGSGVEARADERKAALATLVRLARTGSTIVWNDNFRAVLRLLVENLESSAGCERALVLTVLTEMMRRCPLVNLFLNYSELIILRVLKAHADKEKEVIRAAQVCAGTVAEILPPDVVIRVLKPLIQMGDYPVNQSAIKMLNKLIEAHPPAIVAQALPDIMPGLVKAYDNKDSSVRKASVFCMVSLHNCVGEETLKPHLETLAGSKLKLLNLYIRRADTQNSGASSPKSEPHI

Foldseek 3Di:
DDDDDDDDDDDDPDDPPPPDDDDDDDDDDDDDDDDDDDDDDDDDDDDDDDDDDDDDDDDDDDDDDDDDDDDDDDDDDDDDDDDDDDDDDDDDDDDDDDDDDPDPDDDQDPVNVVVLVPDPQVVLLVLLVVLLCLLVPLPDDDPPSVVVNLVSLVVLLVCLARNRLVSCVVCVVSLVVSLLVQCPPPDLSSVLSSLSSLLSNLVDPSSVVVCQVVLLVQLVSLLVQCPDPDPSSVVSSLSSLLSSLQRDDVVSLLVNLLCCLAPNDPPSNLSSLSSLLSNLVRDALVSLLVCCVRPLVSLLNQCVDPDPSSVVSSLSSLLSNCVRNNDVSCVVSCPPPDPVVVVVSVVVNVVVVCVVVVVDDDDDDDDD

Nearest PDB structures (foldseek):
  8whk-assembly1_A  TM=9.241E-01  e=1.152E-14  Homo sapiens
  8whi-assembly1_A  TM=9.223E-01  e=2.086E-14  Homo sapiens
  8whh-assembly1_A-2  TM=9.272E-01  e=5.773E-14  Homo sapiens
  8whh-assembly2_B  TM=9.100E-01  e=8.456E-14  Homo sapiens
  8whh-assembly1_D  TM=9.146E-01  e=1.893E-13  Homo sapiens